Protein AF-W7Q2G4-F1 (afdb_monomer_lite)

Secondary structure (DSSP, 8-state):
--GGGTSHHHHHHHHHHHHHHHHHHHHHHHHHHHT--SHHHHHHHHHHHHHHHHHTT--HHHHHHHHHHHHHHHHHHHHHHS-HHHHHHHHHHHHHHHHHHHHHHHHHHHHHHHHHHHTT--SSPPSS--HHHHHHHHHHHHHHHHHHHHHHHHHHHHSPP-HHHHHHHHHHHHHHHHHHHHHHHHHHHHHT-SGGGHHHHHHHHHHHHHHHHHHHHHHHHHHHHTSHHHHHHH-HHHHHHHHHHHHHHHHHHHHHHHHHTHHHHHHHHH---HHHHHT--HHHHHHHHHHHHTHHHHHHHHHHHHHHHHH-SS-HHHHHHHHHHHHHHHHHHHHHHHHHHHHHHHHHHH----HHHHHHHHHHHHHHHHHHHHHHHHHHHHHTT--SSS-STT-HHHHHHHHHHHHHHHHHHHHHHHHHHHHHHHHHHHHHTTSSS-TTHHHHHHHHHHHHHHHHHHHHHHHHHHHHHHHHTT---HHHHHHHHHHHHHHHHHHHHHHHHHHHHHHHHHTT-S-TT-EEEETTEEEEEEEE-SSEEEEE-TT--EEEEEGGG---EEESSSTT---

pLDDT: mean 76.47, std 13.19, range [36.47, 94.44]

Radius of gyration: 38.36 Å; chains: 1; bounding box: 101×71×104 Å

Structure (mmCIF, N/CA/C/O backbone):
data_AF-W7Q2G4-F1
#
_entry.id   AF-W7Q2G4-F1
#
loop_
_atom_site.group_PDB
_atom_site.id
_atom_site.type_symbol
_atom_site.label_atom_id
_atom_site.label_alt_id
_atom_site.label_comp_id
_atom_site.label_asym_id
_atom_site.label_entity_id
_atom_site.label_seq_id
_atom_site.pdbx_PDB_ins_code
_atom_site.Cartn_x
_atom_site.Cartn_y
_atom_site.Cartn_z
_atom_site.occupancy
_atom_site.B_iso_or_equiv
_atom_site.auth_seq_id
_atom_site.auth_comp_id
_atom_site.auth_asym_id
_atom_site.auth_atom_id
_atom_site.pdbx_PDB_model_num
ATOM 1 N N . MET A 1 1 ? 15.776 -38.795 43.833 1.00 49.72 1 MET A N 1
ATOM 2 C CA . MET A 1 1 ? 16.979 -38.151 43.262 1.00 49.72 1 MET A CA 1
ATOM 3 C C . MET A 1 1 ? 18.260 -38.472 44.038 1.00 49.72 1 MET A C 1
ATOM 5 O O . MET A 1 1 ? 19.303 -38.524 43.408 1.00 49.72 1 MET A O 1
ATOM 9 N N . ILE A 1 2 ? 18.209 -38.743 45.353 1.00 48.16 2 ILE A N 1
ATOM 10 C CA . ILE A 1 2 ? 19.400 -39.160 46.129 1.00 48.16 2 ILE A CA 1
ATOM 11 C C . ILE A 1 2 ? 19.721 -40.659 45.944 1.00 48.16 2 ILE A C 1
ATOM 13 O O . ILE A 1 2 ? 20.879 -40.995 45.748 1.00 48.16 2 ILE A O 1
ATOM 17 N N . GLY A 1 3 ? 18.717 -41.544 45.860 1.00 53.34 3 GLY A N 1
ATOM 18 C CA . GLY A 1 3 ? 18.953 -42.985 45.624 1.00 53.34 3 GLY A CA 1
ATOM 19 C C . GLY A 1 3 ? 19.581 -43.327 44.261 1.00 53.34 3 GLY A C 1
ATOM 20 O O . GLY A 1 3 ? 20.293 -44.310 44.135 1.00 53.34 3 GLY A O 1
ATOM 21 N N . THR A 1 4 ? 19.401 -42.470 43.253 1.00 53.41 4 THR A N 1
ATOM 22 C CA . THR A 1 4 ? 20.048 -42.584 41.930 1.00 53.41 4 THR A CA 1
ATOM 23 C C . THR A 1 4 ? 21.553 -42.277 41.944 1.00 53.41 4 THR A C 1
ATOM 25 O O . THR A 1 4 ? 22.215 -42.482 40.933 1.00 53.41 4 THR A O 1
ATOM 28 N N . LEU A 1 5 ? 22.101 -41.757 43.052 1.00 51.22 5 LEU A N 1
ATOM 29 C CA . LEU A 1 5 ? 23.529 -41.436 43.199 1.00 51.22 5 LEU A CA 1
ATOM 30 C C . LEU A 1 5 ? 24.318 -42.500 43.983 1.00 51.22 5 LEU A C 1
ATOM 32 O O . LEU A 1 5 ? 25.547 -42.436 43.985 1.00 51.22 5 LEU A O 1
ATOM 36 N N . GLU A 1 6 ? 23.639 -43.450 44.635 1.00 61.44 6 GLU A N 1
ATOM 37 C CA . GLU A 1 6 ? 24.271 -44.537 45.404 1.00 61.44 6 GLU A CA 1
ATOM 38 C C . GLU A 1 6 ? 24.645 -45.736 44.520 1.00 61.44 6 GLU A C 1
ATOM 40 O O . GLU A 1 6 ? 25.642 -46.409 44.778 1.00 61.44 6 GLU A O 1
ATOM 45 N N . ASP A 1 7 ? 23.893 -45.968 43.442 1.00 68.94 7 ASP A N 1
ATOM 46 C CA . ASP A 1 7 ? 24.177 -47.024 42.475 1.00 68.94 7 ASP A CA 1
ATOM 47 C C . ASP A 1 7 ? 25.176 -46.534 41.411 1.00 68.94 7 ASP A C 1
ATOM 49 O O . ASP A 1 7 ? 24.936 -45.566 40.680 1.00 68.94 7 ASP A O 1
ATOM 53 N N . THR A 1 8 ? 26.332 -47.200 41.334 1.00 67.81 8 THR A N 1
ATOM 54 C CA . THR A 1 8 ? 27.474 -46.746 40.522 1.00 67.81 8 THR A CA 1
ATOM 55 C C . THR A 1 8 ? 27.145 -46.787 39.028 1.00 67.81 8 THR A C 1
ATOM 57 O O . THR A 1 8 ? 27.538 -45.877 38.299 1.00 67.81 8 THR A O 1
ATOM 60 N N . GLN A 1 9 ? 26.345 -47.769 38.592 1.00 72.50 9 GLN A N 1
ATOM 61 C CA . GLN A 1 9 ? 25.897 -47.878 37.200 1.00 72.50 9 GLN A CA 1
ATOM 62 C C . GLN A 1 9 ? 24.909 -46.771 36.818 1.00 72.50 9 GLN A C 1
ATOM 64 O O . GLN A 1 9 ? 25.016 -46.181 35.744 1.00 72.50 9 GLN A O 1
ATOM 69 N N . GLN A 1 10 ? 23.958 -46.445 37.697 1.00 68.94 10 GLN A N 1
ATOM 70 C CA . GLN A 1 10 ? 22.962 -45.407 37.410 1.00 68.94 10 GLN A CA 1
ATOM 71 C C . GLN A 1 10 ? 23.581 -44.007 37.414 1.00 68.94 10 GLN A C 1
ATOM 73 O O . GLN A 1 10 ? 23.184 -43.150 36.623 1.00 68.94 10 GLN A O 1
ATOM 78 N N . ARG A 1 11 ? 24.601 -43.786 38.253 1.00 74.31 11 ARG A N 1
ATOM 79 C CA . ARG A 1 11 ? 25.386 -42.550 38.250 1.00 74.31 11 ARG A CA 1
ATOM 80 C C . ARG A 1 11 ? 26.160 -42.372 36.945 1.00 74.31 11 ARG A C 1
ATOM 82 O O . ARG A 1 11 ? 26.176 -41.265 36.414 1.00 74.31 11 ARG A O 1
ATOM 89 N N . GLU A 1 12 ? 26.784 -43.430 36.428 1.00 74.88 12 GLU A N 1
ATOM 90 C CA . GLU A 1 12 ? 27.481 -43.376 35.136 1.00 74.88 12 GLU A CA 1
ATOM 91 C C . GLU A 1 12 ? 26.513 -43.107 33.984 1.00 74.88 12 GLU A C 1
ATOM 93 O O . GLU A 1 12 ? 26.752 -42.177 33.220 1.00 74.88 12 GLU A O 1
ATOM 98 N N . ALA A 1 13 ? 25.368 -43.793 33.934 1.00 76.62 13 ALA A N 1
ATOM 99 C CA . ALA A 1 13 ? 24.348 -43.560 32.909 1.00 76.62 13 ALA A CA 1
ATOM 100 C C . ALA A 1 13 ? 23.758 -42.134 32.955 1.00 76.62 13 ALA A C 1
ATOM 102 O O . ALA A 1 13 ? 23.424 -41.546 31.924 1.00 76.62 13 ALA A O 1
ATOM 103 N N . LEU A 1 14 ? 23.625 -41.545 34.147 1.00 75.69 14 LEU A N 1
ATOM 104 C CA . LEU A 1 14 ? 23.150 -40.170 34.303 1.00 75.69 14 LEU A CA 1
ATOM 105 C C . LEU A 1 14 ? 24.228 -39.147 33.920 1.00 75.69 14 LEU A C 1
ATOM 107 O O . LEU A 1 14 ? 23.915 -38.135 33.296 1.00 75.69 14 LEU A O 1
ATOM 111 N N . LEU A 1 15 ? 25.496 -39.413 34.243 1.00 78.88 15 LEU A N 1
ATOM 112 C CA . LEU A 1 15 ? 26.627 -38.594 33.795 1.00 78.88 15 LEU A CA 1
ATOM 113 C C . LEU A 1 15 ? 26.817 -38.662 32.278 1.00 78.88 15 LEU A C 1
ATOM 115 O O . LEU A 1 15 ? 27.170 -37.655 31.668 1.00 78.88 15 LEU A O 1
ATOM 119 N N . GLU A 1 16 ? 26.566 -39.817 31.671 1.00 82.44 16 GLU A N 1
ATOM 120 C CA . GLU A 1 16 ? 26.627 -40.011 30.226 1.00 82.44 16 GLU A CA 1
ATOM 121 C C . GLU A 1 16 ? 25.500 -39.247 29.522 1.00 82.44 16 GLU A C 1
ATOM 123 O O . GLU A 1 16 ? 25.788 -38.422 28.659 1.00 82.44 16 GLU A O 1
ATOM 128 N N . ASN A 1 17 ? 24.257 -39.363 30.002 1.00 77.31 17 ASN A N 1
ATOM 129 C CA . ASN A 1 17 ? 23.129 -38.557 29.518 1.00 77.31 17 ASN A CA 1
ATOM 130 C C . ASN A 1 17 ? 23.354 -37.045 29.690 1.00 77.31 17 ASN A C 1
ATOM 132 O O . ASN A 1 17 ? 22.988 -36.255 28.822 1.00 77.31 17 ASN A O 1
ATOM 136 N N . LEU A 1 18 ? 23.956 -36.608 30.802 1.00 79.44 18 LEU A N 1
ATOM 137 C CA . LEU A 1 18 ? 24.275 -35.192 31.009 1.00 79.44 18 LEU A CA 1
ATOM 138 C C . LEU A 1 18 ? 25.396 -34.711 30.081 1.00 79.44 18 LEU A C 1
ATOM 140 O O . LEU A 1 18 ? 25.321 -33.586 29.594 1.00 79.44 18 LEU A O 1
ATOM 144 N N . ARG A 1 19 ? 26.407 -35.543 29.802 1.00 78.19 19 ARG A N 1
ATOM 145 C CA . ARG A 1 19 ? 27.457 -35.238 28.816 1.00 78.19 19 ARG A CA 1
ATOM 146 C C . ARG A 1 19 ? 26.907 -35.205 27.396 1.00 78.19 19 ARG A C 1
ATOM 148 O O . ARG A 1 19 ? 27.326 -34.357 26.615 1.00 78.19 19 ARG A O 1
ATOM 155 N N . GLU A 1 20 ? 25.965 -36.081 27.073 1.00 79.50 20 GLU A N 1
ATOM 156 C CA . GLU A 1 20 ? 25.277 -36.100 25.785 1.00 79.50 20 GLU A CA 1
ATOM 157 C C . GLU A 1 20 ? 24.389 -34.860 25.621 1.00 79.50 20 GLU A C 1
ATOM 159 O O . GLU A 1 20 ? 24.507 -34.152 24.627 1.00 79.50 20 GLU A O 1
ATOM 164 N N . LEU A 1 21 ? 23.611 -34.488 26.644 1.00 72.06 21 LEU A N 1
ATOM 165 C CA . LEU A 1 21 ? 22.853 -33.233 26.657 1.00 72.06 21 LEU A CA 1
ATOM 166 C C . LEU A 1 21 ? 23.757 -32.001 26.584 1.00 72.06 21 LEU A C 1
ATOM 168 O O . LEU A 1 21 ? 23.396 -31.026 25.929 1.00 72.06 21 LEU A O 1
ATOM 172 N N . GLN A 1 22 ? 24.926 -32.030 27.227 1.00 75.69 22 GLN A N 1
ATOM 173 C CA . GLN A 1 22 ? 25.907 -30.952 27.143 1.00 75.69 22 GLN A CA 1
ATOM 174 C C . GLN A 1 22 ? 26.532 -30.865 25.746 1.00 75.69 22 GLN A C 1
ATOM 176 O O . GLN A 1 22 ? 26.713 -29.755 25.256 1.00 75.69 22 GLN A O 1
ATOM 181 N N . ARG A 1 23 ? 26.807 -31.997 25.082 1.00 73.00 23 ARG A N 1
ATOM 182 C CA . ARG A 1 23 ? 27.247 -32.036 23.678 1.00 73.00 23 ARG A CA 1
ATOM 183 C C . ARG A 1 23 ? 26.170 -31.519 22.736 1.00 73.00 23 ARG A C 1
ATOM 185 O O . ARG A 1 23 ? 26.458 -30.618 21.968 1.00 73.00 23 ARG A O 1
ATOM 192 N N . VAL A 1 24 ? 24.924 -31.966 22.878 1.00 71.06 24 VAL A N 1
ATOM 193 C CA . VAL A 1 24 ? 23.791 -31.474 22.076 1.00 71.06 24 VAL A CA 1
ATOM 194 C C . VAL A 1 24 ? 23.542 -29.982 22.319 1.00 71.06 24 VAL A C 1
ATOM 196 O O . VAL A 1 24 ? 23.182 -29.255 21.397 1.00 71.06 24 VAL A O 1
ATOM 199 N N . HIS A 1 25 ? 23.742 -29.484 23.545 1.00 61.06 25 HIS A N 1
ATOM 200 C CA . HIS A 1 25 ? 23.667 -28.050 23.825 1.00 61.06 25 HIS A CA 1
ATOM 201 C C . HIS A 1 25 ? 24.869 -27.263 23.303 1.00 61.06 25 HIS A C 1
ATOM 203 O O . HIS A 1 25 ? 24.673 -26.115 22.918 1.00 61.06 25 HIS A O 1
ATOM 209 N N . ALA A 1 26 ? 26.071 -27.841 23.289 1.00 60.47 26 ALA A N 1
ATOM 210 C CA . ALA A 1 26 ? 27.263 -27.232 22.706 1.00 60.47 26 ALA A CA 1
ATOM 211 C C . ALA A 1 26 ? 27.162 -27.180 21.175 1.00 60.47 26 ALA A C 1
ATOM 213 O O . ALA A 1 26 ? 27.376 -26.118 20.607 1.00 60.47 26 ALA A O 1
ATOM 214 N N . GLU A 1 27 ? 26.699 -28.254 20.532 1.00 54.03 27 GLU A N 1
ATOM 215 C CA . GLU A 1 27 ? 26.389 -28.308 19.098 1.00 54.03 27 GLU A CA 1
ATOM 216 C C . GLU A 1 27 ? 25.256 -27.334 18.742 1.00 54.03 27 GLU A C 1
ATOM 218 O O . GLU A 1 27 ? 25.397 -26.551 17.812 1.00 54.03 27 GLU A O 1
ATOM 223 N N . ARG A 1 28 ? 24.179 -27.250 19.542 1.00 47.69 28 ARG A N 1
ATOM 224 C CA . ARG A 1 28 ? 23.137 -26.216 19.360 1.00 47.69 28 ARG A CA 1
ATOM 225 C C . ARG A 1 28 ? 23.613 -24.797 19.663 1.00 47.69 28 ARG A C 1
ATOM 227 O O . ARG A 1 28 ? 23.008 -23.848 19.169 1.00 47.69 28 ARG A O 1
ATOM 234 N N . ALA A 1 29 ? 24.621 -24.619 20.513 1.00 43.59 29 ALA A N 1
ATOM 235 C CA . ALA A 1 29 ? 25.208 -23.312 20.789 1.00 43.59 29 ALA A CA 1
ATOM 236 C C . ALA A 1 29 ? 26.146 -22.888 19.652 1.00 43.59 29 ALA A C 1
ATOM 238 O O . ALA A 1 29 ? 26.114 -21.722 19.276 1.00 43.59 29 ALA A O 1
ATOM 239 N N . GLU A 1 30 ? 26.898 -23.811 19.053 1.00 44.62 30 GLU A N 1
ATOM 240 C CA . GLU A 1 30 ? 27.700 -23.568 17.848 1.00 44.62 30 GLU A CA 1
ATOM 241 C C . GLU A 1 30 ? 26.810 -23.343 16.610 1.00 44.62 30 GLU A C 1
ATOM 243 O O . GLU A 1 30 ? 26.993 -22.347 15.909 1.00 44.62 30 GLU A O 1
ATOM 248 N N . GLU A 1 31 ? 25.747 -24.133 16.416 1.00 43.00 31 GLU A N 1
ATOM 249 C CA . GLU A 1 31 ? 24.715 -23.877 15.394 1.00 43.00 31 GLU A CA 1
ATOM 250 C C . GLU A 1 31 ? 23.935 -22.573 15.669 1.00 43.00 31 GLU A C 1
ATOM 252 O O . GLU A 1 31 ? 23.581 -21.833 14.749 1.00 43.00 31 GLU A O 1
ATOM 257 N N . GLY A 1 32 ? 23.707 -22.233 16.941 1.00 37.03 32 GLY A N 1
ATOM 258 C CA . GLY A 1 32 ? 23.026 -21.007 17.370 1.00 37.03 32 GLY A CA 1
ATOM 259 C C . GLY A 1 32 ? 23.874 -19.732 17.266 1.00 37.03 32 GLY A C 1
ATOM 260 O O . GLY A 1 32 ? 23.318 -18.630 17.258 1.00 37.03 32 GLY A O 1
ATOM 261 N N . ILE A 1 33 ? 25.202 -19.851 17.156 1.00 40.03 33 ILE A N 1
ATOM 262 C CA . ILE A 1 33 ? 26.111 -18.720 16.911 1.00 40.03 33 ILE A CA 1
ATOM 263 C C . ILE A 1 33 ? 26.194 -18.404 15.408 1.00 40.03 33 ILE A C 1
ATOM 265 O O . ILE A 1 33 ? 26.273 -17.225 15.057 1.00 40.03 33 ILE A O 1
ATOM 269 N N . GLY A 1 34 ? 26.047 -19.405 14.529 1.00 39.69 34 GLY A N 1
ATOM 270 C CA . GLY A 1 34 ? 25.910 -19.211 13.076 1.00 39.69 34 GLY A CA 1
ATOM 271 C C . GLY A 1 34 ? 24.553 -18.641 12.640 1.00 39.69 34 GLY A C 1
ATOM 272 O O . GLY A 1 34 ? 24.429 -18.050 11.573 1.00 39.69 34 GLY A O 1
ATOM 273 N N . GLN A 1 35 ? 23.525 -18.730 13.488 1.00 39.72 35 GLN A N 1
ATOM 274 C CA . GLN A 1 35 ? 22.165 -18.276 13.179 1.00 39.72 35 GLN A CA 1
ATOM 275 C C . GLN A 1 35 ? 21.800 -16.914 13.793 1.00 39.72 35 GLN A C 1
ATOM 277 O O . GLN A 1 35 ? 20.646 -16.660 14.148 1.00 39.72 35 GLN A O 1
ATOM 282 N N . ARG A 1 36 ? 22.742 -15.964 13.868 1.00 36.47 36 ARG A N 1
ATOM 283 C CA . ARG A 1 36 ? 22.383 -14.541 14.032 1.00 36.47 36 ARG A CA 1
ATOM 284 C C . ARG A 1 36 ? 21.842 -13.985 12.709 1.00 36.47 36 ARG A C 1
ATOM 286 O O . ARG A 1 36 ? 22.450 -13.120 12.086 1.00 36.47 36 ARG A O 1
ATOM 293 N N . GLN A 1 37 ? 20.651 -14.449 12.320 1.00 43.41 37 GLN A N 1
ATOM 294 C CA . GLN A 1 37 ? 19.824 -13.906 11.235 1.00 43.41 37 GLN A CA 1
ATOM 295 C C . GLN A 1 37 ? 19.295 -12.507 11.598 1.00 43.41 37 GLN A C 1
ATOM 297 O O . GLN A 1 37 ? 18.111 -12.285 11.847 1.00 43.41 37 GLN A O 1
ATOM 302 N N . GLY A 1 38 ? 20.199 -11.537 11.655 1.00 47.81 38 GLY A N 1
ATOM 303 C CA . GLY A 1 38 ? 19.893 -10.115 11.650 1.00 47.81 38 GLY A CA 1
ATOM 304 C C . GLY A 1 38 ? 20.628 -9.443 10.496 1.00 47.81 38 GLY A C 1
ATOM 305 O O . GLY A 1 38 ? 21.658 -9.937 10.048 1.00 47.81 38 GLY A O 1
ATOM 306 N N . LEU A 1 39 ? 20.130 -8.285 10.047 1.00 40.69 39 LEU A N 1
ATOM 307 C CA . LEU A 1 39 ? 20.726 -7.492 8.956 1.00 40.69 39 LEU A CA 1
ATOM 308 C C . LEU A 1 39 ? 22.245 -7.282 9.108 1.00 40.69 39 LEU A C 1
ATOM 310 O O . LEU A 1 39 ? 22.944 -7.202 8.111 1.00 40.69 39 LEU A O 1
ATOM 314 N N . LEU A 1 40 ? 22.757 -7.208 10.340 1.00 39.25 40 LEU A N 1
ATOM 315 C CA . LEU A 1 40 ? 24.186 -7.035 10.618 1.00 39.25 40 LEU A CA 1
ATOM 316 C C . LEU A 1 40 ? 25.012 -8.319 10.444 1.00 39.25 40 LEU A C 1
ATOM 318 O O . LEU A 1 40 ? 26.172 -8.219 10.068 1.00 39.25 40 LEU A O 1
ATOM 322 N N . GLY A 1 41 ? 24.428 -9.498 10.688 1.00 48.66 41 GLY A N 1
ATOM 323 C CA . GLY A 1 41 ? 25.080 -10.787 10.429 1.00 48.66 41 GLY A CA 1
ATOM 324 C C . GLY A 1 41 ? 25.205 -11.040 8.930 1.00 48.66 41 GLY A C 1
ATOM 325 O O . GLY A 1 41 ? 26.301 -11.276 8.447 1.00 48.66 41 GLY A O 1
ATOM 326 N N . ALA A 1 42 ? 24.115 -10.821 8.186 1.00 51.56 42 ALA A N 1
ATOM 327 C CA . ALA A 1 42 ? 24.119 -10.909 6.725 1.00 51.56 42 ALA A CA 1
ATOM 328 C C . ALA A 1 42 ? 25.065 -9.884 6.065 1.00 51.56 42 ALA A C 1
ATOM 330 O O . ALA A 1 42 ? 25.678 -10.177 5.046 1.00 51.56 42 ALA A O 1
ATOM 331 N N . LEU A 1 43 ? 25.209 -8.681 6.640 1.00 43.38 43 LEU A N 1
ATOM 332 C CA . LEU A 1 43 ? 26.200 -7.704 6.174 1.00 43.38 43 LEU A CA 1
ATOM 333 C C . LEU A 1 43 ? 27.635 -8.148 6.484 1.00 43.38 43 LEU A C 1
ATOM 335 O O . LEU A 1 43 ? 28.498 -7.975 5.636 1.00 43.38 43 LEU A O 1
ATOM 339 N N . ALA A 1 44 ? 27.904 -8.704 7.668 1.00 54.59 44 ALA A N 1
ATOM 340 C CA . ALA A 1 44 ? 29.238 -9.190 8.022 1.00 54.59 44 ALA A CA 1
ATOM 341 C C . ALA A 1 44 ? 29.667 -10.382 7.152 1.00 54.59 44 ALA A C 1
ATOM 343 O O . ALA A 1 44 ? 30.810 -10.425 6.713 1.00 54.59 44 ALA A O 1
ATOM 344 N N . GLU A 1 45 ? 28.741 -11.294 6.860 1.00 57.19 45 GLU A N 1
ATOM 345 C CA . GLU A 1 45 ? 28.952 -12.436 5.966 1.00 57.19 45 GLU A CA 1
ATOM 346 C C . GLU A 1 45 ? 29.206 -11.969 4.526 1.00 57.19 45 GLU A C 1
ATOM 348 O O . GLU A 1 45 ? 30.210 -12.348 3.939 1.00 57.19 45 GLU A O 1
ATOM 353 N N . MET A 1 46 ? 28.417 -11.008 4.026 1.00 55.94 46 MET A N 1
ATOM 354 C CA . MET A 1 46 ? 28.658 -10.352 2.732 1.00 55.94 46 MET A CA 1
ATOM 355 C C . MET A 1 46 ? 30.033 -9.667 2.658 1.00 55.94 46 MET A C 1
ATOM 357 O O . MET A 1 46 ? 30.706 -9.746 1.637 1.00 55.94 46 MET A O 1
ATOM 361 N N . PHE A 1 47 ? 30.469 -8.974 3.718 1.00 61.97 47 PHE A N 1
ATOM 362 C CA . PHE A 1 47 ? 31.796 -8.346 3.743 1.00 61.97 47 PHE A CA 1
ATOM 363 C C . PHE A 1 47 ? 32.933 -9.371 3.826 1.00 61.97 47 PHE A C 1
ATOM 365 O O . PHE A 1 47 ? 33.999 -9.116 3.272 1.00 61.97 47 PHE A O 1
ATOM 372 N N . SER A 1 48 ? 32.714 -10.505 4.497 1.00 69.75 48 SER A N 1
ATOM 373 C CA . SER A 1 48 ? 33.675 -11.610 4.557 1.00 69.75 48 SER A CA 1
ATOM 374 C C . SER A 1 48 ? 33.817 -12.290 3.197 1.00 69.75 48 SER A C 1
ATOM 376 O O . SER A 1 48 ? 34.934 -12.476 2.737 1.00 69.75 48 SER A O 1
ATOM 378 N N . GLU A 1 49 ? 32.700 -12.576 2.526 1.00 64.69 49 GLU A N 1
ATOM 379 C CA . GLU A 1 49 ? 32.662 -13.205 1.200 1.00 64.69 49 GLU A CA 1
ATOM 380 C C . GLU A 1 49 ? 33.315 -12.307 0.132 1.00 64.69 49 GLU A C 1
ATOM 382 O O . GLU A 1 49 ? 34.130 -12.770 -0.660 1.00 64.69 49 GLU A O 1
ATOM 387 N N . LEU A 1 50 ? 33.061 -10.991 0.181 1.00 59.97 50 LEU A N 1
ATOM 388 C CA . LEU A 1 50 ? 33.756 -10.007 -0.662 1.00 59.97 50 LEU A CA 1
ATOM 389 C C . LEU A 1 50 ? 35.259 -9.908 -0.354 1.00 59.97 50 LEU A C 1
ATOM 391 O O . LEU A 1 50 ? 36.047 -9.626 -1.254 1.00 59.97 50 LEU A O 1
ATOM 395 N N . GLY A 1 51 ? 35.662 -10.098 0.907 1.00 63.59 51 GLY A N 1
ATOM 396 C CA . GLY A 1 51 ? 37.069 -10.109 1.313 1.00 63.59 51 GLY A CA 1
ATOM 397 C C . GLY A 1 51 ? 37.810 -11.351 0.816 1.00 63.59 51 GLY A C 1
ATOM 398 O O . GLY A 1 51 ? 38.922 -11.237 0.310 1.00 63.59 51 GLY A O 1
ATOM 399 N N . GLU A 1 52 ? 37.166 -12.513 0.894 1.00 67.94 52 GLU A N 1
ATOM 400 C CA . GLU A 1 52 ? 37.708 -13.800 0.447 1.00 67.94 52 GLU A CA 1
ATOM 401 C C . GLU A 1 52 ? 37.821 -13.863 -1.090 1.00 67.94 52 GLU A C 1
ATOM 403 O O . GLU A 1 52 ? 38.848 -14.286 -1.619 1.00 67.94 52 GLU A O 1
ATOM 408 N N . GLN A 1 53 ? 36.833 -13.323 -1.818 1.00 60.12 53 GLN A N 1
ATOM 409 C CA . GLN A 1 53 ? 36.897 -13.135 -3.279 1.00 60.12 53 GLN A CA 1
ATOM 410 C C . GLN A 1 53 ? 38.007 -12.158 -3.699 1.00 60.12 53 GLN A C 1
ATOM 412 O O . GLN A 1 53 ? 38.686 -12.374 -4.704 1.00 60.12 53 GLN A O 1
ATOM 417 N N . ALA A 1 54 ? 38.233 -11.098 -2.914 1.00 57.75 54 ALA A N 1
ATOM 418 C CA . ALA A 1 54 ? 39.296 -10.135 -3.183 1.00 57.75 54 ALA A CA 1
ATOM 419 C C . ALA A 1 54 ? 40.705 -10.713 -2.965 1.00 57.75 54 ALA A C 1
ATOM 421 O O . ALA A 1 54 ? 41.617 -10.381 -3.720 1.00 57.75 54 ALA A O 1
ATOM 422 N N . GLU A 1 55 ? 40.894 -11.599 -1.981 1.00 64.75 55 GLU A N 1
ATOM 423 C CA . GLU A 1 55 ? 42.165 -12.316 -1.788 1.00 64.75 55 GLU A CA 1
ATOM 424 C C . GLU A 1 55 ? 42.421 -13.380 -2.869 1.00 64.75 55 GLU A C 1
ATOM 426 O O . GLU A 1 55 ? 43.579 -13.659 -3.187 1.00 64.75 55 GLU A O 1
ATOM 431 N N . ALA A 1 56 ? 41.368 -13.929 -3.485 1.00 65.75 56 ALA A N 1
ATOM 432 C CA . ALA A 1 56 ? 41.464 -14.905 -4.574 1.00 65.75 56 ALA A CA 1
ATOM 433 C C . ALA A 1 56 ? 41.795 -14.295 -5.956 1.00 65.75 56 ALA A C 1
ATOM 435 O O . ALA A 1 56 ? 42.009 -15.040 -6.912 1.00 65.75 56 ALA A O 1
ATOM 436 N N . GLY A 1 57 ? 41.857 -12.962 -6.081 1.00 57.25 57 GLY A N 1
ATOM 437 C CA . GLY A 1 57 ? 42.058 -12.277 -7.369 1.00 57.25 57 GLY A CA 1
ATOM 438 C C . GLY A 1 57 ? 40.822 -12.273 -8.280 1.00 57.25 57 GLY A C 1
ATOM 439 O O . GLY A 1 57 ? 40.925 -11.925 -9.453 1.00 57.25 57 GLY A O 1
ATOM 440 N N . GLU A 1 58 ? 39.660 -12.644 -7.740 1.00 62.56 58 GLU A N 1
ATOM 441 C CA . GLU A 1 58 ? 38.337 -12.540 -8.369 1.00 62.56 58 GLU A CA 1
ATOM 442 C C . GLU A 1 58 ? 37.553 -11.395 -7.713 1.00 62.56 58 GLU A C 1
ATOM 444 O O . GLU A 1 58 ? 36.367 -11.508 -7.395 1.00 62.56 58 GLU A O 1
ATOM 449 N N . SER A 1 59 ? 38.234 -10.278 -7.431 1.00 68.12 59 SER A N 1
ATOM 450 C CA . SER A 1 59 ? 37.546 -9.114 -6.892 1.00 68.12 59 SER A CA 1
ATOM 451 C C . SER A 1 59 ? 36.675 -8.495 -7.992 1.00 68.12 59 SER A C 1
ATOM 453 O O . SER A 1 59 ? 37.115 -8.401 -9.143 1.00 68.12 59 SER A O 1
ATOM 455 N N . PRO A 1 60 ? 35.479 -7.969 -7.667 1.00 66.75 60 PRO A N 1
ATOM 456 C CA . PRO A 1 60 ? 34.669 -7.253 -8.647 1.00 66.75 60 PRO A CA 1
ATOM 457 C C . PRO A 1 60 ? 35.460 -6.135 -9.341 1.00 66.75 60 PRO A C 1
ATOM 459 O O . PRO A 1 60 ? 35.273 -5.877 -10.522 1.00 66.75 60 PRO A O 1
ATOM 462 N N . ILE A 1 61 ? 36.387 -5.479 -8.634 1.00 71.75 61 ILE A N 1
ATOM 463 C CA . ILE A 1 61 ? 37.205 -4.389 -9.185 1.00 71.75 61 ILE A CA 1
ATOM 464 C C . ILE A 1 61 ? 38.125 -4.892 -10.306 1.00 71.75 61 ILE A C 1
ATOM 466 O O . ILE A 1 61 ? 38.272 -4.198 -11.313 1.00 71.75 61 ILE A O 1
ATOM 470 N N . ASP A 1 62 ? 38.690 -6.089 -10.161 1.00 72.44 62 ASP A N 1
ATOM 471 C CA . ASP A 1 62 ? 39.560 -6.693 -11.173 1.00 72.44 62 ASP A CA 1
ATOM 472 C C . ASP A 1 62 ? 38.758 -7.119 -12.409 1.00 72.44 62 ASP A C 1
ATOM 474 O O . ASP A 1 62 ? 39.211 -6.925 -13.538 1.00 72.44 62 ASP A O 1
ATOM 478 N N . ASP A 1 63 ? 37.530 -7.615 -12.226 1.00 71.25 63 ASP A N 1
ATOM 479 C CA . ASP A 1 63 ? 36.598 -7.878 -13.331 1.00 71.25 63 ASP A CA 1
ATOM 480 C C . ASP A 1 63 ? 36.281 -6.598 -14.097 1.00 71.25 63 ASP A C 1
ATOM 482 O O . ASP A 1 63 ? 36.421 -6.542 -15.316 1.00 71.25 63 ASP A O 1
ATOM 486 N N . TRP A 1 64 ? 35.933 -5.531 -13.382 1.00 72.88 64 TRP A N 1
ATOM 487 C CA . TRP A 1 64 ? 35.668 -4.225 -13.977 1.00 72.88 64 TRP A CA 1
ATOM 488 C C . TRP A 1 64 ? 36.872 -3.664 -14.737 1.00 72.88 64 TRP A C 1
ATOM 490 O O . TRP A 1 64 ? 36.695 -3.062 -15.798 1.00 72.88 64 TRP A O 1
ATOM 500 N N . GLN A 1 65 ? 38.087 -3.852 -14.215 1.00 80.00 65 GLN A N 1
ATOM 501 C CA . GLN A 1 65 ? 39.307 -3.424 -14.891 1.00 80.00 65 GLN A CA 1
ATOM 502 C C . GLN A 1 65 ? 39.552 -4.239 -16.167 1.00 80.00 65 GLN A C 1
ATOM 504 O O . GLN A 1 65 ? 39.807 -3.643 -17.213 1.00 80.00 65 GLN A O 1
ATOM 509 N N . ARG A 1 66 ? 39.391 -5.568 -16.116 1.00 79.00 66 ARG A N 1
ATOM 510 C CA . ARG A 1 66 ? 39.500 -6.444 -17.294 1.00 79.00 66 ARG A CA 1
ATOM 511 C C . ARG A 1 66 ? 38.487 -6.082 -18.370 1.00 79.00 66 ARG A C 1
ATOM 513 O O . ARG A 1 66 ? 38.874 -5.913 -19.522 1.00 79.00 66 ARG A O 1
ATOM 520 N N . GLN A 1 67 ? 37.225 -5.892 -17.989 1.00 76.56 67 GLN A N 1
ATOM 521 C CA . GLN A 1 67 ? 36.186 -5.458 -18.917 1.00 76.56 67 GLN A CA 1
ATOM 522 C C . GLN A 1 67 ? 36.554 -4.121 -19.563 1.00 76.56 67 GLN A C 1
ATOM 524 O O . GLN A 1 67 ? 36.368 -3.957 -20.764 1.00 76.56 67 GLN A O 1
ATOM 529 N N . LEU A 1 68 ? 37.087 -3.161 -18.792 1.00 80.88 68 LEU A N 1
ATOM 530 C CA . LEU A 1 68 ? 37.482 -1.835 -19.287 1.00 80.88 68 LEU A CA 1
ATOM 531 C C . LEU A 1 68 ? 38.646 -1.899 -20.271 1.00 80.88 68 LEU A C 1
ATOM 533 O O . LEU A 1 68 ? 38.593 -1.232 -21.303 1.00 80.88 68 LEU A O 1
ATOM 537 N N . GLU A 1 69 ? 39.663 -2.702 -19.975 1.00 83.12 69 GLU A N 1
ATOM 538 C CA . GLU A 1 69 ? 40.807 -2.913 -20.863 1.00 83.12 69 GLU A CA 1
ATOM 539 C C . GLU A 1 69 ? 40.376 -3.618 -22.159 1.00 83.12 69 GLU A C 1
ATOM 541 O O . GLU A 1 69 ? 40.624 -3.098 -23.247 1.00 83.12 69 GLU A O 1
ATOM 546 N N . GLN A 1 70 ? 39.630 -4.722 -22.057 1.00 81.38 70 GLN A N 1
ATOM 547 C CA . GLN A 1 70 ? 39.139 -5.485 -23.212 1.00 81.38 70 GLN A CA 1
ATOM 548 C C . GLN A 1 70 ? 38.123 -4.696 -24.043 1.00 81.38 70 GLN A C 1
ATOM 550 O O . GLN A 1 70 ? 38.218 -4.640 -25.264 1.00 81.38 70 GLN A O 1
ATOM 555 N N . GLY A 1 71 ? 37.195 -3.992 -23.394 1.00 77.38 71 GLY A N 1
ATOM 556 C CA . GLY A 1 71 ? 36.245 -3.114 -24.068 1.00 77.38 71 GLY A CA 1
ATOM 557 C C . GLY A 1 71 ? 36.930 -1.940 -24.774 1.00 77.38 71 GLY A C 1
ATOM 558 O O . GLY A 1 71 ? 36.455 -1.479 -25.808 1.00 77.38 71 GLY A O 1
ATOM 559 N N . TRP A 1 72 ? 38.059 -1.442 -24.264 1.00 78.62 72 TRP A N 1
ATOM 560 C CA . TRP A 1 72 ? 38.832 -0.416 -24.967 1.00 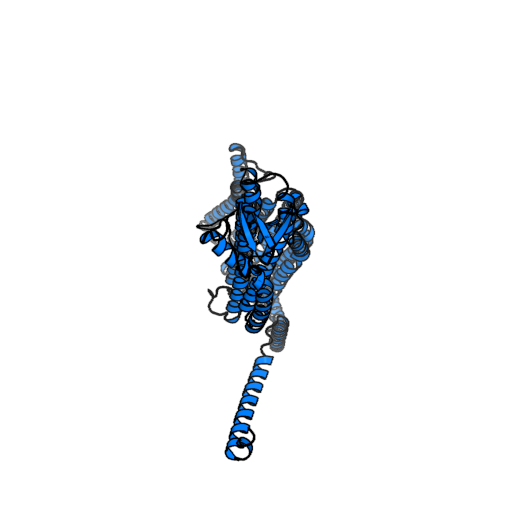78.62 72 TRP A CA 1
ATOM 561 C C . TRP A 1 72 ? 39.506 -0.971 -26.230 1.00 78.62 72 TRP A C 1
ATOM 563 O O . TRP A 1 72 ? 39.513 -0.301 -27.267 1.00 78.62 72 TRP A O 1
ATOM 573 N N . GLU A 1 73 ? 40.025 -2.196 -26.163 1.00 80.12 73 GLU A N 1
ATOM 574 C CA . GLU A 1 73 ? 40.591 -2.905 -27.314 1.00 80.12 73 GLU A CA 1
ATOM 575 C C . GLU A 1 73 ? 39.525 -3.229 -28.372 1.00 80.12 73 GLU A C 1
ATOM 577 O O . GLU A 1 73 ? 39.739 -2.925 -29.548 1.00 80.12 73 GLU A O 1
ATOM 582 N N . ASP A 1 74 ? 38.349 -3.719 -27.967 1.00 76.56 74 ASP A N 1
ATOM 583 C CA . ASP A 1 74 ? 37.204 -3.979 -28.851 1.00 76.56 74 ASP A CA 1
ATOM 584 C C . ASP A 1 74 ? 36.743 -2.701 -29.577 1.00 76.56 74 ASP A C 1
ATOM 586 O O . ASP A 1 74 ? 36.488 -2.708 -30.786 1.00 76.56 74 ASP A O 1
ATOM 590 N N . LEU A 1 75 ? 36.688 -1.564 -28.866 1.00 76.25 75 LEU A N 1
ATOM 591 C CA . LEU A 1 75 ? 36.342 -0.267 -29.461 1.00 76.25 75 LEU A CA 1
ATOM 592 C C . LEU A 1 75 ? 37.392 0.175 -30.485 1.00 76.25 75 LEU A C 1
ATOM 594 O O . LEU A 1 75 ? 37.047 0.676 -31.559 1.00 76.25 75 LEU A O 1
ATOM 598 N N . GLY A 1 76 ? 38.671 -0.014 -30.150 1.00 72.56 76 GLY A N 1
ATOM 599 C CA . GLY A 1 76 ? 39.796 0.266 -31.034 1.00 72.56 76 GLY A CA 1
ATOM 600 C C . GLY A 1 76 ? 39.753 -0.581 -32.306 1.00 72.56 76 GLY A C 1
ATOM 601 O O . GLY A 1 76 ? 39.892 -0.031 -33.399 1.00 72.56 76 GLY A O 1
ATOM 602 N N . GLY A 1 77 ? 39.484 -1.883 -32.181 1.00 71.00 77 GLY A N 1
ATOM 603 C CA . GLY A 1 77 ? 39.353 -2.818 -33.302 1.00 71.00 77 GLY A CA 1
ATOM 604 C C . GLY A 1 77 ? 38.207 -2.448 -34.240 1.00 71.00 77 GLY A C 1
ATOM 605 O O . GLY A 1 77 ? 38.417 -2.282 -35.442 1.00 71.00 77 GLY A O 1
ATOM 606 N N . LEU A 1 78 ? 37.017 -2.180 -33.691 1.00 70.88 78 LEU A N 1
ATOM 607 C CA . LEU A 1 78 ? 35.859 -1.738 -34.478 1.00 70.88 78 LEU A CA 1
ATOM 608 C C . LEU A 1 78 ? 36.129 -0.433 -35.240 1.00 70.88 78 LEU A C 1
ATOM 610 O O . LEU A 1 78 ? 35.654 -0.260 -36.362 1.00 70.88 78 LEU A O 1
ATOM 614 N N . MET A 1 79 ? 36.890 0.497 -34.661 1.00 68.19 79 MET A N 1
ATOM 615 C CA . MET A 1 79 ? 37.184 1.784 -35.295 1.00 68.19 79 MET A CA 1
ATOM 616 C C . MET A 1 79 ? 38.277 1.697 -36.373 1.00 68.19 79 MET A C 1
ATOM 618 O O . MET A 1 79 ? 38.292 2.530 -37.279 1.00 68.19 79 MET A O 1
ATOM 622 N N . VAL A 1 80 ? 39.168 0.704 -36.290 1.00 70.56 80 VAL A N 1
ATOM 623 C CA . VAL A 1 80 ? 40.262 0.474 -37.249 1.00 70.56 80 VAL A CA 1
ATOM 624 C C . VAL A 1 80 ? 39.817 -0.398 -38.429 1.00 70.56 80 VAL A C 1
ATOM 626 O O . VAL A 1 80 ? 40.187 -0.097 -39.564 1.00 70.56 80 VAL A O 1
ATOM 629 N N . ASP A 1 81 ? 38.985 -1.414 -38.190 1.00 64.38 81 ASP A N 1
ATOM 630 C CA . ASP A 1 81 ? 38.518 -2.343 -39.231 1.00 64.38 81 ASP A CA 1
ATOM 631 C C . ASP A 1 81 ? 37.371 -1.779 -40.085 1.00 64.38 81 ASP A C 1
ATOM 633 O O . ASP A 1 81 ? 37.176 -2.196 -41.230 1.00 64.38 81 ASP A O 1
ATOM 637 N N . THR A 1 82 ? 36.621 -0.795 -39.575 1.00 70.50 82 THR A N 1
ATOM 638 C CA . THR A 1 82 ? 35.491 -0.212 -40.312 1.00 70.50 82 THR A CA 1
ATOM 639 C C . THR A 1 82 ? 35.968 0.875 -41.280 1.00 70.50 82 THR A C 1
ATOM 641 O O . THR A 1 82 ? 36.367 1.971 -40.881 1.00 70.50 82 THR A O 1
ATOM 644 N N . GLY A 1 83 ? 35.871 0.619 -42.587 1.00 76.38 83 GLY A N 1
ATOM 645 C CA . GLY A 1 83 ? 36.229 1.601 -43.616 1.00 76.38 83 GLY A CA 1
ATOM 646 C C . GLY A 1 83 ? 35.377 2.881 -43.550 1.00 76.38 83 GLY A C 1
ATOM 647 O O . GLY A 1 83 ? 34.188 2.850 -43.227 1.00 76.38 83 GLY A O 1
ATOM 648 N N . SER A 1 84 ? 35.941 4.031 -43.940 1.00 74.94 84 SER A N 1
ATOM 649 C CA . SER A 1 84 ? 35.240 5.334 -43.923 1.00 74.94 84 SER A CA 1
ATOM 650 C C . SER A 1 84 ? 33.919 5.339 -44.715 1.00 74.94 84 SER A C 1
ATOM 652 O O . SER A 1 84 ? 32.972 6.039 -44.349 1.00 74.94 84 SER A O 1
ATOM 654 N N . ALA A 1 85 ? 33.822 4.512 -45.760 1.00 77.31 85 ALA A N 1
ATOM 655 C CA . ALA A 1 85 ? 32.606 4.304 -46.543 1.00 77.31 85 ALA A CA 1
ATOM 656 C C . ALA A 1 85 ? 31.502 3.548 -45.774 1.00 77.31 85 ALA A C 1
ATOM 658 O O . ALA A 1 85 ? 30.320 3.862 -45.931 1.00 77.31 85 ALA A O 1
ATOM 659 N N . GLU A 1 86 ? 31.858 2.590 -44.916 1.00 77.94 86 GLU A N 1
ATOM 660 C CA . GLU A 1 86 ? 30.899 1.856 -44.080 1.00 77.94 86 GLU A CA 1
ATOM 661 C C . GLU A 1 86 ? 30.367 2.732 -42.945 1.00 77.94 86 GLU A C 1
ATOM 663 O O . GLU A 1 86 ? 29.163 2.726 -42.686 1.00 77.94 86 GLU A O 1
ATOM 668 N N . ILE A 1 87 ? 31.216 3.583 -42.359 1.00 79.31 87 ILE A N 1
ATOM 669 C CA . ILE A 1 87 ? 30.805 4.599 -41.376 1.00 79.31 87 ILE A CA 1
ATOM 670 C C . ILE A 1 87 ? 29.847 5.617 -42.020 1.00 79.31 87 ILE A C 1
ATOM 672 O O . ILE A 1 87 ? 28.817 5.977 -41.439 1.00 79.31 87 ILE A O 1
ATOM 676 N N . ALA A 1 88 ? 30.134 6.062 -43.248 1.00 81.38 88 ALA A N 1
ATOM 677 C CA . ALA A 1 88 ? 29.246 6.957 -43.990 1.00 81.38 88 ALA A CA 1
ATOM 678 C C . ALA A 1 88 ? 27.889 6.293 -44.287 1.00 81.38 88 ALA A C 1
ATOM 680 O O . ALA A 1 88 ? 26.836 6.896 -44.085 1.00 81.38 88 ALA A O 1
ATOM 681 N N . ARG A 1 89 ? 27.885 5.019 -44.695 1.00 83.25 89 ARG A N 1
ATOM 682 C CA . ARG A 1 89 ? 26.648 4.267 -44.937 1.00 83.25 89 ARG A CA 1
ATOM 683 C C . ARG A 1 89 ? 25.843 4.062 -43.651 1.00 83.25 89 ARG A C 1
ATOM 685 O O . ARG A 1 89 ? 24.641 4.312 -43.640 1.00 83.25 89 ARG A O 1
ATOM 692 N N . PHE A 1 90 ? 26.504 3.680 -42.562 1.00 83.56 90 PHE A N 1
ATOM 693 C CA . PHE A 1 90 ? 25.912 3.530 -41.234 1.00 83.56 90 PHE A CA 1
ATOM 694 C C . PHE A 1 90 ? 25.229 4.815 -40.748 1.00 83.56 90 PHE A C 1
ATOM 696 O O . PHE A 1 90 ? 24.077 4.787 -40.304 1.00 83.56 90 PHE A O 1
ATOM 703 N N . THR A 1 91 ? 25.924 5.950 -40.862 1.00 84.94 91 THR A N 1
ATOM 704 C CA . THR A 1 91 ? 25.415 7.254 -40.414 1.00 84.94 91 THR A CA 1
ATOM 705 C C . THR A 1 91 ? 24.248 7.733 -41.271 1.00 84.94 91 THR A C 1
ATOM 707 O O . THR A 1 91 ? 23.253 8.205 -40.717 1.00 84.94 91 THR A O 1
ATOM 710 N N . ILE A 1 92 ? 24.309 7.559 -42.595 1.00 86.62 92 ILE A N 1
ATOM 711 C CA . ILE A 1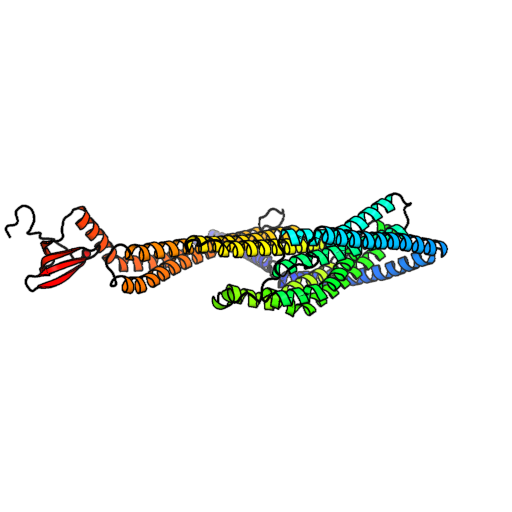 92 ? 23.211 7.900 -43.509 1.00 86.62 92 ILE A CA 1
ATOM 712 C C . ILE A 1 92 ? 21.983 7.029 -43.223 1.00 86.62 92 ILE A C 1
ATOM 714 O O . ILE A 1 92 ? 20.899 7.567 -43.002 1.00 86.62 92 ILE A O 1
ATOM 718 N N . GLU A 1 93 ? 22.132 5.702 -43.173 1.00 86.25 93 GLU A N 1
ATOM 719 C CA . GLU A 1 93 ? 21.009 4.782 -42.950 1.00 86.25 93 GLU A CA 1
ATOM 720 C C . GLU A 1 93 ? 20.327 5.023 -41.596 1.00 86.25 93 GLU A C 1
ATOM 722 O O . GLU A 1 93 ? 19.096 5.092 -41.526 1.00 86.25 93 GLU A O 1
ATOM 727 N N . SER A 1 94 ? 21.112 5.222 -40.530 1.00 85.62 94 SER A N 1
ATOM 728 C CA . SER A 1 94 ? 20.576 5.547 -39.205 1.00 85.62 94 SER A CA 1
ATOM 729 C C . SER A 1 94 ? 19.857 6.899 -39.202 1.00 85.62 94 SER A C 1
ATOM 731 O O . SER A 1 94 ? 18.722 7.001 -38.735 1.00 85.62 94 SER A O 1
ATOM 733 N N . THR A 1 95 ? 20.460 7.934 -39.797 1.00 90.06 95 THR A N 1
ATOM 734 C CA . THR A 1 95 ? 19.874 9.283 -39.841 1.00 90.06 95 THR A CA 1
ATOM 735 C C . THR A 1 95 ? 18.567 9.303 -40.628 1.00 90.06 95 THR A C 1
ATOM 737 O O . THR A 1 95 ? 17.592 9.907 -40.180 1.00 90.06 95 THR A O 1
ATOM 740 N N . VAL A 1 96 ? 18.507 8.613 -41.770 1.00 90.69 96 VAL A N 1
ATOM 741 C CA . VAL A 1 96 ? 17.291 8.516 -42.590 1.00 90.69 96 VAL A CA 1
ATOM 742 C C . VAL A 1 96 ? 16.181 7.800 -41.822 1.00 90.69 96 VAL A C 1
ATOM 744 O O . VAL A 1 96 ? 15.065 8.315 -41.746 1.00 90.69 96 VAL A O 1
ATOM 747 N N . LEU A 1 97 ? 16.469 6.655 -41.196 1.00 88.75 97 LEU A N 1
ATOM 748 C CA . LEU A 1 97 ? 15.469 5.919 -40.417 1.00 88.75 97 LEU A CA 1
ATOM 749 C C . LEU A 1 97 ? 14.986 6.705 -39.193 1.00 88.75 97 LEU A C 1
ATOM 751 O O . LEU A 1 97 ? 13.787 6.718 -38.908 1.00 88.75 97 LEU A O 1
ATOM 755 N N . LEU A 1 98 ? 15.882 7.415 -38.505 1.00 90.19 98 LEU A N 1
ATOM 756 C CA . LEU A 1 98 ? 15.524 8.299 -37.395 1.00 90.19 98 LEU A CA 1
ATOM 757 C C . LEU A 1 98 ? 14.681 9.491 -37.852 1.00 90.19 98 LEU A C 1
ATOM 759 O O . LEU A 1 98 ? 13.725 9.853 -37.166 1.00 90.19 98 LEU A O 1
ATOM 763 N N . ALA A 1 99 ? 14.986 10.078 -39.011 1.00 92.00 99 ALA A N 1
ATOM 764 C CA . ALA A 1 99 ? 14.196 11.158 -39.593 1.00 92.00 99 ALA A CA 1
ATOM 765 C C . ALA A 1 99 ? 12.789 10.679 -39.980 1.00 92.00 99 ALA A C 1
ATOM 767 O O . ALA A 1 99 ? 11.808 11.363 -39.680 1.00 92.00 99 ALA A O 1
ATOM 768 N N . ILE A 1 100 ? 12.672 9.482 -40.570 1.00 91.38 100 ILE A N 1
ATOM 769 C CA . ILE A 1 100 ? 11.382 8.843 -40.871 1.00 91.38 100 ILE A CA 1
ATOM 770 C C . ILE A 1 100 ? 10.596 8.604 -39.578 1.00 91.38 100 ILE A C 1
ATOM 772 O O . ILE A 1 100 ? 9.428 8.985 -39.490 1.00 91.38 100 ILE A O 1
ATOM 776 N N . TRP A 1 101 ? 11.232 8.027 -38.555 1.00 93.00 101 TRP A N 1
ATOM 777 C CA . TRP A 1 101 ? 10.607 7.786 -37.255 1.00 93.00 101 TRP A CA 1
ATOM 778 C C . TRP A 1 101 ? 10.122 9.083 -36.595 1.00 93.00 101 TRP A C 1
ATOM 780 O O . TRP A 1 101 ? 8.967 9.170 -36.171 1.00 93.00 101 TRP A O 1
ATOM 790 N N . ALA A 1 102 ? 10.969 10.113 -36.549 1.00 91.62 102 ALA A N 1
ATOM 791 C CA . ALA A 1 102 ? 10.641 11.405 -35.958 1.00 91.62 102 ALA A CA 1
ATOM 792 C C . ALA A 1 102 ? 9.527 12.124 -36.736 1.00 91.62 102 ALA A C 1
ATOM 794 O O . ALA A 1 102 ? 8.591 12.648 -36.128 1.00 91.62 102 ALA A O 1
ATOM 795 N N . GLY A 1 103 ? 9.582 12.107 -38.071 1.00 92.19 103 GLY A N 1
ATOM 796 C CA . GLY A 1 103 ? 8.545 12.670 -38.934 1.00 92.19 103 GLY A CA 1
ATOM 797 C C . GLY A 1 103 ? 7.195 11.985 -38.725 1.00 92.19 103 GLY A C 1
ATOM 798 O O . GLY A 1 103 ? 6.187 12.653 -38.482 1.00 92.19 103 GLY A O 1
ATOM 799 N N . LEU A 1 104 ? 7.181 10.650 -38.720 1.00 91.75 104 LEU A N 1
ATOM 800 C CA . LEU A 1 104 ? 5.990 9.848 -38.449 1.00 91.75 104 LEU A CA 1
ATOM 801 C C . LEU A 1 104 ? 5.411 10.146 -37.061 1.00 91.75 104 LEU A C 1
ATOM 803 O O . LEU A 1 104 ? 4.203 10.331 -36.912 1.00 91.75 104 LEU A O 1
ATOM 807 N N . LEU A 1 105 ? 6.269 10.251 -36.048 1.00 91.69 105 LEU A N 1
ATOM 808 C CA . LEU A 1 105 ? 5.877 10.591 -34.686 1.00 91.69 105 LEU A CA 1
ATOM 809 C C . LEU A 1 105 ? 5.234 11.983 -34.605 1.00 91.69 105 LEU A C 1
ATOM 811 O O . LEU A 1 105 ? 4.183 12.132 -33.977 1.00 91.69 105 LEU A O 1
ATOM 815 N N . VAL A 1 106 ? 5.802 12.995 -35.269 1.00 93.25 106 VAL A N 1
ATOM 816 C CA . VAL A 1 106 ? 5.230 14.353 -35.323 1.00 93.25 106 VAL A CA 1
ATOM 817 C C . VAL A 1 106 ? 3.858 14.345 -36.003 1.00 93.25 106 VAL A C 1
ATOM 819 O O . VAL A 1 106 ? 2.911 14.928 -35.467 1.00 93.25 106 VAL A O 1
ATOM 822 N N . ILE A 1 107 ? 3.720 13.636 -37.128 1.00 92.25 107 ILE A N 1
ATOM 823 C CA . ILE A 1 107 ? 2.449 13.496 -37.854 1.00 92.25 107 ILE A CA 1
ATOM 824 C C . ILE A 1 107 ? 1.395 12.807 -36.977 1.00 92.25 107 ILE A C 1
ATOM 826 O O . ILE A 1 107 ? 0.279 13.311 -36.839 1.00 92.25 107 ILE A O 1
ATOM 830 N N . LEU A 1 108 ? 1.741 11.696 -36.321 1.00 90.88 108 LEU A N 1
ATOM 831 C CA . LEU A 1 108 ? 0.825 10.962 -35.444 1.00 90.88 108 LEU A CA 1
ATOM 832 C C . LEU A 1 108 ? 0.405 11.786 -34.217 1.00 90.88 108 LEU A C 1
ATOM 834 O O . LEU A 1 108 ? -0.758 11.733 -33.806 1.00 90.88 108 LEU A O 1
ATOM 838 N N . ILE A 1 109 ? 1.308 12.591 -33.646 1.00 90.06 109 ILE A N 1
ATOM 839 C CA . ILE A 1 109 ? 0.973 13.526 -32.561 1.00 90.06 109 ILE A CA 1
ATOM 840 C C . ILE A 1 109 ? 0.013 14.615 -33.061 1.00 90.06 109 ILE A C 1
ATOM 842 O O . ILE A 1 109 ? -0.962 14.932 -32.370 1.00 90.06 109 ILE A O 1
ATOM 846 N N . ALA A 1 110 ? 0.255 15.177 -34.249 1.00 89.88 110 ALA A N 1
ATOM 847 C CA . ALA A 1 110 ? -0.608 16.192 -34.849 1.00 89.88 110 ALA A CA 1
ATOM 848 C C . ALA A 1 110 ? -2.016 15.643 -35.137 1.00 89.88 110 ALA A C 1
ATOM 850 O O . ALA A 1 110 ? -3.005 16.255 -34.725 1.00 89.88 110 ALA A O 1
ATOM 851 N N . LEU A 1 111 ? -2.111 14.449 -35.733 1.00 88.75 111 LEU A N 1
ATOM 852 C CA . LEU A 1 111 ? -3.371 13.737 -35.969 1.00 88.75 111 LEU A CA 1
ATOM 853 C C . LEU A 1 111 ? -4.106 13.435 -34.658 1.00 88.75 111 LEU A C 1
ATOM 855 O O . LEU A 1 111 ? -5.303 13.705 -34.538 1.00 88.75 111 LEU A O 1
ATOM 859 N N . GLY A 1 112 ? -3.391 12.950 -33.638 1.00 84.62 112 GLY A N 1
ATOM 860 C CA . GLY A 1 112 ? -3.959 12.696 -32.313 1.00 84.62 112 GLY A CA 1
ATOM 861 C C . GLY A 1 112 ? -4.520 13.963 -31.657 1.00 84.62 112 GLY A C 1
ATOM 862 O O . GLY A 1 112 ? -5.599 13.934 -31.057 1.00 84.62 112 GLY A O 1
ATOM 863 N N . ARG A 1 113 ? -3.831 15.103 -31.808 1.00 85.81 113 ARG A N 1
ATOM 864 C CA . ARG A 1 113 ? -4.305 16.413 -31.331 1.00 85.81 113 ARG A CA 1
ATOM 865 C C . ARG A 1 113 ? -5.539 16.878 -32.105 1.00 85.81 113 ARG A C 1
ATOM 867 O O . ARG A 1 113 ? -6.503 17.327 -31.485 1.00 85.81 113 ARG A O 1
ATOM 874 N N . GLN A 1 114 ? -5.529 16.745 -33.428 1.00 86.56 114 GLN A N 1
ATOM 875 C CA . GLN A 1 114 ? -6.638 17.139 -34.294 1.00 86.56 114 GLN A CA 1
ATOM 876 C C . GLN A 1 114 ? -7.902 16.313 -34.018 1.00 86.56 114 GLN A C 1
ATOM 878 O O . GLN A 1 114 ? -8.992 16.876 -33.930 1.00 86.56 114 GLN A O 1
ATOM 883 N N . LEU A 1 115 ? -7.769 15.000 -33.805 1.00 85.00 115 LEU A N 1
ATOM 884 C CA . LEU A 1 115 ? -8.885 14.111 -33.472 1.00 85.00 115 LEU A CA 1
ATOM 885 C C . LEU A 1 115 ? -9.560 14.505 -32.149 1.00 85.00 115 LEU A C 1
ATOM 887 O O . LEU A 1 115 ? -10.787 14.534 -32.060 1.00 85.00 115 LEU A O 1
ATOM 891 N N . PHE A 1 116 ? -8.768 14.844 -31.130 1.00 81.06 116 PHE A N 1
ATOM 892 C CA . PHE A 1 116 ? -9.287 15.299 -29.837 1.00 81.06 116 PHE A CA 1
ATOM 893 C C . PHE A 1 116 ? -10.015 16.637 -29.937 1.00 81.06 116 PHE A C 1
ATOM 895 O O . PHE A 1 116 ? -11.088 16.781 -29.352 1.00 81.06 116 PHE A O 1
ATOM 902 N N . MET A 1 117 ? -9.465 17.577 -30.713 1.00 83.00 117 MET A N 1
ATOM 903 C CA . MET A 1 117 ? -10.121 18.857 -30.990 1.00 83.00 117 MET A CA 1
ATOM 904 C C . MET A 1 117 ? -11.457 18.650 -31.710 1.00 83.00 117 MET A C 1
ATOM 906 O O . MET A 1 117 ? -12.467 19.204 -31.289 1.00 83.00 117 MET A O 1
ATOM 910 N N . ARG A 1 118 ? -11.496 17.785 -32.736 1.00 85.44 118 ARG A N 1
ATOM 911 C CA . ARG A 1 118 ? -12.730 17.463 -33.475 1.00 85.44 118 ARG A CA 1
ATOM 912 C C . ARG A 1 118 ? -13.798 16.802 -32.604 1.00 85.44 118 ARG A C 1
ATOM 914 O O . ARG A 1 118 ? -14.980 17.037 -32.818 1.00 85.44 118 ARG A O 1
ATOM 921 N N . ARG A 1 119 ? -13.402 15.989 -31.620 1.00 82.44 119 ARG A N 1
ATOM 922 C CA . ARG A 1 119 ? -14.330 15.338 -30.678 1.00 82.44 119 ARG A CA 1
ATOM 923 C C . ARG A 1 119 ? -14.662 16.180 -29.439 1.00 82.44 119 ARG A C 1
ATOM 925 O O . ARG A 1 119 ? -15.330 15.673 -28.542 1.00 82.44 119 ARG A O 1
ATOM 932 N N . GLY A 1 120 ? -14.198 17.432 -29.363 1.00 77.69 120 GLY A N 1
ATOM 933 C CA . GLY A 1 120 ? -14.473 18.332 -28.235 1.00 77.69 120 GLY A CA 1
ATOM 934 C C . GLY A 1 120 ? -13.901 17.852 -26.894 1.00 77.69 120 GLY A C 1
ATOM 935 O O . GLY A 1 120 ? -14.417 18.203 -25.834 1.00 77.69 120 GLY A O 1
ATOM 936 N N . LEU A 1 121 ? -12.861 17.013 -26.918 1.00 77.69 121 LEU A N 1
ATOM 937 C CA . LEU A 1 121 ? -12.238 16.466 -25.713 1.00 77.69 121 LEU A CA 1
ATOM 938 C C . LEU A 1 121 ? -11.176 17.438 -25.168 1.00 77.69 121 LEU A C 1
ATOM 940 O O . LEU A 1 121 ? -10.390 17.981 -25.947 1.00 77.69 121 LEU A O 1
ATOM 944 N N . PRO A 1 122 ? -11.089 17.640 -23.839 1.00 75.38 122 PRO A N 1
ATOM 945 C CA . PRO A 1 122 ? -10.124 18.565 -23.255 1.00 75.38 122 PRO A CA 1
ATOM 946 C C . PRO A 1 122 ? -8.683 18.078 -23.477 1.00 75.38 122 PRO A C 1
ATOM 948 O O . PRO A 1 122 ? -8.365 16.912 -23.241 1.00 75.38 122 PRO A O 1
ATOM 951 N N . LEU A 1 123 ? -7.807 18.982 -23.931 1.00 70.44 123 LEU A N 1
ATOM 952 C CA . LEU A 1 123 ? -6.391 18.682 -24.182 1.00 70.44 123 LEU A CA 1
ATOM 953 C C . LEU A 1 123 ? -5.570 18.575 -22.897 1.00 70.44 123 LEU A C 1
ATOM 955 O O . LEU A 1 123 ? -4.630 17.779 -22.852 1.00 70.44 123 LEU A O 1
ATOM 959 N N . ASP A 1 124 ? -5.934 19.376 -21.900 1.00 72.31 124 ASP A N 1
ATOM 960 C CA . ASP A 1 124 ? -5.347 19.375 -20.571 1.00 72.31 124 ASP A CA 1
ATOM 961 C C . ASP A 1 124 ? -6.290 18.682 -19.595 1.00 72.31 124 ASP A C 1
ATOM 963 O O . ASP A 1 124 ? -7.516 18.823 -19.656 1.00 72.31 124 ASP A O 1
ATOM 967 N N . LEU A 1 125 ? -5.706 17.913 -18.678 1.00 69.75 125 LEU A N 1
ATOM 968 C CA . LEU A 1 125 ? -6.466 17.220 -17.650 1.00 69.75 125 LEU A CA 1
ATOM 969 C C . LEU A 1 125 ? -7.168 18.263 -16.760 1.00 69.75 125 LEU A C 1
ATOM 971 O O . LEU A 1 125 ? -6.494 19.098 -16.151 1.00 69.75 125 LEU A O 1
ATOM 975 N N . PRO A 1 126 ? -8.509 18.229 -16.639 1.00 71.56 126 PRO A N 1
ATOM 976 C CA . PRO A 1 126 ? -9.217 19.147 -15.754 1.00 71.56 126 PRO A CA 1
ATOM 977 C C . PRO A 1 126 ? -8.822 18.884 -14.295 1.00 71.56 126 PRO A C 1
ATOM 979 O O . PRO A 1 126 ? -8.348 17.800 -13.966 1.00 71.56 126 PRO A O 1
ATOM 982 N N . ARG A 1 127 ? -9.102 19.832 -13.386 1.00 65.06 127 ARG A N 1
ATOM 983 C CA . ARG A 1 127 ? -8.782 19.744 -11.939 1.00 65.06 127 ARG A CA 1
ATOM 984 C C . ARG A 1 127 ? -9.338 18.496 -11.214 1.00 65.06 127 ARG A C 1
ATOM 986 O O . ARG A 1 127 ? -8.959 18.249 -10.075 1.00 65.06 127 ARG A O 1
ATOM 993 N N . GLU A 1 128 ? -10.182 17.688 -11.867 1.00 68.12 128 GLU A N 1
ATOM 994 C CA . GLU A 1 128 ? -10.619 16.356 -11.419 1.00 68.12 128 GLU A CA 1
ATOM 995 C C . GLU A 1 128 ? -10.881 15.391 -12.609 1.00 68.12 128 GLU A C 1
ATOM 997 O O . GLU A 1 128 ? -12.038 15.058 -12.911 1.00 68.12 128 GLU A O 1
ATOM 1002 N N . PRO A 1 129 ? -9.849 14.876 -13.299 1.00 69.50 129 PRO A N 1
ATOM 1003 C CA . PRO A 1 129 ? -10.024 14.137 -14.556 1.00 69.50 129 PRO A CA 1
ATOM 1004 C C . PRO A 1 129 ? -10.709 12.802 -14.295 1.00 69.50 129 PRO A C 1
ATOM 1006 O O . PRO A 1 129 ? -10.267 12.102 -13.404 1.00 69.50 129 PRO A O 1
ATOM 1009 N N . ARG A 1 130 ? -11.813 12.429 -14.960 1.00 72.75 130 ARG A N 1
ATOM 1010 C CA . ARG A 1 130 ? -12.494 11.119 -14.750 1.00 72.75 130 ARG A CA 1
ATOM 1011 C C . ARG A 1 130 ? -11.532 9.944 -15.020 1.00 72.75 130 ARG A C 1
ATOM 1013 O O . ARG A 1 130 ? -10.605 10.101 -15.797 1.00 72.75 130 ARG A O 1
ATOM 1020 N N . GLY A 1 131 ? -11.754 8.773 -14.410 1.00 71.75 131 GLY A N 1
ATOM 1021 C CA . GLY A 1 131 ? -10.883 7.597 -14.618 1.00 71.75 131 GLY A CA 1
ATOM 1022 C C . GLY A 1 131 ? -10.722 7.230 -16.098 1.00 71.75 131 GLY A C 1
ATOM 1023 O O . GLY A 1 131 ? -9.607 7.067 -16.573 1.00 71.75 131 GLY A O 1
ATOM 1024 N N . TRP A 1 132 ? -11.820 7.250 -16.860 1.00 74.00 132 TRP A N 1
ATOM 1025 C CA . TRP A 1 132 ? -11.775 7.040 -18.310 1.00 74.00 132 TRP A CA 1
ATOM 1026 C C . TRP A 1 132 ? -11.018 8.151 -19.065 1.00 74.00 132 TRP A C 1
ATOM 1028 O O . TRP A 1 132 ? -10.361 7.869 -20.057 1.00 74.00 132 TRP A O 1
ATOM 1038 N N . LEU A 1 133 ? -11.055 9.403 -18.583 1.00 81.06 133 LEU A N 1
ATOM 1039 C CA . LEU A 1 133 ? -10.285 10.508 -19.171 1.00 81.06 133 LEU A CA 1
ATOM 1040 C C . LEU A 1 133 ? -8.782 10.335 -18.932 1.00 81.06 133 LEU A C 1
ATOM 1042 O O . LEU A 1 133 ? -7.997 10.724 -19.786 1.00 81.06 133 LEU A O 1
ATOM 1046 N N . LEU A 1 134 ? -8.378 9.738 -17.804 1.00 79.94 134 LEU A N 1
ATOM 1047 C CA . LEU A 1 134 ? -6.977 9.379 -17.558 1.00 79.94 134 LEU A CA 1
ATOM 1048 C C . LEU A 1 134 ? -6.514 8.281 -18.520 1.00 79.94 134 LEU A C 1
ATOM 1050 O O . LEU A 1 134 ? -5.453 8.422 -19.116 1.00 79.94 134 LEU A O 1
ATOM 1054 N N . ALA A 1 135 ? -7.330 7.242 -18.726 1.00 78.62 135 ALA A N 1
ATOM 1055 C CA . ALA A 1 135 ? -7.036 6.186 -19.697 1.00 78.62 135 ALA A CA 1
ATOM 1056 C C . ALA A 1 135 ? -6.950 6.737 -21.130 1.00 78.62 135 ALA A C 1
ATOM 1058 O O . ALA A 1 135 ? -6.029 6.416 -21.875 1.00 78.62 135 ALA A O 1
ATOM 1059 N N . LEU A 1 136 ? -7.863 7.638 -21.497 1.00 83.81 136 LEU A N 1
ATOM 1060 C CA . LEU A 1 136 ? -7.850 8.281 -22.806 1.00 83.81 136 LEU A CA 1
ATOM 1061 C C . LEU A 1 136 ? -6.648 9.228 -22.980 1.00 83.81 136 LEU A C 1
ATOM 1063 O O . LEU A 1 136 ? -6.065 9.292 -24.060 1.00 83.81 136 LEU A O 1
ATOM 1067 N N . HIS A 1 137 ? -6.245 9.945 -21.925 1.00 85.44 137 HIS A N 1
ATOM 1068 C CA . HIS A 1 137 ? -5.040 10.785 -21.926 1.00 85.44 137 HIS A CA 1
ATOM 1069 C C . HIS A 1 137 ? -3.764 9.954 -22.059 1.00 85.44 137 HIS A C 1
ATOM 1071 O O . HIS A 1 137 ? -2.897 10.311 -22.858 1.00 85.44 137 HIS A O 1
ATOM 1077 N N . PHE A 1 138 ? -3.676 8.839 -21.324 1.00 84.44 138 PHE A N 1
ATOM 1078 C CA . PHE A 1 138 ? -2.599 7.857 -21.450 1.00 84.44 138 PHE A CA 1
ATOM 1079 C C . PHE A 1 138 ? -2.496 7.371 -22.895 1.00 84.44 138 PHE A C 1
ATOM 1081 O O . PHE A 1 138 ? -1.444 7.517 -23.519 1.00 84.44 138 PHE A O 1
ATOM 1088 N N . LEU A 1 139 ? -3.614 6.898 -23.457 1.00 85.31 139 LEU A N 1
ATOM 1089 C CA . LEU A 1 139 ? -3.664 6.392 -24.822 1.00 85.31 139 LEU A CA 1
ATOM 1090 C C . LEU A 1 139 ? -3.258 7.476 -25.824 1.00 85.31 139 LEU A C 1
ATOM 1092 O O . LEU A 1 139 ? -2.392 7.240 -26.651 1.00 85.31 139 LEU A O 1
ATOM 1096 N N . ARG A 1 140 ? -3.768 8.707 -25.705 1.00 88.00 140 ARG A N 1
ATOM 1097 C CA . ARG A 1 140 ? -3.376 9.813 -26.595 1.00 88.00 140 ARG A CA 1
ATOM 1098 C C . ARG A 1 140 ? -1.877 10.113 -26.548 1.00 88.00 140 ARG A C 1
ATOM 1100 O O . ARG A 1 140 ? -1.288 10.454 -27.568 1.00 88.00 140 ARG A O 1
ATOM 1107 N N . ARG A 1 141 ? -1.266 10.067 -25.361 1.00 87.00 141 ARG A N 1
ATOM 1108 C CA . ARG A 1 141 ? 0.152 10.407 -25.175 1.00 87.00 141 ARG A CA 1
ATOM 1109 C C . ARG A 1 141 ? 1.106 9.273 -25.550 1.00 87.00 141 ARG A C 1
ATOM 1111 O O . ARG A 1 141 ? 2.247 9.588 -25.885 1.00 87.00 141 ARG A O 1
ATOM 1118 N N . MET A 1 142 ? 0.659 8.020 -25.473 1.00 88.69 142 MET A N 1
ATOM 1119 C CA . MET A 1 142 ? 1.470 6.822 -25.717 1.00 88.69 142 MET A CA 1
ATOM 1120 C C . MET A 1 142 ? 1.268 6.246 -27.129 1.00 88.69 142 MET A C 1
ATOM 1122 O O . MET A 1 142 ? 2.243 5.857 -27.763 1.00 88.69 142 MET A O 1
ATOM 1126 N N . LEU A 1 143 ? 0.046 6.289 -27.673 1.00 89.50 143 LEU A N 1
ATOM 1127 C CA . LEU A 1 143 ? -0.304 5.713 -28.978 1.00 89.50 143 LEU A CA 1
ATOM 1128 C C . LEU A 1 143 ? 0.571 6.228 -30.140 1.00 89.50 143 LEU A C 1
ATOM 1130 O O . LEU A 1 143 ? 1.039 5.388 -30.901 1.00 89.50 143 LEU A O 1
ATOM 1134 N N . PRO A 1 144 ? 0.872 7.539 -30.284 1.00 92.94 144 PRO A N 1
ATOM 1135 C CA . PRO A 1 144 ? 1.752 8.010 -31.358 1.00 92.94 144 PRO A CA 1
ATOM 1136 C C . PRO A 1 144 ? 3.164 7.424 -31.283 1.00 92.94 144 PRO A C 1
ATOM 1138 O O . PRO A 1 144 ? 3.758 7.123 -32.310 1.00 92.94 144 PRO A O 1
ATOM 1141 N N . TRP A 1 145 ? 3.685 7.238 -30.068 1.00 92.00 145 TRP A N 1
ATOM 1142 C CA . TRP A 1 145 ? 5.018 6.688 -29.834 1.00 92.00 145 TRP A CA 1
ATOM 1143 C C . TRP A 1 145 ? 5.066 5.194 -30.149 1.00 92.00 145 TRP A C 1
ATOM 1145 O O . TRP A 1 145 ? 5.967 4.748 -30.852 1.00 92.00 145 TRP A O 1
ATOM 1155 N N . ALA A 1 146 ? 4.070 4.438 -29.679 1.00 89.12 146 ALA A N 1
ATOM 1156 C CA . ALA A 1 146 ? 3.968 3.010 -29.955 1.00 89.12 146 ALA A CA 1
ATOM 1157 C C . ALA A 1 146 ? 3.750 2.737 -31.448 1.00 89.12 146 ALA A C 1
ATOM 1159 O O . ALA A 1 146 ? 4.464 1.929 -32.029 1.00 89.12 146 ALA A O 1
ATOM 1160 N N . LEU A 1 147 ? 2.815 3.446 -32.091 1.00 91.75 147 LEU A N 1
ATOM 1161 C CA . LEU A 1 147 ? 2.560 3.292 -33.525 1.00 91.75 147 LEU A CA 1
ATOM 1162 C C . LEU A 1 147 ? 3.783 3.677 -34.361 1.00 91.75 147 LEU A C 1
ATOM 1164 O O . LEU A 1 147 ? 4.129 2.931 -35.269 1.00 91.75 147 LEU A O 1
ATOM 1168 N N . ALA A 1 148 ? 4.463 4.787 -34.047 1.00 91.19 148 ALA A N 1
ATOM 1169 C CA . ALA A 1 148 ? 5.684 5.168 -34.756 1.00 91.19 148 ALA A CA 1
ATOM 1170 C C . ALA A 1 148 ? 6.777 4.097 -34.624 1.00 91.19 148 ALA A C 1
ATOM 1172 O O . ALA A 1 148 ? 7.417 3.753 -35.614 1.00 91.19 148 ALA A O 1
ATOM 1173 N N . PHE A 1 149 ? 6.957 3.536 -33.424 1.00 91.31 149 PHE A N 1
ATOM 1174 C CA . PHE A 1 149 ? 7.901 2.447 -33.191 1.00 91.31 149 PHE A CA 1
ATOM 1175 C C . PHE A 1 149 ? 7.535 1.185 -33.984 1.00 91.31 149 PHE A C 1
ATOM 1177 O O . PHE A 1 149 ? 8.373 0.681 -34.723 1.00 91.31 149 PHE A O 1
ATOM 1184 N N . PHE A 1 150 ? 6.291 0.702 -33.899 1.00 90.69 150 PHE A N 1
ATOM 1185 C CA . PHE A 1 150 ? 5.864 -0.511 -34.608 1.00 90.69 150 PHE A CA 1
ATOM 1186 C C . PHE A 1 150 ? 5.905 -0.357 -36.131 1.00 90.69 150 PHE A C 1
ATOM 1188 O O . PHE A 1 150 ? 6.295 -1.291 -36.825 1.00 90.69 150 PHE A O 1
ATOM 1195 N N . LEU A 1 151 ? 5.548 0.816 -36.657 1.00 90.31 151 LEU A N 1
ATOM 1196 C CA . LEU A 1 151 ? 5.625 1.098 -38.091 1.00 90.31 151 LEU A CA 1
ATOM 1197 C C . LEU A 1 151 ? 7.074 1.118 -38.584 1.00 90.31 151 LEU A C 1
ATOM 1199 O O . LEU A 1 151 ? 7.369 0.534 -39.622 1.00 90.31 151 LEU A O 1
ATOM 1203 N N . VAL A 1 152 ? 7.989 1.732 -37.828 1.00 88.88 152 VAL A N 1
ATOM 1204 C CA . VAL A 1 152 ? 9.418 1.739 -38.174 1.00 88.88 152 VAL A CA 1
ATOM 1205 C C . VAL A 1 152 ? 10.036 0.359 -37.992 1.00 88.88 152 VAL A C 1
ATOM 1207 O O . VAL A 1 152 ? 10.809 -0.058 -38.840 1.00 88.88 152 VAL A O 1
ATOM 1210 N N . MET A 1 153 ? 9.650 -0.395 -36.963 1.00 88.56 153 MET A N 1
ATOM 1211 C CA . MET A 1 153 ? 10.055 -1.790 -36.781 1.00 88.56 153 MET A CA 1
ATOM 1212 C C . MET A 1 153 ? 9.578 -2.675 -37.943 1.00 88.56 153 MET A C 1
ATOM 1214 O O . MET A 1 153 ? 10.352 -3.496 -38.433 1.00 88.56 153 MET A O 1
ATOM 1218 N N . GLY A 1 154 ? 8.343 -2.485 -38.417 1.00 87.06 154 GLY A N 1
ATOM 1219 C CA . GLY A 1 154 ? 7.798 -3.179 -39.587 1.00 87.06 154 GLY A CA 1
ATOM 1220 C C . GLY A 1 154 ? 8.515 -2.803 -40.884 1.00 87.06 154 GLY A C 1
ATOM 1221 O O . GLY A 1 154 ? 8.941 -3.686 -41.620 1.00 87.06 154 GLY A O 1
ATOM 1222 N N . LEU A 1 155 ? 8.735 -1.505 -41.129 1.00 87.12 155 LEU A N 1
ATOM 1223 C CA . LEU A 1 155 ? 9.520 -1.022 -42.273 1.00 87.12 155 LEU A CA 1
ATOM 1224 C C . LEU A 1 155 ? 10.942 -1.583 -42.244 1.00 87.12 155 LEU A C 1
ATOM 1226 O O . LEU A 1 155 ? 11.481 -2.002 -43.265 1.00 87.12 155 LEU A O 1
ATOM 1230 N N . ALA A 1 156 ? 11.530 -1.625 -41.052 1.00 84.00 156 ALA A N 1
ATOM 1231 C CA . ALA A 1 156 ? 12.848 -2.167 -40.848 1.00 84.00 156 ALA A CA 1
ATOM 1232 C C . ALA A 1 156 ? 12.882 -3.634 -41.300 1.00 84.00 156 ALA A C 1
ATOM 1234 O O . ALA A 1 156 ? 13.796 -3.980 -42.028 1.00 84.00 156 ALA A O 1
ATOM 1235 N N . GLN A 1 157 ? 11.895 -4.484 -40.979 1.00 84.56 157 GLN A N 1
ATOM 1236 C CA . GLN A 1 157 ? 11.881 -5.900 -41.406 1.00 84.56 157 GLN A CA 1
ATOM 1237 C C . GLN A 1 157 ? 11.974 -6.117 -42.924 1.00 84.56 157 GLN A C 1
ATOM 1239 O O . GLN A 1 157 ? 12.502 -7.144 -43.337 1.00 84.56 157 GLN A O 1
ATOM 1244 N N . VAL A 1 158 ? 11.517 -5.158 -43.730 1.00 85.81 158 VAL A N 1
ATOM 1245 C CA . VAL A 1 158 ? 11.562 -5.218 -45.202 1.00 85.81 158 VAL A CA 1
ATOM 1246 C C . VAL A 1 158 ? 12.925 -4.778 -45.756 1.00 85.81 158 VAL A C 1
ATOM 1248 O O . VAL A 1 158 ? 13.318 -5.186 -46.846 1.00 85.81 158 VAL A O 1
ATOM 1251 N N . LEU A 1 159 ? 13.662 -3.955 -45.009 1.00 82.25 159 LEU A N 1
ATOM 1252 C CA . LEU A 1 159 ? 14.997 -3.494 -45.381 1.00 82.25 159 LEU A CA 1
ATOM 1253 C C . LEU A 1 159 ? 16.062 -4.554 -45.033 1.00 82.25 159 LEU A C 1
ATOM 1255 O O . LEU A 1 159 ? 15.895 -5.286 -44.049 1.00 82.25 159 LEU A O 1
ATOM 1259 N N . PRO A 1 160 ? 17.187 -4.615 -45.773 1.00 81.19 160 PRO A N 1
ATOM 1260 C CA . PRO A 1 160 ? 18.321 -5.468 -45.421 1.00 81.19 160 PRO A CA 1
ATOM 1261 C C . PRO A 1 160 ? 18.780 -5.236 -43.974 1.00 81.19 160 PRO A C 1
ATOM 1263 O O . PRO A 1 160 ? 18.627 -4.143 -43.419 1.00 81.19 160 PRO A O 1
ATOM 1266 N N . ALA A 1 161 ? 19.325 -6.270 -43.334 1.00 78.31 161 ALA A N 1
ATOM 1267 C CA . ALA A 1 161 ? 19.922 -6.113 -42.015 1.00 78.31 161 ALA A CA 1
ATOM 1268 C C . ALA A 1 161 ? 21.166 -5.221 -42.138 1.00 78.31 161 ALA A C 1
ATOM 1270 O O . ALA A 1 161 ? 22.097 -5.556 -42.865 1.00 78.31 161 ALA A O 1
ATOM 1271 N N . SER A 1 162 ? 21.163 -4.083 -41.446 1.00 82.69 162 SER A N 1
ATOM 1272 C CA . SER A 1 162 ? 22.304 -3.175 -41.387 1.00 82.69 162 SER A CA 1
ATOM 1273 C C . SER A 1 162 ? 22.529 -2.666 -39.959 1.00 82.69 162 SER A C 1
ATOM 1275 O O . SER A 1 162 ? 21.564 -2.567 -39.189 1.00 82.69 162 SER A O 1
ATOM 1277 N N . PRO A 1 163 ? 23.771 -2.315 -39.578 1.00 80.62 163 PRO A N 1
ATOM 1278 C CA . PRO A 1 163 ? 24.050 -1.804 -38.237 1.00 80.62 163 PRO A CA 1
ATOM 1279 C C . PRO A 1 163 ? 23.345 -0.460 -37.977 1.00 80.62 163 PRO A C 1
ATOM 1281 O O . PRO A 1 163 ? 22.844 -0.218 -36.877 1.00 80.62 163 PRO A O 1
ATOM 1284 N N . GLY A 1 164 ? 23.203 0.386 -39.009 1.00 81.44 164 GLY A N 1
ATOM 1285 C CA . GLY A 1 164 ? 22.534 1.691 -38.907 1.00 81.44 164 GLY A CA 1
ATOM 1286 C C . GLY A 1 164 ? 21.046 1.563 -38.576 1.00 81.44 164 GLY A C 1
ATOM 1287 O O . GLY A 1 164 ? 20.508 2.320 -37.766 1.00 81.44 164 GLY A O 1
ATOM 1288 N N . ARG A 1 165 ? 20.388 0.535 -39.121 1.00 86.06 165 ARG A N 1
ATOM 1289 C CA . ARG A 1 165 ? 19.011 0.174 -38.773 1.00 86.06 165 ARG A CA 1
ATOM 1290 C C . ARG A 1 165 ? 18.882 -0.279 -37.320 1.00 86.06 165 ARG A C 1
ATOM 1292 O O . ARG A 1 165 ? 17.928 0.121 -36.651 1.00 86.06 165 ARG A O 1
ATOM 1299 N N . THR A 1 166 ? 19.796 -1.120 -36.834 1.00 84.75 166 THR A N 1
ATOM 1300 C CA . THR A 1 166 ? 19.778 -1.594 -35.441 1.00 84.75 166 THR A CA 1
ATOM 1301 C C . THR A 1 166 ? 19.900 -0.419 -34.472 1.00 84.75 166 THR A C 1
ATOM 1303 O O . THR A 1 166 ? 19.091 -0.308 -33.551 1.00 84.75 166 THR A O 1
ATOM 1306 N N . LEU A 1 167 ? 20.814 0.521 -34.738 1.00 86.25 167 LEU A N 1
ATOM 1307 C CA . LEU A 1 167 ? 20.976 1.726 -33.923 1.00 86.25 167 LEU A CA 1
ATOM 1308 C C . LEU A 1 167 ? 19.720 2.615 -33.939 1.00 86.25 167 LEU A C 1
ATOM 1310 O O . LEU A 1 167 ? 19.271 3.068 -32.884 1.00 86.25 167 LEU A O 1
ATOM 1314 N N . ALA A 1 168 ? 19.099 2.817 -35.105 1.00 87.50 168 ALA A N 1
ATOM 1315 C CA . ALA A 1 168 ? 17.859 3.589 -35.210 1.00 87.50 168 ALA A CA 1
ATOM 1316 C C . ALA A 1 168 ? 16.698 2.952 -34.418 1.00 87.50 168 ALA A C 1
ATOM 1318 O O . ALA A 1 168 ? 15.946 3.659 -33.741 1.00 87.50 168 ALA A O 1
ATOM 1319 N N . LEU A 1 169 ? 16.567 1.620 -34.452 1.00 87.75 169 LEU A N 1
ATOM 1320 C CA . LEU A 1 169 ? 15.561 0.891 -33.671 1.00 87.75 169 LEU A CA 1
ATOM 1321 C C . LEU A 1 169 ? 15.823 0.970 -32.166 1.00 87.75 169 LEU A C 1
ATOM 1323 O O . LEU A 1 169 ? 14.871 1.122 -31.401 1.00 87.75 169 LEU A O 1
ATOM 1327 N N . ILE A 1 170 ? 17.088 0.923 -31.742 1.00 87.38 170 ILE A N 1
ATOM 1328 C CA . ILE A 1 170 ? 17.470 1.090 -30.336 1.00 87.38 170 ILE A CA 1
ATOM 1329 C C . ILE A 1 170 ? 17.102 2.490 -29.850 1.00 87.38 170 ILE A C 1
ATOM 1331 O O . ILE A 1 170 ? 16.433 2.618 -28.831 1.00 87.38 170 ILE A O 1
ATOM 1335 N N . ILE A 1 171 ? 17.421 3.546 -30.602 1.00 90.00 171 ILE A N 1
ATOM 1336 C CA . ILE A 1 171 ? 17.018 4.923 -30.259 1.00 90.00 171 ILE A CA 1
ATOM 1337 C C . ILE A 1 171 ? 15.494 5.065 -30.182 1.00 90.00 171 ILE A C 1
ATOM 1339 O O . ILE A 1 171 ? 14.975 5.692 -29.253 1.00 90.00 171 ILE A O 1
ATOM 1343 N N . ALA A 1 172 ? 14.758 4.450 -31.107 1.00 89.81 172 ALA A N 1
ATOM 1344 C CA . ALA A 1 172 ? 13.301 4.449 -31.061 1.00 89.81 172 ALA A CA 1
ATOM 1345 C C . ALA A 1 172 ? 12.755 3.690 -29.829 1.00 89.81 172 ALA A C 1
ATOM 1347 O O . ALA A 1 172 ? 11.807 4.162 -29.195 1.00 89.81 172 ALA A O 1
ATOM 1348 N N . TYR A 1 173 ? 13.371 2.562 -29.452 1.00 87.44 173 TYR A N 1
ATOM 1349 C CA . TYR A 1 173 ? 13.047 1.780 -28.251 1.00 87.44 173 TYR A CA 1
ATOM 1350 C C . TYR A 1 173 ? 13.323 2.567 -26.962 1.00 87.44 173 TYR A C 1
ATOM 1352 O O . TYR A 1 173 ? 12.433 2.724 -26.126 1.00 87.44 173 TYR A O 1
ATOM 1360 N N . LEU A 1 174 ? 14.514 3.159 -26.849 1.00 89.69 174 LEU A N 1
ATOM 1361 C CA . LEU A 1 174 ? 14.939 4.032 -25.751 1.00 89.69 174 LEU A CA 1
ATOM 1362 C C . LEU A 1 174 ? 13.925 5.148 -25.500 1.00 89.69 174 LEU A C 1
ATOM 1364 O O . LEU A 1 174 ? 13.483 5.388 -24.373 1.00 89.69 174 LEU A O 1
ATOM 1368 N N . ALA A 1 175 ? 13.527 5.825 -26.576 1.00 90.19 175 ALA A N 1
ATOM 1369 C CA . ALA A 1 175 ? 12.606 6.941 -26.498 1.00 90.19 175 ALA A CA 1
ATOM 1370 C C . ALA A 1 175 ? 11.172 6.483 -26.168 1.00 90.19 175 ALA A C 1
ATOM 1372 O O . ALA A 1 175 ? 10.467 7.168 -25.421 1.00 90.19 175 ALA A O 1
ATOM 1373 N N . LEU A 1 176 ? 10.749 5.307 -26.647 1.00 88.56 176 LEU A N 1
ATOM 1374 C CA . LEU A 1 176 ? 9.482 4.685 -26.259 1.00 88.56 176 LEU A CA 1
ATOM 1375 C C . LEU A 1 176 ? 9.462 4.360 -24.757 1.00 88.56 176 LEU A C 1
ATOM 1377 O O . LEU A 1 176 ? 8.531 4.782 -24.073 1.00 88.56 176 LEU A O 1
ATOM 1381 N N . CYS A 1 177 ? 10.494 3.704 -24.224 1.00 83.12 177 CYS A N 1
ATOM 1382 C CA . CYS A 1 177 ? 10.606 3.348 -22.804 1.00 83.12 177 CYS A CA 1
ATOM 1383 C C . CYS A 1 177 ? 10.706 4.574 -21.884 1.00 83.12 177 CYS A C 1
ATOM 1385 O O . CYS A 1 177 ? 10.001 4.677 -20.875 1.00 83.12 177 CYS A O 1
ATOM 1387 N N . GLY A 1 178 ? 11.500 5.581 -22.260 1.00 85.31 178 GLY A N 1
ATOM 1388 C CA . GLY A 1 178 ? 11.511 6.864 -21.553 1.00 85.31 178 GLY A CA 1
ATOM 1389 C C . GLY A 1 178 ? 10.123 7.516 -21.544 1.00 85.31 178 GLY A C 1
ATOM 1390 O O . GLY A 1 178 ? 9.665 8.063 -20.530 1.00 85.31 178 GLY A O 1
ATOM 1391 N N . ARG A 1 179 ? 9.396 7.431 -22.666 1.00 90.19 179 ARG A N 1
ATOM 1392 C CA . ARG A 1 179 ? 8.045 7.984 -22.769 1.00 90.19 179 ARG A CA 1
ATOM 1393 C C . ARG A 1 179 ? 7.042 7.219 -21.916 1.00 90.19 179 ARG A C 1
ATOM 1395 O O . ARG A 1 179 ? 6.238 7.880 -21.253 1.00 90.19 179 ARG A O 1
ATOM 1402 N N . THR A 1 180 ? 7.068 5.887 -21.911 1.00 83.88 180 THR A N 1
ATOM 1403 C CA . THR A 1 180 ? 6.147 5.075 -21.105 1.00 83.88 180 THR A CA 1
ATOM 1404 C C . THR A 1 180 ? 6.306 5.400 -19.625 1.00 83.88 180 THR A C 1
ATOM 1406 O O . THR A 1 180 ? 5.313 5.766 -18.995 1.00 83.88 180 THR A O 1
ATOM 1409 N N . LEU A 1 181 ? 7.535 5.415 -19.096 1.00 83.06 181 LEU A N 1
ATOM 1410 C CA . LEU A 1 181 ? 7.800 5.755 -17.694 1.00 83.06 181 LEU A CA 1
ATOM 1411 C C . LEU A 1 181 ? 7.260 7.150 -17.335 1.00 83.06 181 LEU A C 1
ATOM 1413 O O . LEU A 1 181 ? 6.558 7.328 -16.336 1.00 83.06 181 LEU A O 1
ATOM 1417 N N . SER A 1 182 ? 7.521 8.141 -18.189 1.00 87.62 182 SER A N 1
ATOM 1418 C CA . SER A 1 182 ? 7.052 9.517 -17.997 1.00 87.62 182 SER A CA 1
ATOM 1419 C C . SER A 1 182 ? 5.515 9.619 -17.985 1.00 87.62 182 SER A C 1
ATOM 1421 O O . SER A 1 182 ? 4.938 10.229 -17.082 1.00 87.62 182 SER A O 1
ATOM 1423 N N . VAL A 1 183 ? 4.826 8.990 -18.946 1.00 87.06 183 VAL A N 1
ATOM 1424 C CA . VAL A 1 183 ? 3.352 9.030 -19.056 1.00 87.06 183 VAL A CA 1
ATOM 1425 C C . VAL A 1 183 ? 2.678 8.256 -17.922 1.00 87.06 183 VAL A C 1
ATOM 1427 O O . VAL A 1 183 ? 1.650 8.702 -17.406 1.00 87.06 183 VAL A O 1
ATOM 1430 N N . ILE A 1 184 ? 3.252 7.125 -17.507 1.00 82.12 184 ILE A N 1
ATOM 1431 C CA . ILE A 1 184 ? 2.762 6.329 -16.380 1.00 82.12 184 ILE A CA 1
ATOM 1432 C C . ILE A 1 184 ? 2.774 7.175 -15.102 1.00 82.12 184 ILE A C 1
ATOM 1434 O O . ILE A 1 184 ? 1.733 7.341 -14.458 1.00 82.12 184 ILE A O 1
ATOM 1438 N N . VAL A 1 185 ? 3.915 7.788 -14.769 1.00 81.38 185 VAL A N 1
ATOM 1439 C CA . VAL A 1 185 ? 4.031 8.634 -13.572 1.00 81.38 185 VAL A CA 1
ATOM 1440 C C . VAL A 1 185 ? 3.123 9.863 -13.667 1.00 81.38 185 VAL A C 1
ATOM 1442 O O . VAL A 1 185 ? 2.475 10.227 -12.684 1.00 81.38 185 VAL A O 1
ATOM 1445 N N . GLU A 1 186 ? 2.996 10.482 -14.843 1.00 85.75 186 GLU A N 1
ATOM 1446 C CA . GLU A 1 186 ? 2.045 11.575 -15.068 1.00 85.75 186 GLU A CA 1
ATOM 1447 C C . GLU A 1 186 ? 0.600 11.164 -14.751 1.00 85.75 186 GLU A C 1
ATOM 1449 O O . GLU A 1 186 ? -0.123 11.913 -14.083 1.00 85.75 186 GLU A O 1
ATOM 1454 N N . CYS A 1 187 ? 0.174 9.979 -15.194 1.00 81.69 187 CYS A N 1
ATOM 1455 C CA . CYS A 1 187 ? -1.167 9.461 -14.936 1.00 81.69 187 CYS A CA 1
ATOM 1456 C C . CYS A 1 187 ? -1.390 9.208 -13.442 1.00 81.69 187 CYS A C 1
ATOM 1458 O O . CYS A 1 187 ? -2.401 9.662 -12.904 1.00 81.69 187 CYS A O 1
ATOM 1460 N N . VAL A 1 188 ? -0.428 8.577 -12.758 1.00 78.19 188 VAL A N 1
ATOM 1461 C CA . VAL A 1 188 ? -0.474 8.343 -11.303 1.00 78.19 188 VAL A CA 1
ATOM 1462 C C . VAL A 1 188 ? -0.613 9.657 -10.545 1.00 78.19 188 VAL A C 1
ATOM 1464 O O . VAL A 1 188 ? -1.536 9.833 -9.751 1.00 78.19 188 VAL A O 1
ATOM 1467 N N . VAL A 1 189 ? 0.272 10.618 -10.817 1.00 79.94 189 VAL A N 1
ATOM 1468 C CA . VAL A 1 189 ? 0.277 11.916 -10.133 1.00 79.94 189 VAL A CA 1
ATOM 1469 C C . VAL A 1 189 ? -1.028 12.679 -10.407 1.00 79.94 189 VAL A C 1
ATOM 1471 O O . VAL A 1 189 ? -1.558 13.346 -9.514 1.00 79.94 189 VAL A O 1
ATOM 1474 N N . SER A 1 190 ? -1.616 12.518 -11.597 1.00 81.50 190 SER A N 1
ATOM 1475 C CA . SER A 1 190 ? -2.884 13.158 -11.973 1.00 81.50 190 SER A CA 1
ATOM 1476 C C . SER A 1 190 ? -4.096 12.658 -11.181 1.00 81.50 190 SER A C 1
ATOM 1478 O O . SER A 1 190 ? -5.071 13.401 -11.024 1.00 81.50 190 SER A O 1
ATOM 1480 N N . VAL A 1 191 ? -4.047 11.444 -10.621 1.00 75.38 191 VAL A N 1
ATOM 1481 C CA . VAL A 1 191 ? -5.101 10.930 -9.725 1.00 75.38 191 VAL A CA 1
ATOM 1482 C C . VAL A 1 191 ? -5.182 11.761 -8.436 1.00 75.38 191 VAL A C 1
ATOM 1484 O O . VAL A 1 191 ? -6.257 11.920 -7.855 1.00 75.38 191 VAL A O 1
ATOM 1487 N N . PHE A 1 192 ? -4.071 12.378 -8.025 1.00 73.31 192 PHE A N 1
ATOM 1488 C CA . PHE A 1 192 ? -3.958 13.148 -6.787 1.00 73.31 192 PHE A CA 1
ATOM 1489 C C . PHE A 1 192 ? -4.257 14.651 -6.936 1.00 73.31 192 PHE A C 1
ATOM 1491 O O . PHE A 1 192 ? -3.997 15.417 -6.011 1.00 73.31 192 PHE A O 1
ATOM 1498 N N . THR A 1 193 ? -4.853 15.093 -8.048 1.00 71.69 193 THR A N 1
ATOM 1499 C CA . THR A 1 193 ? -5.137 16.512 -8.382 1.00 71.69 193 THR A CA 1
ATOM 1500 C C . THR A 1 193 ? -6.135 17.239 -7.463 1.00 71.69 193 THR A C 1
ATOM 1502 O O . THR A 1 193 ? -6.452 18.405 -7.687 1.00 71.69 193 THR A O 1
ATOM 1505 N N . ARG A 1 194 ? -6.615 16.608 -6.386 1.00 68.94 194 ARG A N 1
ATOM 1506 C CA . ARG A 1 194 ? -7.683 17.148 -5.532 1.00 68.94 194 ARG A CA 1
ATOM 1507 C C . ARG A 1 194 ? -7.200 18.146 -4.475 1.00 68.94 194 ARG A C 1
ATOM 1509 O O . ARG A 1 194 ? -6.307 17.861 -3.675 1.00 68.94 194 ARG A O 1
ATOM 1516 N N . GLY A 1 195 ? -7.887 19.287 -4.393 1.00 72.44 195 GLY A N 1
ATOM 1517 C CA . GLY A 1 195 ? -7.723 20.281 -3.326 1.00 72.44 195 GLY A CA 1
ATOM 1518 C C . GLY A 1 195 ? -6.295 20.830 -3.225 1.00 72.44 195 GLY A C 1
ATOM 1519 O O . GLY A 1 195 ? -5.648 21.110 -4.230 1.00 72.44 195 GLY A O 1
ATOM 1520 N N . HIS A 1 196 ? -5.767 20.946 -2.003 1.00 74.06 196 HIS A N 1
ATOM 1521 C CA . HIS A 1 196 ? -4.426 21.499 -1.743 1.00 74.06 196 HIS A CA 1
ATOM 1522 C C . HIS A 1 196 ? -3.256 20.662 -2.302 1.00 74.06 196 HIS A C 1
ATOM 1524 O O . HIS A 1 196 ? -2.102 21.066 -2.163 1.00 74.06 196 HIS A O 1
ATOM 1530 N N . ARG A 1 197 ? -3.517 19.498 -2.915 1.00 78.56 197 ARG A N 1
ATOM 1531 C CA . ARG A 1 197 ? -2.499 18.672 -3.585 1.00 78.56 197 ARG A CA 1
ATOM 1532 C C . ARG A 1 197 ? -2.199 19.138 -5.009 1.00 78.56 197 ARG A C 1
ATOM 1534 O O . ARG A 1 197 ? -1.120 18.852 -5.518 1.00 78.56 197 ARG A O 1
ATOM 1541 N N . PHE A 1 198 ? -3.105 19.904 -5.617 1.00 80.88 198 PHE A N 1
ATOM 1542 C CA . PHE A 1 198 ? -3.014 20.336 -7.012 1.00 80.88 198 PHE A CA 1
ATOM 1543 C C . PHE A 1 198 ? -1.705 21.070 -7.344 1.00 80.88 198 PHE A C 1
ATOM 1545 O O . PHE A 1 198 ? -1.083 20.790 -8.362 1.00 80.88 198 PHE A O 1
ATOM 1552 N N . ILE A 1 199 ? -1.235 21.950 -6.454 1.00 80.94 199 ILE A N 1
ATOM 1553 C CA . ILE A 1 199 ? 0.011 22.709 -6.662 1.00 80.94 199 ILE A CA 1
ATOM 1554 C C . ILE A 1 199 ? 1.226 21.769 -6.723 1.00 80.94 199 ILE A C 1
ATOM 1556 O O . ILE A 1 199 ? 2.092 21.928 -7.578 1.00 80.94 199 ILE A O 1
ATOM 1560 N N . ALA A 1 200 ? 1.274 20.753 -5.856 1.00 83.25 200 ALA A N 1
ATOM 1561 C CA . ALA A 1 200 ? 2.354 19.768 -5.879 1.00 83.25 200 ALA A CA 1
ATOM 1562 C C . ALA A 1 200 ? 2.324 18.923 -7.160 1.00 83.25 200 ALA A C 1
ATOM 1564 O O . ALA A 1 200 ? 3.374 18.663 -7.743 1.00 83.25 200 ALA A O 1
ATOM 1565 N N . VAL A 1 201 ? 1.125 18.548 -7.620 1.00 83.81 201 VAL A N 1
ATOM 1566 C CA . VAL A 1 201 ? 0.929 17.828 -8.885 1.00 83.81 201 VAL A CA 1
ATOM 1567 C C . VAL A 1 201 ? 1.419 18.653 -10.075 1.00 83.81 201 VAL A C 1
ATOM 1569 O O . VAL A 1 201 ? 2.168 18.126 -10.891 1.00 83.81 201 VAL A O 1
ATOM 1572 N N . LEU A 1 202 ? 1.083 19.943 -10.145 1.00 83.50 202 LEU A N 1
ATOM 1573 C CA . LEU A 1 202 ? 1.548 20.824 -11.222 1.00 83.50 202 LEU A CA 1
ATOM 1574 C C . LEU A 1 202 ? 3.078 20.930 -11.273 1.00 83.50 202 LEU A C 1
ATOM 1576 O O . LEU A 1 202 ? 3.669 20.808 -12.345 1.00 83.50 202 LEU A O 1
ATOM 1580 N N . ILE A 1 203 ? 3.730 21.110 -10.119 1.00 85.44 203 ILE A N 1
ATOM 1581 C CA . ILE A 1 203 ? 5.198 21.193 -10.039 1.00 85.44 203 ILE A CA 1
ATOM 1582 C C . ILE A 1 203 ? 5.842 19.887 -10.527 1.00 85.44 203 ILE A C 1
ATOM 1584 O O . ILE A 1 203 ? 6.831 19.922 -11.265 1.00 85.44 203 ILE A O 1
ATOM 1588 N N . LEU A 1 204 ? 5.278 18.739 -10.136 1.00 85.19 204 LEU A N 1
ATOM 1589 C CA . LEU A 1 204 ? 5.741 17.428 -10.589 1.00 85.19 204 LEU A CA 1
ATOM 1590 C C . LEU A 1 204 ? 5.535 17.260 -12.100 1.00 85.19 204 LEU A C 1
ATOM 1592 O O . LEU A 1 204 ? 6.481 16.927 -12.804 1.00 85.19 204 LEU A O 1
ATOM 1596 N N . GLN A 1 205 ? 4.355 17.568 -12.634 1.00 84.06 205 GLN A N 1
ATOM 1597 C CA . GLN A 1 205 ? 4.080 17.434 -14.069 1.00 84.06 205 GLN A CA 1
ATOM 1598 C C . GLN A 1 205 ? 4.996 18.308 -14.939 1.00 84.06 205 GLN A C 1
ATOM 1600 O O . GLN A 1 205 ? 5.431 17.875 -16.001 1.00 84.06 205 GLN A O 1
ATOM 1605 N N . GLN A 1 206 ? 5.341 19.517 -14.494 1.00 84.75 206 GLN A N 1
ATOM 1606 C CA . GLN A 1 206 ? 6.185 20.417 -15.286 1.00 84.75 206 GLN A CA 1
ATOM 1607 C C . GLN A 1 206 ? 7.671 20.040 -15.255 1.00 84.75 206 GLN A C 1
ATOM 1609 O O . GLN A 1 206 ? 8.354 20.149 -16.273 1.00 84.75 206 GLN A O 1
ATOM 1614 N N . ARG A 1 207 ? 8.198 19.628 -14.093 1.00 87.44 207 ARG A N 1
ATOM 1615 C CA . ARG A 1 207 ? 9.650 19.455 -13.896 1.00 87.44 207 ARG A CA 1
ATOM 1616 C C . ARG A 1 207 ? 10.105 17.999 -13.790 1.00 87.44 207 ARG A C 1
ATOM 1618 O O . ARG A 1 207 ? 11.255 17.719 -14.117 1.00 87.44 207 ARG A O 1
ATOM 1625 N N . ALA A 1 208 ? 9.255 17.086 -13.321 1.00 86.38 208 ALA A N 1
ATOM 1626 C CA . ALA A 1 208 ? 9.632 15.695 -13.052 1.00 86.38 208 ALA A CA 1
ATOM 1627 C C . ALA A 1 208 ? 9.662 14.844 -14.329 1.00 86.38 208 ALA A C 1
ATOM 1629 O O . ALA A 1 208 ? 10.557 14.021 -14.498 1.00 86.38 208 ALA A O 1
ATOM 1630 N N . LEU A 1 209 ? 8.733 15.094 -15.258 1.00 86.31 209 LEU A N 1
ATOM 1631 C CA . LEU A 1 209 ? 8.517 14.253 -16.442 1.00 86.31 209 LEU A CA 1
ATOM 1632 C C . LEU A 1 209 ? 9.722 14.163 -17.385 1.00 86.31 209 LEU A C 1
ATOM 1634 O O . LEU A 1 209 ? 9.933 13.110 -17.981 1.00 86.31 209 LEU A O 1
ATOM 1638 N N . ARG A 1 210 ? 10.514 15.238 -17.506 1.00 89.25 210 ARG A N 1
ATOM 1639 C CA . ARG A 1 210 ? 11.724 15.254 -18.347 1.00 89.25 210 ARG A CA 1
ATOM 1640 C C . ARG A 1 210 ? 12.840 14.392 -17.761 1.00 89.25 210 ARG A C 1
ATOM 1642 O O . ARG A 1 210 ? 13.467 13.646 -18.494 1.00 89.25 210 ARG A O 1
ATOM 1649 N N . MET A 1 211 ? 13.063 14.459 -16.446 1.00 87.19 211 MET A N 1
ATOM 1650 C CA . MET A 1 211 ? 14.068 13.603 -15.803 1.00 87.19 211 MET A CA 1
ATOM 1651 C C . MET A 1 211 ? 13.631 12.139 -15.796 1.00 87.19 211 MET A C 1
ATOM 1653 O O . MET A 1 211 ? 14.455 11.278 -16.052 1.00 87.19 211 MET A O 1
ATOM 1657 N N . LEU A 1 212 ? 12.339 11.859 -15.589 1.00 85.44 212 LEU A N 1
ATOM 1658 C CA . LEU A 1 212 ? 11.809 10.495 -15.693 1.00 85.44 212 LEU A CA 1
ATOM 1659 C C . LEU A 1 212 ? 11.963 9.918 -17.101 1.00 85.44 212 LEU A C 1
ATOM 1661 O O . LEU A 1 212 ? 12.259 8.740 -17.231 1.00 85.44 212 LEU A O 1
ATOM 1665 N N . PHE A 1 213 ? 11.813 10.738 -18.143 1.00 90.56 213 PHE A N 1
ATOM 1666 C CA . PHE A 1 213 ? 12.085 10.299 -19.510 1.00 90.56 213 PHE A CA 1
ATOM 1667 C C . PHE A 1 213 ? 13.543 9.858 -19.685 1.00 90.56 213 PHE A C 1
ATOM 1669 O O . PHE A 1 213 ? 13.785 8.776 -20.201 1.00 90.56 213 PHE A O 1
ATOM 1676 N N . VAL A 1 214 ? 14.499 10.664 -19.209 1.00 90.00 214 VAL A N 1
ATOM 1677 C CA . VAL A 1 214 ? 15.933 10.340 -19.303 1.00 90.00 214 VAL A CA 1
ATOM 1678 C C . VAL A 1 214 ? 16.279 9.098 -18.482 1.00 90.00 214 VAL A C 1
ATOM 1680 O O . VAL A 1 214 ? 16.994 8.237 -18.974 1.00 90.00 214 VAL A O 1
ATOM 1683 N N . ILE A 1 215 ? 15.736 8.969 -17.268 1.00 83.75 215 ILE A N 1
ATOM 1684 C CA . ILE A 1 215 ? 15.933 7.778 -16.428 1.00 83.75 215 ILE A CA 1
ATOM 1685 C C . ILE A 1 215 ? 15.411 6.528 -17.148 1.00 83.75 215 ILE A C 1
ATOM 1687 O O . ILE A 1 215 ? 16.133 5.546 -17.253 1.00 83.75 215 ILE A O 1
ATOM 1691 N N . GLY A 1 216 ? 14.190 6.572 -17.692 1.00 80.69 216 GLY A N 1
ATOM 1692 C CA . GLY A 1 216 ? 13.613 5.435 -18.415 1.00 80.69 216 GLY A CA 1
ATOM 1693 C C . GLY A 1 216 ? 14.362 5.093 -19.704 1.00 80.69 216 GLY A C 1
ATOM 1694 O O . GLY A 1 216 ? 14.499 3.919 -20.027 1.00 80.69 216 GLY A O 1
ATOM 1695 N N . ALA A 1 217 ? 14.886 6.099 -20.410 1.00 87.00 217 ALA A N 1
ATOM 1696 C CA . ALA A 1 217 ? 15.731 5.885 -21.579 1.00 87.00 217 ALA A CA 1
ATOM 1697 C C . ALA A 1 217 ? 17.075 5.240 -21.200 1.00 87.00 217 ALA A C 1
ATOM 1699 O O . ALA A 1 217 ? 17.493 4.310 -21.865 1.00 87.00 217 ALA A O 1
ATOM 1700 N N . LEU A 1 218 ? 17.730 5.666 -20.117 1.00 85.19 218 LEU A N 1
ATOM 1701 C CA . LEU A 1 218 ? 18.996 5.064 -19.678 1.00 85.19 218 LEU A CA 1
ATOM 1702 C C . LEU A 1 218 ? 18.831 3.621 -19.186 1.00 85.19 218 LEU A C 1
ATOM 1704 O O . LEU A 1 218 ? 19.670 2.786 -19.495 1.00 85.19 218 LEU A O 1
ATOM 1708 N N . ILE A 1 219 ? 17.733 3.309 -18.492 1.00 80.94 219 ILE A N 1
ATOM 1709 C CA . ILE A 1 219 ? 17.416 1.921 -18.111 1.00 80.94 219 ILE A CA 1
ATOM 1710 C C . ILE A 1 219 ? 17.230 1.059 -19.367 1.00 80.94 219 ILE A C 1
ATOM 1712 O O . ILE A 1 219 ? 17.780 -0.032 -19.463 1.00 80.94 219 ILE A O 1
ATOM 1716 N N . ALA A 1 220 ? 16.497 1.568 -20.362 1.00 83.75 220 ALA A N 1
ATOM 1717 C CA . ALA A 1 220 ? 16.321 0.874 -21.635 1.00 83.75 220 ALA A CA 1
ATOM 1718 C C . ALA A 1 220 ? 17.623 0.771 -22.450 1.00 83.75 220 ALA A C 1
ATOM 1720 O O . ALA A 1 220 ? 17.743 -0.133 -23.268 1.00 83.75 220 ALA A O 1
ATOM 1721 N N . LEU A 1 221 ? 18.589 1.673 -22.238 1.00 85.88 221 LEU A N 1
ATOM 1722 C CA . LEU A 1 221 ? 19.922 1.590 -22.842 1.00 85.88 221 LEU A CA 1
ATOM 1723 C C . LEU A 1 221 ? 20.719 0.451 -22.233 1.00 85.88 221 LEU A C 1
ATOM 1725 O O . LEU A 1 221 ? 21.295 -0.328 -22.983 1.00 85.88 221 LEU A O 1
ATOM 1729 N N . GLY A 1 222 ? 20.686 0.329 -20.905 1.00 79.56 222 GLY A N 1
ATOM 1730 C CA . GLY A 1 222 ? 21.265 -0.813 -20.207 1.00 79.56 222 GLY A CA 1
ATOM 1731 C C . GLY A 1 222 ? 20.719 -2.140 -20.730 1.00 79.56 222 GLY A C 1
ATOM 1732 O O . GLY A 1 222 ? 21.468 -3.028 -21.126 1.00 79.56 222 GLY A O 1
ATOM 1733 N N . ASP A 1 223 ? 19.395 -2.234 -20.821 1.00 80.19 223 ASP A N 1
ATOM 1734 C CA . ASP A 1 223 ? 18.699 -3.412 -21.346 1.00 80.19 223 ASP A CA 1
ATOM 1735 C C . ASP A 1 223 ? 19.036 -3.704 -22.821 1.00 80.19 223 ASP A C 1
ATOM 1737 O O . ASP A 1 223 ? 19.354 -4.835 -23.182 1.00 80.19 223 ASP A O 1
ATOM 1741 N N . ALA A 1 224 ? 19.033 -2.682 -23.683 1.00 83.38 224 ALA A N 1
ATOM 1742 C CA . ALA A 1 224 ? 19.346 -2.849 -25.101 1.00 83.38 224 ALA A CA 1
ATOM 1743 C C . ALA A 1 224 ? 20.798 -3.291 -25.341 1.00 83.38 224 ALA A C 1
ATOM 1745 O O . ALA A 1 224 ? 21.049 -4.070 -26.265 1.00 83.38 224 ALA A O 1
ATOM 1746 N N . LEU A 1 225 ? 21.738 -2.806 -24.523 1.00 83.25 225 LEU A N 1
ATOM 1747 C CA . LEU A 1 225 ? 23.147 -3.186 -24.601 1.00 83.25 225 LEU A CA 1
ATOM 1748 C C . LEU A 1 225 ? 23.362 -4.648 -24.214 1.00 83.25 225 LEU A C 1
ATOM 1750 O O . LEU A 1 225 ? 24.107 -5.333 -24.893 1.00 83.25 225 LEU A O 1
ATOM 1754 N N . ASN A 1 226 ? 22.596 -5.173 -23.259 1.00 75.06 226 ASN A N 1
ATOM 1755 C CA . ASN A 1 226 ? 22.645 -6.589 -22.889 1.00 75.06 226 ASN A CA 1
ATOM 1756 C C . ASN A 1 226 ? 21.915 -7.532 -23.877 1.00 75.06 226 ASN A C 1
ATOM 1758 O O . ASN A 1 226 ? 21.694 -8.708 -23.593 1.00 75.06 226 ASN A O 1
ATOM 1762 N N . SER A 1 227 ? 21.454 -7.030 -25.027 1.00 82.06 227 SER A N 1
ATOM 1763 C CA . SER A 1 227 ? 20.770 -7.870 -26.011 1.00 82.06 227 SER A CA 1
ATOM 1764 C C . SER A 1 227 ? 21.775 -8.633 -26.876 1.00 82.06 227 SER A C 1
ATOM 1766 O O . SER A 1 227 ? 22.690 -8.039 -27.442 1.00 82.06 227 SER A O 1
ATOM 1768 N N . ALA A 1 228 ? 21.546 -9.936 -27.081 1.00 74.88 228 ALA A N 1
ATOM 1769 C CA . ALA A 1 228 ? 22.436 -10.802 -27.870 1.00 74.88 228 ALA A CA 1
ATOM 1770 C C . ALA A 1 228 ? 22.758 -10.242 -29.269 1.00 74.88 228 ALA A C 1
ATOM 1772 O O . ALA A 1 228 ? 23.847 -10.430 -29.795 1.00 74.88 228 ALA A O 1
ATOM 1773 N N . ARG A 1 229 ? 21.818 -9.511 -29.883 1.00 75.56 229 ARG A N 1
ATOM 1774 C CA . ARG A 1 229 ? 22.025 -8.900 -31.202 1.00 75.56 229 ARG A CA 1
ATOM 1775 C C . ARG A 1 229 ? 23.030 -7.746 -31.172 1.00 75.56 229 ARG A C 1
ATOM 1777 O O . ARG A 1 229 ? 23.725 -7.560 -32.163 1.00 75.56 229 ARG A O 1
ATOM 1784 N N . LEU A 1 230 ? 23.056 -6.953 -30.102 1.00 77.62 230 LEU A N 1
ATOM 1785 C CA . LEU A 1 230 ? 23.979 -5.825 -29.982 1.00 77.62 230 LEU A CA 1
ATOM 1786 C C . LEU A 1 230 ? 25.342 -6.274 -29.457 1.00 77.62 230 LEU A C 1
ATOM 1788 O O . LEU A 1 230 ? 26.353 -5.807 -29.968 1.00 77.62 230 LEU A O 1
ATOM 1792 N N . SER A 1 231 ? 25.343 -7.241 -28.539 1.00 80.50 231 SER A N 1
ATOM 1793 C CA . SER A 1 231 ? 26.535 -7.949 -28.058 1.00 80.50 231 SER A CA 1
ATOM 1794 C C . SER A 1 231 ? 27.369 -8.494 -29.223 1.00 80.50 231 SER A C 1
ATOM 1796 O O . SER A 1 231 ? 28.532 -8.144 -29.383 1.00 80.50 231 SER A O 1
ATOM 1798 N N . LEU A 1 232 ? 26.721 -9.196 -30.164 1.00 78.75 232 LEU A N 1
ATOM 1799 C CA . LEU A 1 232 ? 27.369 -9.713 -31.379 1.00 78.75 232 LEU A CA 1
ATOM 1800 C C . LEU A 1 232 ? 27.909 -8.632 -32.333 1.00 78.75 232 LEU A C 1
ATOM 1802 O O . LEU A 1 232 ? 28.734 -8.939 -33.185 1.00 78.75 232 LEU A O 1
ATOM 1806 N N . MET A 1 233 ? 27.403 -7.396 -32.263 1.00 75.12 233 MET A N 1
ATOM 1807 C CA . MET A 1 233 ? 27.824 -6.299 -33.148 1.00 75.12 233 MET A CA 1
ATOM 1808 C C . MET A 1 233 ? 28.945 -5.444 -32.552 1.00 75.12 233 MET A C 1
ATOM 1810 O O . MET A 1 233 ? 29.666 -4.800 -33.306 1.00 75.12 233 MET A O 1
ATOM 1814 N N . VAL A 1 234 ? 29.023 -5.369 -31.225 1.00 75.44 234 VAL A N 1
ATOM 1815 C CA . VAL A 1 234 ? 29.849 -4.398 -30.494 1.00 75.44 234 VAL A CA 1
ATOM 1816 C C . VAL A 1 234 ? 30.926 -5.081 -29.636 1.00 75.44 234 VAL A C 1
ATOM 1818 O O . VAL A 1 234 ? 31.880 -4.421 -29.245 1.00 75.44 234 VAL A O 1
ATOM 1821 N N . GLY A 1 235 ? 30.802 -6.387 -29.390 1.00 79.50 235 GLY A N 1
ATOM 1822 C CA . GLY A 1 235 ? 31.621 -7.138 -28.437 1.00 79.50 235 GLY A CA 1
ATOM 1823 C C . GLY A 1 235 ? 30.870 -7.333 -27.120 1.00 79.50 235 GLY A C 1
ATOM 1824 O O . GLY A 1 235 ? 30.185 -6.419 -26.648 1.00 79.50 235 GLY A O 1
ATOM 1825 N N . ASP A 1 236 ? 30.972 -8.532 -26.541 1.00 79.12 236 ASP A N 1
ATOM 1826 C CA . ASP A 1 236 ? 30.253 -8.898 -25.314 1.00 79.12 236 ASP A CA 1
ATOM 1827 C C . ASP A 1 236 ? 30.702 -8.038 -24.120 1.00 79.12 236 ASP A C 1
ATOM 1829 O O . ASP A 1 236 ? 29.864 -7.531 -23.370 1.00 79.12 236 ASP A O 1
ATOM 1833 N N . GLU A 1 237 ? 32.005 -7.771 -24.003 1.00 79.38 237 GLU A N 1
ATOM 1834 C CA . GLU A 1 237 ? 32.572 -6.982 -22.903 1.00 79.38 237 GLU A CA 1
ATOM 1835 C C . GLU A 1 237 ? 32.219 -5.494 -23.016 1.00 79.38 237 GLU A C 1
ATOM 1837 O O . GLU A 1 237 ? 31.809 -4.850 -22.044 1.00 79.38 237 GLU A O 1
ATOM 1842 N N . LEU A 1 238 ? 32.273 -4.933 -24.228 1.00 81.69 238 LEU A N 1
ATOM 1843 C CA . LEU A 1 238 ? 31.910 -3.535 -24.459 1.00 81.69 238 LEU A CA 1
ATOM 1844 C C . LEU A 1 238 ? 30.413 -3.284 -24.233 1.00 81.69 238 LEU A C 1
ATOM 1846 O O . LEU A 1 238 ? 30.013 -2.260 -23.661 1.00 81.69 238 LEU A O 1
ATOM 1850 N N . ALA A 1 239 ? 29.576 -4.229 -24.659 1.00 82.06 239 ALA A N 1
ATOM 1851 C CA . ALA A 1 239 ? 28.142 -4.208 -24.419 1.00 82.06 239 ALA A CA 1
ATOM 1852 C C . ALA A 1 239 ? 27.813 -4.312 -22.919 1.00 82.06 239 ALA A C 1
ATOM 1854 O O . ALA A 1 239 ? 26.985 -3.537 -22.417 1.00 82.06 239 ALA A O 1
ATOM 1855 N N . ALA A 1 240 ? 28.498 -5.197 -22.188 1.00 78.44 240 ALA A N 1
ATOM 1856 C CA . ALA A 1 240 ? 28.364 -5.332 -20.741 1.00 78.44 240 ALA A CA 1
ATOM 1857 C C . ALA A 1 240 ? 28.727 -4.024 -20.022 1.00 78.44 240 ALA A C 1
ATOM 1859 O O . ALA A 1 240 ? 27.889 -3.465 -19.307 1.00 78.44 240 ALA A O 1
ATOM 1860 N N . LEU A 1 241 ? 29.903 -3.451 -20.292 1.00 81.94 241 LEU A N 1
ATOM 1861 C CA . LEU A 1 241 ? 30.326 -2.173 -19.708 1.00 81.94 241 LEU A CA 1
ATOM 1862 C C . LEU A 1 241 ? 29.355 -1.033 -19.984 1.00 81.94 241 LEU A C 1
ATOM 1864 O O . LEU A 1 241 ? 28.964 -0.291 -19.076 1.00 81.94 241 LEU A O 1
ATOM 1868 N N . GLY A 1 242 ? 28.958 -0.879 -21.248 1.00 83.19 242 GLY A N 1
ATOM 1869 C CA . GLY A 1 242 ? 28.015 0.154 -21.647 1.00 83.19 242 GLY A CA 1
ATOM 1870 C C . GLY A 1 242 ? 26.689 0.010 -20.899 1.00 83.19 242 GLY A C 1
ATOM 1871 O O . GLY A 1 242 ? 26.099 1.014 -20.480 1.00 83.19 242 GLY A O 1
ATOM 1872 N N . SER A 1 243 ? 26.238 -1.231 -20.687 1.00 83.31 243 SER A N 1
ATOM 1873 C CA . SER A 1 243 ? 25.029 -1.511 -19.924 1.00 83.31 243 SER A CA 1
ATOM 1874 C C . SER A 1 243 ? 25.156 -1.060 -18.475 1.00 83.31 243 SER A C 1
ATOM 1876 O O . SER A 1 243 ? 24.281 -0.349 -17.959 1.00 83.31 243 SER A O 1
ATOM 1878 N N . VAL A 1 244 ? 26.262 -1.407 -17.812 1.00 80.38 244 VAL A N 1
ATOM 1879 C CA . VAL A 1 244 ? 26.425 -1.046 -16.406 1.00 80.38 244 VAL A CA 1
ATOM 1880 C C . VAL A 1 244 ? 26.569 0.466 -16.224 1.00 80.38 244 VAL A C 1
ATOM 1882 O O . VAL A 1 244 ? 25.909 1.041 -15.353 1.00 80.38 244 VAL A O 1
ATOM 1885 N N . LEU A 1 245 ? 27.321 1.147 -17.093 1.00 85.12 245 LEU A N 1
ATOM 1886 C CA . LEU A 1 245 ? 27.437 2.609 -17.075 1.00 85.12 245 LEU A CA 1
ATOM 1887 C C . LEU A 1 245 ? 26.078 3.301 -17.267 1.00 85.12 245 LEU A C 1
ATOM 1889 O O . LEU A 1 245 ? 25.754 4.253 -16.546 1.00 85.12 245 LEU A O 1
ATOM 1893 N N . ALA A 1 246 ? 25.251 2.813 -18.197 1.00 85.50 246 ALA A N 1
ATOM 1894 C CA . ALA A 1 246 ? 23.909 3.346 -18.424 1.00 85.50 246 ALA A CA 1
ATOM 1895 C C . ALA A 1 246 ? 23.014 3.199 -17.180 1.00 85.50 246 ALA A C 1
ATOM 1897 O O . ALA A 1 246 ? 22.340 4.155 -16.773 1.00 85.50 246 ALA A O 1
ATOM 1898 N N . ASN A 1 247 ? 23.055 2.036 -16.527 1.00 81.44 247 ASN A N 1
ATOM 1899 C CA . ASN A 1 247 ? 22.287 1.762 -15.314 1.00 81.44 247 ASN A CA 1
ATOM 1900 C C . ASN A 1 247 ? 22.791 2.558 -14.098 1.00 81.44 247 ASN A C 1
ATOM 1902 O O . ASN A 1 247 ? 21.984 3.098 -13.334 1.00 81.44 247 ASN A O 1
ATOM 1906 N N . MET A 1 248 ? 24.108 2.727 -13.952 1.00 83.31 248 MET A N 1
ATOM 1907 C CA . MET A 1 248 ? 24.712 3.561 -12.910 1.00 83.31 248 MET A CA 1
ATOM 1908 C C . MET A 1 248 ? 24.289 5.029 -13.064 1.00 83.31 248 MET A C 1
ATOM 1910 O O . MET A 1 248 ? 23.853 5.667 -12.099 1.00 83.31 248 MET A O 1
ATOM 1914 N N . LEU A 1 249 ? 24.315 5.561 -14.291 1.00 87.12 249 LEU A N 1
ATOM 1915 C CA . LEU A 1 249 ? 23.811 6.903 -14.596 1.00 87.12 249 LEU A CA 1
ATOM 1916 C C . LEU A 1 249 ? 22.311 7.035 -14.294 1.00 87.12 249 LEU A C 1
ATOM 1918 O O . LEU A 1 249 ? 21.886 8.039 -13.709 1.00 87.12 249 LEU A O 1
ATOM 1922 N N . ALA A 1 250 ? 21.504 6.026 -14.639 1.00 82.75 250 ALA A N 1
ATOM 1923 C CA . ALA A 1 250 ? 20.076 6.003 -14.326 1.00 82.75 250 ALA A CA 1
ATOM 1924 C C . ALA A 1 250 ? 19.815 6.038 -12.810 1.00 82.75 250 ALA A C 1
ATOM 1926 O O . ALA A 1 250 ? 18.933 6.771 -12.344 1.00 82.75 250 ALA A O 1
ATOM 1927 N N . ALA A 1 251 ? 20.603 5.301 -12.026 1.00 81.00 251 ALA A N 1
ATOM 1928 C CA . ALA A 1 251 ? 20.508 5.275 -10.572 1.00 81.00 251 ALA A CA 1
ATOM 1929 C C . ALA A 1 251 ? 20.925 6.614 -9.938 1.00 81.00 251 ALA A C 1
ATOM 1931 O O . ALA A 1 251 ? 20.186 7.158 -9.112 1.00 81.00 251 ALA A O 1
ATOM 1932 N N . ILE A 1 252 ? 22.031 7.222 -10.382 1.00 87.25 252 ILE A N 1
ATOM 1933 C CA . ILE A 1 252 ? 22.467 8.556 -9.925 1.00 87.25 252 ILE A CA 1
ATOM 1934 C C . ILE A 1 252 ? 21.394 9.611 -10.230 1.00 87.25 252 ILE A C 1
ATOM 1936 O O . ILE A 1 252 ? 21.039 10.434 -9.375 1.00 87.25 252 ILE A O 1
ATOM 1940 N N . LEU A 1 253 ? 20.818 9.579 -11.434 1.00 86.06 253 LEU A N 1
ATOM 1941 C CA . LEU A 1 253 ? 19.724 10.475 -11.808 1.00 86.06 253 LEU A CA 1
ATOM 1942 C C . LEU A 1 253 ? 18.456 10.218 -10.987 1.00 86.06 253 LEU A C 1
ATOM 1944 O O . LEU A 1 253 ? 17.760 11.177 -10.641 1.00 86.06 253 LEU A O 1
ATOM 1948 N N . SER A 1 254 ? 18.184 8.968 -10.612 1.00 81.81 254 SER A N 1
ATOM 1949 C CA . SER A 1 254 ? 17.080 8.596 -9.721 1.00 81.81 254 SER A CA 1
ATOM 1950 C C . SER A 1 254 ? 17.289 9.119 -8.295 1.00 81.81 254 SER A C 1
ATOM 1952 O O . SER A 1 254 ? 16.373 9.712 -7.720 1.00 81.81 254 SER A O 1
ATOM 1954 N N . ILE A 1 255 ? 18.505 9.031 -7.745 1.00 84.56 255 ILE A N 1
ATOM 1955 C CA . ILE A 1 255 ? 18.872 9.647 -6.456 1.00 84.56 255 ILE A CA 1
ATOM 1956 C C . ILE A 1 255 ? 18.656 11.164 -6.520 1.00 84.56 255 ILE A C 1
ATOM 1958 O O . ILE A 1 255 ? 17.971 11.755 -5.674 1.00 84.56 255 ILE A O 1
ATOM 1962 N N . ARG A 1 256 ? 19.170 11.809 -7.574 1.00 90.88 256 ARG A N 1
ATOM 1963 C CA . ARG A 1 256 ? 19.003 13.251 -7.797 1.00 90.88 256 ARG A CA 1
ATOM 1964 C C . ARG A 1 256 ? 17.527 13.635 -7.939 1.00 90.88 256 ARG A C 1
ATOM 1966 O O . ARG A 1 256 ? 17.115 14.676 -7.420 1.00 90.88 256 ARG A O 1
ATOM 1973 N N . PHE A 1 257 ? 16.716 12.805 -8.595 1.00 87.50 257 PHE A N 1
ATOM 1974 C CA . PHE A 1 257 ? 15.267 12.971 -8.702 1.00 87.50 257 PHE A CA 1
ATOM 1975 C C . PHE A 1 257 ? 14.593 12.935 -7.323 1.00 87.50 257 PHE A C 1
ATOM 1977 O O . PHE A 1 257 ? 13.844 13.858 -6.987 1.00 87.50 257 PHE A O 1
ATOM 1984 N N . ILE A 1 258 ? 14.897 11.924 -6.503 1.00 84.69 258 ILE A N 1
ATOM 1985 C CA . ILE A 1 258 ? 14.325 11.748 -5.160 1.00 84.69 258 ILE A CA 1
ATOM 1986 C C . ILE A 1 258 ? 14.635 12.962 -4.275 1.00 84.69 258 ILE A C 1
ATOM 1988 O O . ILE A 1 258 ? 13.730 13.534 -3.660 1.00 84.69 258 ILE A O 1
ATOM 1992 N N . ILE A 1 259 ? 15.892 13.417 -4.262 1.00 88.44 259 ILE A N 1
ATOM 1993 C CA . ILE A 1 259 ? 16.321 14.569 -3.457 1.00 88.44 259 ILE A CA 1
ATOM 1994 C C . ILE A 1 259 ? 15.652 15.859 -3.953 1.00 88.44 259 ILE A C 1
ATOM 1996 O O . ILE A 1 259 ? 15.079 16.613 -3.158 1.00 88.44 259 ILE A O 1
ATOM 2000 N N . LYS A 1 260 ? 15.649 16.101 -5.270 1.00 89.44 260 LYS A N 1
ATOM 2001 C CA . LYS A 1 260 ? 15.074 17.315 -5.872 1.00 89.44 260 LYS A CA 1
ATOM 2002 C C . LYS A 1 260 ? 13.558 17.409 -5.680 1.00 89.44 260 LYS A C 1
ATOM 2004 O O . LYS A 1 260 ? 13.041 18.504 -5.445 1.00 89.44 260 LYS A O 1
ATOM 2009 N N . PHE A 1 261 ? 12.838 16.286 -5.727 1.00 86.44 261 PHE A N 1
ATOM 2010 C CA . PHE A 1 261 ? 11.381 16.241 -5.546 1.00 86.44 261 PHE A CA 1
ATOM 2011 C C . PHE A 1 261 ? 10.923 15.822 -4.140 1.00 86.44 261 PHE A C 1
ATOM 2013 O O . PHE A 1 261 ? 9.719 15.650 -3.916 1.00 86.44 261 PHE A O 1
ATOM 2020 N N . LYS A 1 262 ? 11.838 15.796 -3.155 1.00 86.50 262 LYS A N 1
ATOM 2021 C CA . LYS A 1 262 ? 11.551 15.559 -1.727 1.00 86.50 262 LYS A CA 1
ATOM 2022 C C . LYS A 1 262 ? 10.345 16.351 -1.223 1.00 86.50 262 LYS A C 1
ATOM 2024 O O . LYS A 1 262 ? 9.451 15.798 -0.579 1.00 86.50 262 LYS A O 1
ATOM 2029 N N . ARG A 1 263 ? 10.314 17.658 -1.518 1.00 85.12 263 ARG A N 1
ATOM 2030 C CA . ARG A 1 263 ? 9.288 18.590 -1.013 1.00 85.12 263 ARG A CA 1
ATOM 2031 C C . ARG A 1 263 ? 7.935 18.449 -1.733 1.00 85.12 263 ARG A C 1
ATOM 2033 O O . ARG A 1 263 ? 6.940 18.301 -1.021 1.00 85.12 263 ARG A O 1
ATOM 2040 N N . PRO A 1 264 ? 7.849 18.450 -3.082 1.00 85.06 264 PRO A N 1
ATOM 2041 C CA . PRO A 1 264 ? 6.580 18.229 -3.781 1.00 85.06 264 PRO A CA 1
ATOM 2042 C C . PRO A 1 264 ? 5.896 16.908 -3.411 1.00 85.06 264 PRO A C 1
ATOM 2044 O O . PRO A 1 264 ? 4.701 16.907 -3.118 1.00 85.06 264 PRO A O 1
ATOM 2047 N N . ILE A 1 265 ? 6.645 15.804 -3.329 1.00 82.25 265 ILE A N 1
ATOM 2048 C CA . ILE A 1 265 ? 6.089 14.488 -2.970 1.00 82.25 265 ILE A CA 1
ATOM 2049 C C . ILE A 1 265 ? 5.668 14.459 -1.493 1.00 82.25 265 ILE A C 1
ATOM 2051 O O . ILE A 1 265 ? 4.562 14.025 -1.173 1.00 82.25 265 ILE A O 1
ATOM 2055 N N . LYS A 1 266 ? 6.463 15.043 -0.582 1.00 83.44 266 LYS A N 1
ATOM 2056 C CA . LYS A 1 266 ? 6.057 15.233 0.825 1.00 83.44 266 LYS A CA 1
ATOM 2057 C C . LYS A 1 266 ? 4.736 15.996 0.940 1.00 83.44 266 LYS A C 1
ATOM 2059 O O . LYS A 1 266 ? 3.880 15.643 1.750 1.00 83.44 266 LYS A O 1
ATOM 2064 N N . HIS A 1 267 ? 4.553 17.038 0.133 1.00 82.56 267 HIS A N 1
ATOM 2065 C CA . HIS A 1 267 ? 3.324 17.826 0.113 1.00 82.56 267 HIS A CA 1
ATOM 2066 C C . HIS A 1 267 ? 2.137 17.028 -0.446 1.00 82.56 267 HIS A C 1
ATOM 2068 O O . HIS A 1 267 ? 1.031 17.135 0.085 1.00 82.56 267 HIS A O 1
ATOM 2074 N N . LEU A 1 268 ? 2.373 16.187 -1.457 1.00 79.25 268 LEU A N 1
ATOM 2075 C CA . LEU A 1 268 ? 1.380 15.267 -2.013 1.00 79.25 268 LEU A CA 1
ATOM 2076 C C . LEU A 1 268 ? 0.842 14.298 -0.945 1.00 79.25 268 LEU A C 1
ATOM 2078 O O . LEU A 1 268 ? -0.371 14.116 -0.823 1.00 79.25 268 LEU A O 1
ATOM 2082 N N . ILE A 1 269 ? 1.740 13.741 -0.129 1.00 76.12 269 ILE A N 1
ATOM 2083 C CA . ILE A 1 269 ? 1.409 12.774 0.926 1.00 76.12 269 ILE A CA 1
ATOM 2084 C C . ILE A 1 269 ? 0.724 13.472 2.114 1.00 76.12 269 ILE A C 1
ATOM 2086 O O . ILE A 1 269 ? -0.371 13.078 2.531 1.00 76.12 269 ILE A O 1
ATOM 2090 N N . ARG A 1 270 ? 1.324 14.556 2.628 1.00 76.25 270 ARG A N 1
ATOM 2091 C CA . ARG A 1 270 ? 0.897 15.231 3.867 1.00 76.25 270 ARG A CA 1
ATOM 2092 C C . ARG A 1 270 ? -0.411 16.005 3.720 1.00 76.25 270 ARG A C 1
ATOM 2094 O O . ARG A 1 270 ? -1.213 16.043 4.655 1.00 76.25 270 ARG A O 1
ATOM 2101 N N . ASN A 1 271 ? -0.650 16.666 2.586 1.00 73.00 271 ASN A N 1
ATOM 2102 C CA . ASN A 1 271 ? -1.790 17.572 2.492 1.00 73.00 271 ASN A CA 1
ATOM 2103 C C . ASN A 1 271 ? -3.094 16.830 2.224 1.00 73.00 271 ASN A C 1
ATOM 2105 O O . ASN A 1 271 ? -3.408 16.474 1.093 1.00 73.00 271 ASN A O 1
ATOM 2109 N N . ARG A 1 272 ? -3.892 16.654 3.278 1.00 72.94 272 ARG A N 1
ATOM 2110 C CA . ARG A 1 272 ? -5.293 16.211 3.198 1.00 72.94 272 ARG A CA 1
ATOM 2111 C C . ARG A 1 272 ? -6.255 17.397 3.343 1.00 72.94 272 ARG A C 1
ATOM 2113 O O . ARG A 1 272 ? -5.850 18.457 3.819 1.00 72.94 272 ARG A O 1
ATOM 2120 N N . GLY A 1 273 ? -7.504 17.235 2.903 1.00 68.88 273 GLY A N 1
ATOM 2121 C CA . GLY A 1 273 ? -8.533 18.282 2.973 1.00 68.88 273 GLY A CA 1
ATOM 2122 C C . GLY A 1 273 ? -8.893 18.692 4.409 1.00 68.88 273 GLY A C 1
ATOM 2123 O O . GLY A 1 273 ? -8.672 17.935 5.353 1.00 68.88 273 GLY A O 1
ATOM 2124 N N . TRP A 1 274 ? -9.478 19.884 4.568 1.00 64.12 274 TRP A N 1
ATOM 2125 C CA . TRP A 1 274 ? -9.767 20.501 5.873 1.00 64.12 274 TRP A CA 1
ATOM 2126 C C . TRP A 1 274 ? -10.620 19.629 6.810 1.00 64.12 274 TRP A C 1
ATOM 2128 O O . TRP A 1 274 ? -10.303 19.521 7.989 1.00 64.12 274 TRP A O 1
ATOM 2138 N N . ARG A 1 275 ? -11.638 18.929 6.283 1.00 63.47 275 ARG A N 1
ATOM 2139 C CA . ARG A 1 275 ? -12.492 18.025 7.081 1.00 63.47 275 ARG A CA 1
ATOM 2140 C C . ARG A 1 275 ? -11.690 16.923 7.776 1.00 63.47 275 ARG A C 1
ATOM 2142 O O . ARG A 1 275 ? -11.888 16.681 8.955 1.00 63.47 275 ARG A O 1
ATOM 2149 N N . VAL A 1 276 ? -10.739 16.324 7.056 1.00 64.69 276 VAL A N 1
ATOM 2150 C CA . VAL A 1 276 ? -9.874 15.264 7.593 1.00 64.69 276 VAL A CA 1
ATOM 2151 C C . VAL A 1 276 ? -8.916 15.842 8.632 1.00 64.69 276 VAL A C 1
ATOM 2153 O O . VAL A 1 276 ? -8.755 15.252 9.690 1.00 64.69 276 VAL A O 1
ATOM 2156 N N . ARG A 1 277 ? -8.333 17.027 8.377 1.00 68.94 277 ARG A N 1
ATOM 2157 C CA . ARG A 1 277 ? -7.428 17.706 9.327 1.00 68.94 277 ARG A CA 1
ATOM 2158 C C . ARG A 1 277 ? -8.100 18.027 10.663 1.00 68.94 277 ARG A C 1
ATOM 2160 O O . ARG A 1 277 ? -7.449 17.918 11.691 1.00 68.94 277 ARG A O 1
ATOM 2167 N N . ARG A 1 278 ? -9.375 18.423 10.634 1.00 65.00 278 ARG A N 1
ATOM 2168 C CA . ARG A 1 278 ? -10.148 18.789 11.827 1.00 65.00 278 ARG A CA 1
ATOM 2169 C C . ARG A 1 278 ? -10.516 17.583 12.697 1.00 65.00 278 ARG A C 1
ATOM 2171 O O . ARG A 1 278 ? -10.617 17.738 13.903 1.00 65.00 278 ARG A O 1
ATOM 2178 N N . GLU A 1 279 ? -10.691 16.404 12.102 1.00 60.66 279 GLU A N 1
ATOM 2179 C CA . GLU A 1 279 ? -11.008 15.166 12.833 1.00 60.66 279 GLU A CA 1
ATOM 2180 C C . GLU A 1 279 ? -9.772 14.496 13.472 1.00 60.66 279 GLU A C 1
ATOM 2182 O O . GLU A 1 279 ? -9.934 13.499 14.165 1.00 60.66 279 GLU A O 1
ATOM 2187 N N . GLY A 1 280 ? -8.560 15.048 13.281 1.00 55.25 280 GLY A N 1
ATOM 2188 C CA . GLY A 1 280 ? -7.388 14.820 14.145 1.00 55.25 280 GLY A CA 1
ATOM 2189 C C . GLY A 1 280 ? -7.102 13.365 14.534 1.00 55.25 280 GLY A C 1
ATOM 2190 O O . GLY A 1 280 ? -6.985 13.070 15.715 1.00 55.25 280 GLY A O 1
ATOM 2191 N N . GLY A 1 281 ? -7.025 12.449 13.563 1.00 67.75 281 GLY A N 1
ATOM 2192 C CA . GLY A 1 281 ? -6.773 11.026 13.824 1.00 67.75 281 GLY A CA 1
ATOM 2193 C C . GLY A 1 281 ? -5.320 10.585 13.605 1.00 67.75 281 GLY A C 1
ATOM 2194 O O . GLY A 1 281 ? -4.576 11.211 12.846 1.00 67.75 281 GLY A O 1
ATOM 2195 N N . THR A 1 282 ? -4.967 9.426 14.172 1.00 62.78 282 THR A N 1
ATOM 2196 C CA . THR A 1 282 ? -3.677 8.712 14.017 1.00 62.78 282 THR A CA 1
ATOM 2197 C C . THR A 1 282 ? -3.224 8.568 12.558 1.00 62.78 282 THR A C 1
ATOM 2199 O O . THR A 1 282 ? -2.040 8.645 12.245 1.00 62.78 282 THR A O 1
ATOM 2202 N N . THR A 1 283 ? -4.164 8.453 11.616 1.00 61.31 283 THR A N 1
ATOM 2203 C CA . THR A 1 283 ? -3.877 8.382 10.171 1.00 61.31 283 THR A CA 1
ATOM 2204 C C . THR A 1 283 ? -3.193 9.635 9.606 1.00 61.31 283 THR A C 1
ATOM 2206 O O . THR A 1 283 ? -2.444 9.537 8.632 1.00 61.31 283 THR A O 1
ATOM 2209 N N . ILE A 1 284 ? -3.418 10.818 10.191 1.00 69.56 284 ILE A N 1
ATOM 2210 C CA . ILE A 1 284 ? -2.745 12.062 9.786 1.00 69.56 284 ILE A CA 1
ATOM 2211 C C . ILE A 1 284 ? -1.312 12.088 10.301 1.00 69.56 284 ILE A C 1
ATOM 2213 O O . ILE A 1 284 ? -0.422 12.548 9.584 1.00 69.56 284 ILE A O 1
ATOM 2217 N N . GLU A 1 285 ? -1.089 11.608 11.522 1.00 70.50 285 GLU A N 1
ATOM 2218 C CA . GLU A 1 285 ? 0.245 11.511 12.111 1.00 70.50 285 GLU A CA 1
ATOM 2219 C C . GLU A 1 285 ? 1.093 10.490 11.362 1.00 70.50 285 GLU A C 1
ATOM 2221 O O . GLU A 1 285 ? 2.178 10.838 10.900 1.00 70.50 285 GLU A O 1
ATOM 2226 N N . LEU A 1 286 ? 0.545 9.303 11.085 1.00 63.97 286 LEU A N 1
ATOM 2227 C CA . LEU A 1 286 ? 1.191 8.307 10.229 1.00 63.97 286 LEU A CA 1
ATOM 2228 C C . LEU A 1 286 ? 1.507 8.881 8.841 1.00 63.97 286 LEU A C 1
ATOM 2230 O O . LEU A 1 286 ? 2.640 8.791 8.379 1.00 63.97 286 LEU A O 1
ATOM 2234 N N . ALA A 1 287 ? 0.561 9.570 8.192 1.00 68.00 287 ALA A N 1
ATOM 2235 C CA . ALA A 1 287 ? 0.821 10.213 6.900 1.00 68.00 287 ALA A CA 1
ATOM 2236 C C . ALA A 1 287 ? 1.880 11.332 6.979 1.00 68.00 287 ALA A C 1
ATOM 2238 O O . ALA A 1 287 ? 2.563 11.607 5.990 1.00 68.00 287 ALA A O 1
ATOM 2239 N N . ARG A 1 288 ? 2.030 11.994 8.132 1.00 74.06 288 ARG A N 1
ATOM 2240 C CA . ARG A 1 288 ? 3.052 13.023 8.363 1.00 74.06 288 ARG A CA 1
ATOM 2241 C C . ARG A 1 288 ? 4.436 12.398 8.533 1.00 74.06 288 ARG A C 1
ATOM 2243 O O . ARG A 1 288 ? 5.379 12.926 7.945 1.00 74.06 288 ARG A O 1
ATOM 2250 N N . ILE A 1 289 ? 4.533 11.298 9.280 1.00 72.75 289 ILE A N 1
ATOM 2251 C CA . ILE A 1 289 ? 5.765 10.524 9.480 1.00 72.75 289 ILE A CA 1
ATOM 2252 C C . ILE A 1 289 ? 6.204 9.915 8.145 1.00 72.75 289 ILE A C 1
ATOM 2254 O O . ILE A 1 289 ? 7.295 10.217 7.664 1.00 72.75 289 ILE A O 1
ATOM 2258 N N . ILE A 1 290 ? 5.307 9.186 7.470 1.00 70.44 290 ILE A N 1
ATOM 2259 C CA . ILE A 1 290 ? 5.556 8.583 6.151 1.00 70.44 290 ILE A CA 1
ATOM 2260 C C . ILE A 1 290 ? 5.933 9.662 5.130 1.00 70.44 290 ILE A C 1
ATOM 2262 O O . ILE A 1 290 ? 6.941 9.551 4.442 1.00 70.44 290 ILE A O 1
ATOM 2266 N N . GLY A 1 291 ? 5.185 10.769 5.063 1.00 71.88 291 GLY A N 1
ATOM 2267 C CA . GLY A 1 291 ? 5.506 11.883 4.168 1.00 71.88 291 GLY A CA 1
ATOM 2268 C C . GLY A 1 291 ? 6.814 12.607 4.514 1.00 71.88 291 GLY A C 1
ATOM 2269 O O . GLY A 1 291 ? 7.371 13.303 3.667 1.00 71.88 291 GLY A O 1
ATOM 2270 N N . GLY A 1 292 ? 7.318 12.481 5.743 1.00 77.56 292 GLY A N 1
ATOM 2271 C CA . GLY A 1 292 ? 8.636 12.972 6.144 1.00 77.56 292 GLY A CA 1
ATOM 2272 C C . GLY A 1 292 ? 9.764 12.035 5.716 1.00 77.56 292 GLY A C 1
ATOM 2273 O O . GLY A 1 292 ? 10.787 12.512 5.224 1.00 77.56 292 GLY A O 1
ATOM 2274 N N . LEU A 1 293 ? 9.541 10.727 5.853 1.00 82.69 293 LEU A N 1
ATOM 2275 C CA . LEU A 1 293 ? 10.550 9.679 5.700 1.00 82.69 293 LEU A CA 1
ATOM 2276 C C . LEU A 1 293 ? 10.533 8.962 4.345 1.00 82.69 293 LEU A C 1
ATOM 2278 O O . LEU A 1 293 ? 11.443 8.192 4.090 1.00 82.69 293 LEU A O 1
ATOM 2282 N N . TRP A 1 294 ? 9.588 9.250 3.443 1.00 80.31 294 TRP A N 1
ATOM 2283 C CA . TRP A 1 294 ? 9.426 8.527 2.165 1.00 80.31 294 TRP A CA 1
ATOM 2284 C C . TRP A 1 294 ? 10.709 8.401 1.323 1.00 80.31 294 TRP A C 1
ATOM 2286 O O . TRP A 1 294 ? 10.895 7.422 0.608 1.00 80.31 294 TRP A O 1
ATOM 2296 N N . HIS A 1 295 ? 11.586 9.403 1.399 1.00 80.25 295 HIS A N 1
ATOM 2297 C CA . HIS A 1 295 ? 12.838 9.449 0.652 1.00 80.25 295 HIS A CA 1
ATOM 2298 C C . HIS A 1 295 ? 13.874 8.435 1.152 1.00 80.25 295 HIS A C 1
ATOM 2300 O O . HIS A 1 295 ? 14.718 8.037 0.363 1.00 80.25 295 HIS A O 1
ATOM 2306 N N . VAL A 1 296 ? 13.813 8.008 2.420 1.00 78.56 296 VAL A N 1
ATOM 2307 C CA . VAL A 1 296 ? 14.789 7.073 3.001 1.00 78.56 296 VAL A CA 1
ATOM 2308 C C . VAL A 1 296 ? 14.620 5.668 2.409 1.00 78.56 296 VAL A C 1
ATOM 2310 O O . VAL A 1 296 ? 15.585 5.188 1.824 1.00 78.56 296 VAL A O 1
ATOM 2313 N N . PRO A 1 297 ? 13.421 5.043 2.416 1.00 69.88 297 PRO A N 1
ATOM 2314 C CA . PRO A 1 297 ? 13.224 3.764 1.731 1.00 69.88 297 PRO A CA 1
ATOM 2315 C C . PRO A 1 297 ? 13.516 3.839 0.230 1.00 69.88 297 PRO A C 1
ATOM 2317 O O . PRO A 1 297 ? 14.131 2.937 -0.321 1.00 69.88 297 PRO A O 1
ATOM 2320 N N . ALA A 1 298 ? 13.118 4.930 -0.437 1.00 70.19 298 ALA A N 1
ATOM 2321 C CA . ALA A 1 298 ? 13.369 5.096 -1.868 1.00 70.19 298 ALA A CA 1
ATOM 2322 C C . ALA A 1 298 ? 14.872 5.176 -2.192 1.00 70.19 298 ALA A C 1
ATOM 2324 O O . ALA A 1 298 ? 15.313 4.592 -3.175 1.00 70.19 298 ALA A O 1
ATOM 2325 N N . LEU A 1 299 ? 15.661 5.875 -1.366 1.00 75.75 299 LEU A N 1
ATOM 2326 C CA . LEU A 1 299 ? 17.118 5.919 -1.512 1.00 75.75 299 LEU A CA 1
ATOM 2327 C C . LEU A 1 299 ? 17.752 4.563 -1.213 1.00 75.75 299 LEU A C 1
ATOM 2329 O O . LEU A 1 299 ? 18.602 4.137 -1.981 1.00 75.75 299 LEU A O 1
ATOM 2333 N N . LEU A 1 300 ? 17.312 3.873 -0.157 1.00 71.25 300 LEU A N 1
ATOM 2334 C CA . LEU A 1 300 ? 17.820 2.542 0.187 1.00 71.25 300 LEU A CA 1
ATOM 2335 C C . LEU A 1 300 ? 17.605 1.534 -0.946 1.00 71.25 300 LEU A C 1
ATOM 2337 O O . LEU A 1 300 ? 18.521 0.787 -1.251 1.00 71.25 300 LEU A O 1
ATOM 2341 N N . ILE A 1 301 ? 16.447 1.554 -1.615 1.00 65.81 301 ILE A N 1
ATOM 2342 C CA . ILE A 1 301 ? 16.182 0.673 -2.765 1.00 65.81 301 ILE A CA 1
ATOM 2343 C C . ILE A 1 301 ? 17.127 0.984 -3.930 1.00 65.81 301 ILE A C 1
ATOM 2345 O O . ILE A 1 301 ? 17.677 0.066 -4.531 1.00 65.81 301 ILE A O 1
ATOM 2349 N N . VAL A 1 302 ? 17.340 2.264 -4.255 1.00 69.75 302 VAL A N 1
ATOM 2350 C CA . VAL A 1 302 ? 18.222 2.648 -5.372 1.00 69.75 302 VAL A CA 1
ATOM 2351 C C . VAL A 1 302 ? 19.688 2.344 -5.054 1.00 69.75 302 VAL A C 1
ATOM 2353 O O . VAL A 1 302 ? 20.402 1.850 -5.918 1.00 69.75 302 VAL A O 1
ATOM 2356 N N . VAL A 1 303 ? 20.130 2.585 -3.817 1.00 72.56 303 VAL A N 1
ATOM 2357 C CA . VAL A 1 303 ? 21.485 2.239 -3.359 1.00 72.56 303 VAL A CA 1
ATOM 2358 C C . VAL A 1 303 ? 21.674 0.723 -3.306 1.00 72.56 303 VAL A C 1
ATOM 2360 O O . VAL A 1 303 ? 22.697 0.231 -3.761 1.00 72.56 303 VAL A O 1
ATOM 2363 N N . GLY A 1 304 ? 20.677 -0.028 -2.836 1.00 65.69 304 GLY A N 1
ATOM 2364 C CA . GLY A 1 304 ? 20.692 -1.491 -2.869 1.00 65.69 304 GLY A CA 1
ATOM 2365 C C . GLY A 1 304 ? 20.731 -2.040 -4.295 1.00 65.69 304 GLY A C 1
ATOM 2366 O O . GLY A 1 304 ? 21.449 -2.993 -4.556 1.00 65.69 304 GLY A O 1
ATOM 2367 N N . SER A 1 305 ? 20.036 -1.394 -5.237 1.00 67.94 305 SER A N 1
ATOM 2368 C CA . SER A 1 305 ? 20.103 -1.757 -6.660 1.00 67.94 305 SER A CA 1
ATOM 2369 C C . SER A 1 305 ? 21.484 -1.463 -7.256 1.00 67.94 305 SER A C 1
ATOM 2371 O O . SER A 1 305 ? 21.974 -2.256 -8.045 1.00 67.94 305 SER A O 1
ATOM 2373 N N . LEU A 1 306 ? 22.134 -0.361 -6.860 1.00 72.25 306 LEU A N 1
ATOM 2374 C CA . LEU A 1 306 ? 23.520 -0.058 -7.244 1.00 72.25 306 LEU A CA 1
ATOM 2375 C C . LEU A 1 306 ? 24.513 -1.083 -6.687 1.00 72.25 306 LEU A C 1
ATOM 2377 O O . LEU A 1 306 ? 25.398 -1.511 -7.414 1.00 72.25 306 LEU A O 1
ATOM 2381 N N . LEU A 1 307 ? 24.350 -1.483 -5.423 1.00 68.00 307 LEU A N 1
ATOM 2382 C CA . LEU A 1 307 ? 25.167 -2.528 -4.803 1.00 68.00 307 LEU A CA 1
ATOM 2383 C C . LEU A 1 307 ? 24.953 -3.880 -5.488 1.00 68.00 307 LEU A C 1
ATOM 2385 O O . LEU A 1 307 ? 25.922 -4.563 -5.778 1.00 68.00 307 LEU A O 1
ATOM 2389 N N . ALA A 1 308 ? 23.706 -4.232 -5.812 1.00 65.44 308 ALA A N 1
ATOM 2390 C CA . ALA A 1 308 ? 23.407 -5.449 -6.560 1.00 65.44 308 ALA A CA 1
ATOM 2391 C C . ALA A 1 308 ? 24.090 -5.440 -7.933 1.00 65.44 308 ALA A C 1
ATOM 2393 O O . ALA A 1 308 ? 24.766 -6.397 -8.271 1.00 65.44 308 ALA A O 1
ATOM 2394 N N . ILE A 1 309 ? 23.993 -4.332 -8.676 1.00 67.88 309 ILE A N 1
ATOM 2395 C CA . ILE A 1 309 ? 24.675 -4.159 -9.968 1.00 67.88 309 ILE A CA 1
ATOM 2396 C C . ILE A 1 309 ? 26.203 -4.268 -9.829 1.00 67.88 309 ILE A C 1
ATOM 2398 O O . ILE A 1 309 ? 26.856 -4.763 -10.739 1.00 67.88 309 ILE A O 1
ATOM 2402 N N . PHE A 1 310 ? 26.770 -3.806 -8.712 1.00 67.19 310 PHE A N 1
ATOM 2403 C CA . PHE A 1 310 ? 28.206 -3.896 -8.445 1.00 67.19 310 PHE A CA 1
ATOM 2404 C C . PHE A 1 310 ? 28.666 -5.328 -8.130 1.00 67.19 310 PHE A C 1
ATOM 2406 O O . PHE A 1 310 ? 29.774 -5.693 -8.502 1.00 67.19 310 PHE A O 1
ATOM 2413 N N . ILE A 1 311 ? 27.825 -6.121 -7.459 1.00 64.81 311 ILE A N 1
ATOM 2414 C CA . ILE A 1 311 ? 28.149 -7.486 -7.018 1.00 64.81 311 ILE A CA 1
ATOM 2415 C C . ILE A 1 311 ? 27.860 -8.518 -8.119 1.00 64.81 311 ILE A C 1
ATOM 2417 O O . ILE A 1 311 ? 28.630 -9.449 -8.311 1.00 64.81 311 ILE A O 1
ATOM 2421 N N . THR A 1 312 ? 26.758 -8.376 -8.861 1.00 61.50 312 THR A N 1
ATOM 2422 C CA . THR A 1 312 ? 26.372 -9.333 -9.909 1.00 61.50 312 THR A CA 1
ATOM 2423 C C . THR A 1 312 ? 26.919 -8.895 -11.265 1.00 61.50 312 THR A C 1
ATOM 2425 O O . THR A 1 312 ? 26.183 -8.341 -12.090 1.00 61.50 312 THR A O 1
ATOM 2428 N N . VAL A 1 313 ? 28.205 -9.137 -11.508 1.00 55.47 313 VAL A N 1
ATOM 2429 C CA . VAL A 1 313 ? 28.787 -9.039 -12.853 1.00 55.47 313 VAL A CA 1
ATOM 2430 C C . VAL A 1 313 ? 28.207 -10.199 -13.682 1.00 55.47 313 VAL A C 1
ATOM 2432 O O . VAL A 1 313 ? 28.571 -11.350 -13.481 1.00 55.47 313 VAL A O 1
ATOM 2435 N N . GLY A 1 314 ? 27.215 -9.931 -14.547 1.00 51.47 314 GLY A N 1
ATOM 2436 C CA . GLY A 1 314 ? 26.738 -10.902 -15.554 1.00 51.47 314 GLY A CA 1
ATOM 2437 C C . GLY A 1 314 ? 25.223 -11.146 -15.690 1.00 51.47 314 GLY A C 1
ATOM 2438 O O . GLY A 1 314 ? 24.790 -11.514 -16.776 1.00 51.47 314 GLY A O 1
ATOM 2439 N N . ASP A 1 315 ? 24.378 -10.885 -14.678 1.00 53.12 315 ASP A N 1
ATOM 2440 C CA . ASP A 1 315 ? 22.903 -11.084 -14.775 1.00 53.12 315 ASP A CA 1
ATOM 2441 C C . ASP A 1 315 ? 22.091 -9.823 -14.409 1.00 53.12 315 ASP A C 1
ATOM 2443 O O . ASP A 1 315 ? 21.077 -9.825 -13.702 1.00 53.12 315 ASP A O 1
ATOM 2447 N N . VAL A 1 316 ? 22.562 -8.682 -14.914 1.00 52.97 316 VAL A N 1
ATOM 2448 C CA . VAL A 1 316 ? 21.936 -7.364 -14.714 1.00 52.97 316 VAL A CA 1
ATOM 2449 C C . VAL A 1 316 ? 20.522 -7.315 -15.326 1.00 52.97 316 VAL A C 1
ATOM 2451 O O . VAL A 1 316 ? 19.640 -6.613 -14.821 1.00 52.97 316 VAL A O 1
ATOM 2454 N N . GLY A 1 317 ? 20.266 -8.108 -16.375 1.00 51.06 317 GLY A N 1
ATOM 2455 C CA . GLY A 1 317 ? 18.974 -8.178 -17.067 1.00 51.06 317 GLY A CA 1
ATOM 2456 C C . GLY A 1 317 ? 17.832 -8.688 -16.181 1.00 51.06 317 GLY A C 1
ATOM 2457 O O . GLY A 1 317 ? 16.769 -8.059 -16.117 1.00 51.06 317 GLY A O 1
ATOM 2458 N N . ALA A 1 318 ? 18.045 -9.780 -15.438 1.00 51.72 318 ALA A N 1
ATOM 2459 C CA . ALA A 1 318 ? 17.014 -10.351 -14.573 1.00 51.72 318 ALA A CA 1
ATOM 2460 C C . ALA A 1 318 ? 16.690 -9.444 -13.374 1.00 51.72 318 ALA A C 1
ATOM 2462 O O . ALA A 1 318 ? 15.516 -9.233 -13.050 1.00 51.72 318 ALA A O 1
ATOM 2463 N N . ALA A 1 319 ? 17.704 -8.851 -12.737 1.00 54.84 319 ALA A N 1
ATOM 2464 C CA . ALA A 1 319 ? 17.521 -7.947 -11.599 1.00 54.84 319 ALA A CA 1
ATOM 2465 C C . ALA A 1 319 ? 16.753 -6.667 -11.986 1.00 54.84 319 ALA A C 1
ATOM 2467 O O . ALA A 1 319 ? 15.842 -6.226 -11.272 1.00 54.84 319 ALA A O 1
ATOM 2468 N N . LEU A 1 320 ? 17.052 -6.095 -13.155 1.00 53.19 320 LEU A N 1
ATOM 2469 C CA . LEU A 1 320 ? 16.365 -4.903 -13.644 1.00 53.19 320 LEU A CA 1
ATOM 2470 C C . LEU A 1 320 ? 14.933 -5.193 -14.091 1.00 53.19 320 LEU A C 1
ATOM 2472 O O . LEU A 1 320 ? 14.038 -4.425 -13.729 1.00 53.19 320 LEU A O 1
ATOM 2476 N N . ALA A 1 321 ? 14.677 -6.307 -14.781 1.00 53.19 321 ALA A N 1
ATOM 2477 C CA . ALA A 1 321 ? 13.318 -6.721 -15.131 1.00 53.19 321 ALA A CA 1
ATOM 2478 C C . ALA A 1 321 ? 12.437 -6.863 -13.875 1.00 53.19 321 ALA A C 1
ATOM 2480 O O . ALA A 1 321 ? 11.318 -6.341 -13.829 1.00 53.19 321 ALA A O 1
ATOM 2481 N N . ARG A 1 322 ? 12.976 -7.459 -12.804 1.00 60.34 322 ARG A N 1
ATOM 2482 C CA . ARG A 1 322 ? 12.312 -7.559 -11.494 1.00 60.34 322 ARG A CA 1
ATOM 2483 C C . ARG A 1 322 ? 12.037 -6.177 -10.880 1.00 60.34 322 ARG A C 1
ATOM 2485 O O . ARG A 1 322 ? 10.925 -5.898 -10.418 1.00 60.34 322 ARG A O 1
ATOM 2492 N N . SER A 1 323 ? 12.994 -5.251 -10.960 1.00 61.09 323 SER A N 1
ATOM 2493 C CA . SER A 1 323 ? 12.806 -3.869 -10.494 1.00 61.09 323 SER A CA 1
ATOM 2494 C C . SER A 1 323 ? 11.701 -3.123 -11.269 1.00 61.09 323 SER A C 1
ATOM 2496 O O . SER A 1 323 ? 10.859 -2.458 -10.658 1.00 61.09 323 SER A O 1
ATOM 2498 N N . ILE A 1 324 ? 11.615 -3.309 -12.591 1.00 60.53 324 ILE A N 1
ATOM 2499 C CA . ILE A 1 324 ? 10.608 -2.684 -13.460 1.00 60.53 324 ILE A CA 1
ATOM 2500 C C . ILE A 1 324 ? 9.213 -3.226 -13.144 1.00 60.53 324 ILE A C 1
ATOM 2502 O O . ILE A 1 324 ? 8.264 -2.447 -13.016 1.00 60.53 324 ILE A O 1
ATOM 2506 N N . VAL A 1 325 ? 9.082 -4.543 -12.961 1.00 61.06 325 VAL A N 1
ATOM 2507 C CA . VAL A 1 325 ? 7.810 -5.174 -12.586 1.00 61.06 325 VAL A CA 1
ATOM 2508 C C . VAL A 1 325 ? 7.351 -4.678 -11.211 1.00 61.06 325 VAL A C 1
ATOM 2510 O O . VAL A 1 325 ? 6.192 -4.289 -11.064 1.00 61.06 325 VAL A O 1
ATOM 2513 N N . SER A 1 326 ? 8.247 -4.571 -10.224 1.00 64.62 326 SER A N 1
ATOM 2514 C CA . SER A 1 326 ? 7.895 -4.029 -8.900 1.00 64.62 326 SER A CA 1
ATOM 2515 C C . SER A 1 326 ? 7.472 -2.549 -8.948 1.00 64.62 326 SER A C 1
ATOM 2517 O O . SER A 1 326 ? 6.484 -2.156 -8.318 1.00 64.62 326 SER A O 1
ATOM 2519 N N . ALA A 1 327 ? 8.136 -1.726 -9.767 1.00 62.88 327 ALA A N 1
ATOM 2520 C CA . ALA A 1 327 ? 7.756 -0.333 -9.990 1.00 62.88 327 ALA A CA 1
ATOM 2521 C C . ALA A 1 327 ? 6.390 -0.215 -10.692 1.00 62.88 327 ALA A C 1
ATOM 2523 O O . ALA A 1 327 ? 5.563 0.617 -10.304 1.00 62.88 327 ALA A O 1
ATOM 2524 N N . ALA A 1 328 ? 6.114 -1.069 -11.682 1.00 62.34 328 ALA A N 1
ATOM 2525 C CA . ALA A 1 328 ? 4.824 -1.133 -12.365 1.00 62.34 328 ALA A CA 1
ATOM 2526 C C . ALA A 1 328 ? 3.694 -1.564 -11.415 1.00 62.34 328 ALA A C 1
ATOM 2528 O O . ALA A 1 328 ? 2.623 -0.949 -11.411 1.00 62.34 328 ALA A O 1
ATOM 2529 N N . LEU A 1 329 ? 3.947 -2.553 -10.552 1.00 69.31 329 LEU A N 1
ATOM 2530 C CA . LEU A 1 329 ? 3.021 -2.988 -9.504 1.00 69.31 329 LEU A CA 1
ATOM 2531 C C . LEU A 1 329 ? 2.736 -1.865 -8.497 1.00 69.31 329 LEU A C 1
ATOM 2533 O O . LEU A 1 329 ? 1.579 -1.641 -8.134 1.00 69.31 329 LEU A O 1
ATOM 2537 N N . LEU A 1 330 ? 3.749 -1.096 -8.087 1.00 71.25 330 LEU A N 1
ATOM 2538 C CA . LEU A 1 330 ? 3.573 0.030 -7.163 1.00 71.25 330 LEU A CA 1
ATOM 2539 C C . LEU A 1 330 ? 2.691 1.115 -7.784 1.00 71.25 330 LEU A C 1
ATOM 2541 O O . LEU A 1 330 ? 1.746 1.604 -7.160 1.00 71.25 330 LEU A O 1
ATOM 2545 N N . VAL A 1 331 ? 2.975 1.470 -9.037 1.00 65.81 331 VAL A N 1
ATOM 2546 C CA . VAL A 1 331 ? 2.170 2.411 -9.822 1.00 65.81 331 VAL A CA 1
ATOM 2547 C C . VAL A 1 331 ? 0.724 1.924 -9.916 1.00 65.81 331 VAL A C 1
ATOM 2549 O O . VAL A 1 331 ? -0.190 2.697 -9.618 1.00 65.81 331 VAL A O 1
ATOM 2552 N N . LEU A 1 332 ? 0.499 0.659 -10.282 1.00 69.19 332 LEU A N 1
ATOM 2553 C CA . LEU A 1 332 ? -0.835 0.065 -10.377 1.00 69.19 332 LEU A CA 1
ATOM 2554 C C . LEU A 1 332 ? -1.586 0.177 -9.045 1.00 69.19 332 LEU A C 1
ATOM 2556 O O . LEU A 1 332 ? -2.732 0.626 -9.007 1.00 69.19 332 LEU A O 1
ATOM 2560 N N . THR A 1 333 ? -0.917 -0.138 -7.940 1.00 73.81 333 THR A N 1
ATOM 2561 C CA . THR A 1 333 ? -1.492 -0.093 -6.589 1.00 73.81 333 THR A CA 1
ATOM 2562 C C . THR A 1 333 ? -1.859 1.333 -6.173 1.00 73.81 333 THR A C 1
ATOM 2564 O O . THR A 1 333 ? -2.933 1.576 -5.612 1.00 73.81 333 THR A O 1
ATOM 2567 N N . LEU A 1 334 ? -1.022 2.320 -6.505 1.00 69.12 334 LEU A N 1
ATOM 2568 C CA . LEU A 1 334 ? -1.314 3.740 -6.279 1.00 69.12 334 LEU A CA 1
ATOM 2569 C C . LEU A 1 334 ? -2.504 4.231 -7.118 1.00 69.12 334 LEU A C 1
ATOM 2571 O O . LEU A 1 334 ? -3.315 5.028 -6.637 1.00 69.12 334 LEU A O 1
ATOM 2575 N N . VAL A 1 335 ? -2.651 3.739 -8.351 1.00 67.00 335 VAL A N 1
ATOM 2576 C CA . VAL A 1 335 ? -3.820 4.034 -9.193 1.00 67.00 335 VAL A CA 1
ATOM 2577 C C . VAL A 1 335 ? -5.078 3.407 -8.599 1.00 67.00 335 VAL A C 1
ATOM 2579 O O . VAL A 1 335 ? -6.076 4.110 -8.439 1.00 67.00 335 VAL A O 1
ATOM 2582 N N . VAL A 1 336 ? -5.036 2.126 -8.223 1.00 71.12 336 VAL A N 1
ATOM 2583 C CA . VAL A 1 336 ? -6.167 1.404 -7.617 1.00 71.12 336 VAL A CA 1
ATOM 2584 C C . VAL A 1 336 ? -6.622 2.100 -6.336 1.00 71.12 336 VAL A C 1
ATOM 2586 O O . VAL A 1 336 ? -7.789 2.474 -6.221 1.00 71.12 336 VAL A O 1
ATOM 2589 N N . THR A 1 337 ? -5.706 2.381 -5.407 1.00 68.50 337 THR A N 1
ATOM 2590 C CA . THR A 1 337 ? -6.026 3.094 -4.157 1.00 68.50 337 THR A CA 1
ATOM 2591 C C . THR A 1 337 ? -6.571 4.502 -4.416 1.00 68.50 337 THR A C 1
ATOM 2593 O O . THR A 1 337 ? -7.566 4.910 -3.809 1.00 68.50 337 THR A O 1
ATOM 2596 N N . GLY A 1 338 ? -6.009 5.235 -5.381 1.00 65.62 338 GLY A N 1
ATOM 2597 C CA . GLY A 1 338 ? -6.519 6.543 -5.789 1.00 65.62 338 GLY A CA 1
ATOM 2598 C C . GLY A 1 338 ? -7.921 6.499 -6.423 1.00 65.62 338 GLY A C 1
ATOM 2599 O O . GLY A 1 338 ? -8.746 7.389 -6.178 1.00 65.62 338 GLY A O 1
ATOM 2600 N N . LEU A 1 339 ? -8.239 5.453 -7.193 1.00 69.81 339 LEU A N 1
ATOM 2601 C CA . LEU A 1 339 ? -9.573 5.213 -7.757 1.00 69.81 339 LEU A CA 1
ATOM 2602 C C . LEU A 1 339 ? -10.591 4.819 -6.678 1.00 69.81 339 LEU A C 1
ATOM 2604 O O . LEU A 1 339 ? -11.703 5.359 -6.681 1.00 69.81 339 LEU A O 1
ATOM 2608 N N . ILE A 1 340 ? -10.207 3.957 -5.729 1.00 70.69 340 ILE A N 1
ATOM 2609 C CA . ILE A 1 340 ? -11.028 3.576 -4.570 1.00 70.69 340 ILE A CA 1
ATOM 2610 C C . ILE A 1 340 ? -11.396 4.828 -3.770 1.00 70.69 340 ILE A C 1
ATOM 2612 O O . ILE A 1 340 ? -12.582 5.109 -3.578 1.00 70.69 340 ILE A O 1
ATOM 2616 N N . GLN A 1 341 ? -10.403 5.643 -3.386 1.00 67.25 341 GLN A N 1
ATOM 2617 C CA . GLN A 1 341 ? -10.629 6.874 -2.620 1.00 67.25 341 GLN A CA 1
ATOM 2618 C C . GLN A 1 341 ? -11.591 7.829 -3.343 1.00 67.25 341 GLN A C 1
ATOM 2620 O O . GLN A 1 341 ? -12.437 8.496 -2.736 1.00 67.25 341 GLN A O 1
ATOM 2625 N N . ARG A 1 342 ? -11.498 7.887 -4.672 1.00 67.44 342 ARG A N 1
ATOM 2626 C CA . ARG A 1 342 ? -12.389 8.707 -5.485 1.00 67.44 342 ARG A CA 1
ATOM 2627 C C . ARG A 1 342 ? -13.827 8.207 -5.506 1.00 67.44 342 ARG A C 1
ATOM 2629 O O . ARG A 1 342 ? -14.746 9.035 -5.529 1.00 67.44 342 ARG A O 1
ATOM 2636 N N . HIS A 1 343 ? -14.024 6.894 -5.547 1.00 68.81 343 HIS A N 1
ATOM 2637 C CA . HIS A 1 343 ? -15.350 6.287 -5.523 1.00 68.81 343 HIS A CA 1
ATOM 2638 C C . HIS A 1 343 ? -16.062 6.598 -4.196 1.00 68.81 343 HIS A C 1
ATOM 2640 O O . HIS A 1 343 ? -17.203 7.071 -4.202 1.00 68.81 343 HIS A O 1
ATOM 2646 N N . THR A 1 344 ? -15.339 6.482 -3.077 1.00 63.50 344 THR A N 1
ATOM 2647 C CA . THR A 1 344 ? -15.819 6.798 -1.722 1.00 63.50 344 THR A CA 1
ATOM 2648 C C . THR A 1 344 ? -16.412 8.199 -1.605 1.00 63.50 344 THR A C 1
ATOM 2650 O O . THR A 1 344 ? -17.541 8.390 -1.147 1.00 63.50 344 THR A O 1
ATOM 2653 N N . GLU A 1 345 ? -15.661 9.209 -2.041 1.00 64.00 345 GLU A N 1
ATOM 2654 C CA . GLU A 1 345 ? -16.056 10.608 -1.866 1.00 64.00 345 GLU A CA 1
ATOM 2655 C C . GLU A 1 345 ? -17.254 11.001 -2.744 1.00 64.00 345 GLU A C 1
ATOM 2657 O O . GLU A 1 345 ? -18.028 11.889 -2.377 1.00 64.00 345 GLU A O 1
ATOM 2662 N N . ARG A 1 346 ? -17.441 10.331 -3.891 1.00 62.47 346 ARG A N 1
ATOM 2663 C CA . ARG A 1 346 ? -18.620 10.521 -4.750 1.00 62.47 346 ARG A CA 1
ATOM 2664 C C . ARG A 1 346 ? -19.876 9.908 -4.140 1.00 62.47 346 ARG A C 1
ATOM 2666 O O . ARG A 1 346 ? -20.924 10.551 -4.190 1.00 62.47 346 ARG A O 1
ATOM 2673 N N . SER A 1 347 ? -19.767 8.720 -3.541 1.00 57.50 347 SER A N 1
ATOM 2674 C CA . SER A 1 347 ? -20.897 8.061 -2.870 1.00 57.50 347 SER A CA 1
ATOM 2675 C C . SER A 1 347 ? -21.433 8.915 -1.712 1.00 57.50 347 SER A C 1
ATOM 2677 O O . SER A 1 347 ? -22.634 9.174 -1.624 1.00 57.50 347 SER A O 1
ATOM 2679 N N . SER A 1 348 ? -20.535 9.496 -0.902 1.00 55.94 348 SER A N 1
ATOM 2680 C CA . SER A 1 348 ? -20.919 10.312 0.263 1.00 55.94 348 SER A CA 1
ATOM 2681 C C . SER A 1 348 ? -21.694 11.595 -0.075 1.00 55.94 348 SER A C 1
ATOM 2683 O O . SER A 1 348 ? -22.334 12.141 0.822 1.00 55.94 348 SER A O 1
ATOM 2685 N N . LYS A 1 349 ? -21.625 12.119 -1.308 1.00 55.56 349 LYS A N 1
ATOM 2686 C CA . LYS A 1 349 ? -22.348 13.345 -1.701 1.00 55.56 349 LYS A CA 1
ATOM 2687 C C . LYS A 1 349 ? -23.786 13.086 -2.161 1.00 55.56 349 LYS A C 1
ATOM 2689 O O . LYS A 1 349 ? -24.560 14.032 -2.223 1.00 55.56 349 LYS A O 1
ATOM 2694 N N . ARG A 1 350 ? -24.145 11.845 -2.516 1.00 50.34 350 ARG A N 1
ATOM 2695 C CA . ARG A 1 350 ? -25.381 11.561 -3.268 1.00 50.34 350 ARG A CA 1
ATOM 2696 C C . ARG A 1 350 ? -26.576 11.077 -2.447 1.00 50.34 350 ARG A C 1
ATOM 2698 O O . ARG A 1 350 ? -27.660 11.011 -3.013 1.00 50.34 350 ARG A O 1
ATOM 2705 N N . ARG A 1 351 ? -26.446 10.729 -1.160 1.00 49.16 351 ARG A N 1
ATOM 2706 C CA . ARG A 1 351 ? -27.569 10.139 -0.401 1.00 49.16 351 ARG A CA 1
ATOM 2707 C C . ARG A 1 351 ? -27.569 10.537 1.082 1.00 49.16 351 ARG A C 1
ATOM 2709 O O . ARG A 1 351 ? -26.531 10.483 1.738 1.00 49.16 351 ARG A O 1
ATOM 2716 N N . ARG A 1 352 ? -28.752 10.870 1.624 1.00 55.66 352 ARG A N 1
ATOM 2717 C CA . ARG A 1 352 ? -29.040 10.906 3.074 1.00 55.66 352 ARG A CA 1
ATOM 2718 C C . ARG A 1 352 ? -29.059 9.463 3.595 1.00 55.66 352 ARG A C 1
ATOM 2720 O O . ARG A 1 352 ? -30.112 8.856 3.731 1.00 55.66 352 ARG A O 1
ATOM 2727 N N . ILE A 1 353 ? -27.883 8.867 3.755 1.00 57.72 353 ILE A N 1
ATOM 2728 C CA . ILE A 1 353 ? -27.723 7.489 4.233 1.00 57.72 353 ILE A CA 1
ATOM 2729 C C . ILE A 1 353 ? -27.637 7.496 5.763 1.00 57.72 353 ILE A C 1
ATOM 2731 O O . ILE A 1 353 ? -26.981 8.366 6.329 1.00 57.72 353 ILE A O 1
ATOM 2735 N N . SER A 1 354 ? -28.256 6.509 6.421 1.00 65.44 354 SER A N 1
ATOM 2736 C CA . SER A 1 354 ? -28.120 6.265 7.865 1.00 65.44 354 SER A CA 1
ATOM 2737 C C . SER A 1 354 ? -26.648 6.201 8.300 1.00 65.44 354 SER A C 1
ATOM 2739 O O . SER A 1 354 ? -25.836 5.574 7.611 1.00 65.44 354 SER A O 1
ATOM 2741 N N . ASP A 1 355 ? -26.312 6.734 9.474 1.00 67.50 355 ASP A N 1
ATOM 2742 C CA . ASP A 1 355 ? -24.930 6.772 9.977 1.00 67.50 355 ASP A CA 1
ATOM 2743 C C . ASP A 1 355 ? -24.244 5.394 10.047 1.00 67.50 355 ASP A C 1
ATOM 2745 O O . ASP A 1 355 ? -23.030 5.307 9.853 1.00 67.50 355 ASP A O 1
ATOM 2749 N N . TYR A 1 356 ? -25.012 4.310 10.225 1.00 66.00 356 TYR A N 1
ATOM 2750 C CA . TYR A 1 356 ? -24.526 2.924 10.184 1.00 66.00 356 TYR A CA 1
ATOM 2751 C C . TYR A 1 356 ? -23.850 2.576 8.852 1.00 66.00 356 TYR A C 1
ATOM 2753 O O . TYR A 1 356 ? -22.662 2.254 8.810 1.00 66.00 356 TYR A O 1
ATOM 2761 N N . ARG A 1 357 ? -24.581 2.706 7.739 1.00 68.88 357 ARG A N 1
ATOM 2762 C CA . ARG A 1 357 ? -24.054 2.393 6.406 1.00 68.88 357 ARG A CA 1
ATOM 2763 C C . ARG A 1 357 ? -22.874 3.297 6.045 1.00 68.88 357 ARG A C 1
ATOM 2765 O O . ARG A 1 357 ? -21.941 2.841 5.401 1.00 68.88 357 ARG A O 1
ATOM 2772 N N . ARG A 1 358 ? -22.825 4.532 6.558 1.00 69.00 358 ARG A N 1
ATOM 2773 C CA . ARG A 1 358 ? -21.667 5.426 6.384 1.00 69.00 358 ARG A CA 1
ATOM 2774 C C . ARG A 1 358 ? -20.409 4.957 7.128 1.00 69.00 358 ARG A C 1
ATOM 2776 O O . ARG A 1 358 ? -19.296 5.263 6.701 1.00 69.00 358 ARG A O 1
ATOM 2783 N N . ARG A 1 359 ? -20.549 4.268 8.263 1.00 70.75 359 ARG A N 1
ATOM 2784 C CA . ARG A 1 359 ? -19.417 3.666 8.993 1.00 70.75 359 ARG A CA 1
ATOM 2785 C C . ARG A 1 359 ? -18.968 2.361 8.341 1.00 70.75 359 ARG A C 1
ATOM 2787 O O . ARG A 1 359 ? -17.771 2.193 8.143 1.00 70.75 359 ARG A O 1
ATOM 2794 N N . LEU A 1 360 ? -19.911 1.515 7.927 1.00 72.69 360 LEU A N 1
ATOM 2795 C CA . LEU A 1 360 ? -19.612 0.268 7.219 1.00 72.69 360 LEU A CA 1
ATOM 2796 C C . LEU A 1 360 ? -18.955 0.520 5.854 1.00 72.69 360 LEU A C 1
ATOM 2798 O O . LEU A 1 360 ? -17.974 -0.127 5.515 1.00 72.69 360 LEU A O 1
ATOM 2802 N N . GLU A 1 361 ? -19.427 1.518 5.102 1.00 71.50 361 GLU A N 1
ATOM 2803 C CA . GLU A 1 361 ? -18.775 1.932 3.857 1.00 71.50 361 GLU A CA 1
ATOM 2804 C C . GLU A 1 361 ? -17.336 2.401 4.127 1.00 71.50 361 GLU A C 1
ATOM 2806 O O . GLU A 1 361 ? -16.419 1.970 3.436 1.00 71.50 361 GLU A O 1
ATOM 2811 N N . ARG A 1 362 ? -17.095 3.210 5.174 1.00 69.81 362 ARG A N 1
ATOM 2812 C CA . ARG A 1 362 ? -15.731 3.615 5.575 1.00 69.81 362 ARG A CA 1
ATOM 2813 C C . ARG A 1 362 ? -14.838 2.422 5.928 1.00 69.81 362 ARG A C 1
ATOM 2815 O O . ARG A 1 362 ? -13.677 2.425 5.523 1.00 69.81 362 ARG A O 1
ATOM 2822 N N . PHE A 1 363 ? -15.374 1.428 6.633 1.00 70.44 363 PHE A N 1
ATOM 2823 C CA . PHE A 1 363 ? -14.673 0.178 6.928 1.00 70.44 363 PHE A CA 1
ATOM 2824 C C . PHE A 1 363 ? -14.315 -0.579 5.646 1.00 70.44 363 PHE A C 1
ATOM 2826 O O . PHE A 1 363 ? -13.149 -0.893 5.434 1.00 70.44 363 PHE A O 1
ATOM 2833 N N . GLY A 1 364 ? -15.281 -0.779 4.744 1.00 73.62 364 GLY A N 1
ATOM 2834 C CA . GLY A 1 364 ? -15.049 -1.436 3.455 1.00 73.62 364 GLY A CA 1
ATOM 2835 C C . GLY A 1 364 ? -13.982 -0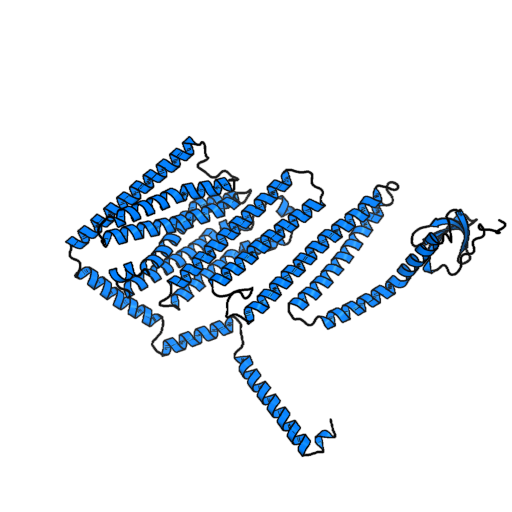.729 2.614 1.00 73.62 364 GLY A C 1
ATOM 2836 O O . GLY A 1 364 ? -13.119 -1.376 2.026 1.00 73.62 364 GLY A O 1
ATOM 2837 N N . TYR A 1 365 ? -13.962 0.608 2.619 1.00 72.75 365 TYR A N 1
ATOM 2838 C CA . TYR A 1 365 ? -12.916 1.369 1.935 1.00 72.75 365 TYR A CA 1
ATOM 2839 C C . TYR A 1 365 ? -11.542 1.211 2.587 1.00 72.75 365 TYR A C 1
ATOM 2841 O O . TYR A 1 365 ? -10.558 1.046 1.868 1.00 72.75 365 TYR A O 1
ATOM 2849 N N . ALA A 1 366 ? -11.451 1.238 3.916 1.00 69.44 366 ALA A N 1
ATOM 2850 C CA . ALA A 1 366 ? -10.195 0.983 4.616 1.00 69.44 366 ALA A CA 1
ATOM 2851 C C . ALA A 1 366 ? -9.680 -0.442 4.347 1.00 69.44 366 ALA A C 1
ATOM 2853 O O . ALA A 1 366 ? -8.519 -0.593 3.976 1.00 69.44 366 ALA A O 1
ATOM 2854 N N . LEU A 1 367 ? -10.555 -1.452 4.408 1.00 74.06 367 LEU A N 1
ATOM 2855 C CA . LEU A 1 367 ? -10.238 -2.838 4.059 1.00 74.06 367 LEU A CA 1
ATOM 2856 C C . LEU A 1 367 ? -9.713 -2.942 2.622 1.00 74.06 367 LEU A C 1
ATOM 2858 O O . LEU A 1 367 ? -8.648 -3.504 2.407 1.00 74.06 367 LEU A O 1
ATOM 2862 N N . SER A 1 368 ? -10.390 -2.331 1.645 1.00 73.44 368 SER A N 1
ATOM 2863 C CA . SER A 1 368 ? -9.929 -2.362 0.248 1.00 73.44 368 SER A CA 1
ATOM 2864 C C . SER A 1 368 ? -8.552 -1.714 0.040 1.00 73.44 368 SER A C 1
ATOM 2866 O O . SER A 1 368 ? -7.789 -2.175 -0.803 1.00 73.44 368 SER A O 1
ATOM 2868 N N . HIS A 1 369 ? -8.193 -0.687 0.824 1.00 72.88 369 HIS A N 1
ATOM 2869 C CA . HIS A 1 369 ? -6.844 -0.112 0.780 1.00 72.88 369 HIS A CA 1
ATOM 2870 C C . HIS A 1 369 ? -5.811 -1.070 1.369 1.00 72.88 369 HIS A C 1
ATOM 2872 O O . HIS A 1 369 ? -4.751 -1.242 0.778 1.00 72.88 369 HIS A O 1
ATOM 2878 N N . VAL A 1 370 ? -6.113 -1.685 2.516 1.00 70.88 370 VAL A N 1
ATOM 2879 C CA . VAL A 1 370 ? -5.218 -2.654 3.163 1.00 70.88 370 VAL A CA 1
ATOM 2880 C C . VAL A 1 370 ? -4.982 -3.852 2.245 1.00 70.88 370 VAL A C 1
ATOM 2882 O O . VAL A 1 370 ? -3.835 -4.201 1.995 1.00 70.88 370 VAL A O 1
ATOM 2885 N N . VAL A 1 371 ? -6.044 -4.409 1.657 1.00 75.06 371 VAL A N 1
ATOM 2886 C CA . VAL A 1 371 ? -5.955 -5.524 0.702 1.00 75.06 371 VAL A CA 1
ATOM 2887 C C . VAL A 1 371 ? -5.117 -5.144 -0.517 1.00 75.06 371 VAL A C 1
ATOM 2889 O O . VAL A 1 371 ? -4.239 -5.908 -0.894 1.00 75.06 371 VAL A O 1
ATOM 2892 N N . ALA A 1 372 ? -5.316 -3.957 -1.102 1.00 73.88 372 ALA A N 1
ATOM 2893 C CA . ALA A 1 372 ? -4.508 -3.512 -2.240 1.00 73.88 372 ALA A CA 1
ATOM 2894 C C . ALA A 1 372 ? -3.005 -3.451 -1.903 1.00 73.88 372 ALA A C 1
ATOM 2896 O O . ALA A 1 372 ? -2.181 -3.864 -2.713 1.00 73.88 372 ALA A O 1
ATOM 2897 N N . TRP A 1 373 ? -2.648 -2.981 -0.703 1.00 77.81 373 TRP A N 1
ATOM 2898 C CA . TRP A 1 373 ? -1.254 -2.946 -0.246 1.00 77.81 373 TRP A CA 1
ATOM 2899 C C . TRP A 1 373 ? -0.685 -4.331 0.084 1.00 77.81 373 TRP A C 1
ATOM 2901 O O . TRP A 1 373 ? 0.488 -4.562 -0.187 1.00 77.81 373 TRP A O 1
ATOM 2911 N N . ILE A 1 374 ? -1.491 -5.251 0.623 1.00 75.44 374 ILE A N 1
ATOM 2912 C CA . ILE A 1 374 ? -1.074 -6.643 0.863 1.00 75.44 374 ILE A CA 1
ATOM 2913 C C . ILE A 1 374 ? -0.821 -7.359 -0.466 1.00 75.44 374 ILE A C 1
ATOM 2915 O O . ILE A 1 374 ? 0.222 -7.979 -0.632 1.00 75.44 374 ILE A O 1
ATOM 2919 N N . VAL A 1 375 ? -1.736 -7.225 -1.431 1.00 75.69 375 VAL A N 1
ATOM 2920 C CA . VAL A 1 375 ? -1.578 -7.796 -2.778 1.00 75.69 375 VAL A CA 1
ATOM 2921 C C . VAL A 1 375 ? -0.329 -7.235 -3.456 1.00 75.69 375 VAL A C 1
ATOM 2923 O O . VAL A 1 375 ? 0.431 -7.986 -4.053 1.00 75.69 375 VAL A O 1
ATOM 2926 N N . PHE A 1 376 ? -0.077 -5.930 -3.328 1.00 78.19 376 PHE A N 1
ATOM 2927 C CA . PHE A 1 376 ? 1.162 -5.326 -3.811 1.00 78.19 376 PHE A CA 1
ATOM 2928 C C . PHE A 1 376 ? 2.407 -5.918 -3.150 1.00 78.19 376 PHE A C 1
ATOM 2930 O O . PHE A 1 376 ? 3.353 -6.251 -3.855 1.00 78.19 376 PHE A O 1
ATOM 2937 N N . ALA A 1 377 ? 2.416 -6.032 -1.819 1.00 70.44 377 ALA A N 1
ATOM 2938 C CA . ALA A 1 377 ? 3.553 -6.574 -1.087 1.00 70.44 377 ALA A CA 1
ATOM 2939 C C . ALA A 1 377 ? 3.849 -8.016 -1.515 1.00 70.44 377 ALA A C 1
ATOM 2941 O O . ALA A 1 377 ? 5.005 -8.341 -1.764 1.00 70.44 377 ALA A O 1
ATOM 2942 N N . GLU A 1 378 ? 2.811 -8.837 -1.684 1.00 76.75 378 GLU A N 1
ATOM 2943 C CA . GLU A 1 378 ? 2.958 -10.215 -2.147 1.00 76.75 378 GLU A CA 1
ATOM 2944 C C . GLU A 1 378 ? 3.475 -10.297 -3.582 1.00 76.75 378 GLU A C 1
ATOM 2946 O O . GLU A 1 378 ? 4.477 -10.957 -3.830 1.00 76.75 378 GLU A O 1
ATOM 2951 N N . LEU A 1 379 ? 2.839 -9.598 -4.526 1.00 70.44 379 LEU A N 1
ATOM 2952 C CA . LEU A 1 379 ? 3.280 -9.605 -5.923 1.00 70.44 379 LEU A CA 1
ATOM 2953 C C . LEU A 1 379 ? 4.695 -9.036 -6.060 1.00 70.44 379 LEU A C 1
ATOM 2955 O O . LEU A 1 379 ? 5.476 -9.518 -6.871 1.00 70.44 379 LEU A O 1
ATOM 2959 N N . SER A 1 380 ? 5.042 -8.025 -5.259 1.00 70.38 380 SER A N 1
ATOM 2960 C CA . SER A 1 380 ? 6.402 -7.504 -5.215 1.00 70.38 380 SER A CA 1
ATOM 2961 C C . SER A 1 380 ? 7.359 -8.563 -4.687 1.00 70.38 380 SER A C 1
ATOM 2963 O O . SER A 1 380 ? 8.380 -8.770 -5.314 1.00 70.38 380 SER A O 1
ATOM 2965 N N . LEU A 1 381 ? 7.061 -9.253 -3.586 1.00 70.44 381 LEU A N 1
ATOM 2966 C CA . LEU A 1 381 ? 7.941 -10.298 -3.053 1.00 70.44 381 LEU A CA 1
ATOM 2967 C C . LEU A 1 381 ? 8.138 -11.441 -4.054 1.00 70.44 381 LEU A C 1
ATOM 2969 O O . LEU A 1 381 ? 9.281 -11.847 -4.265 1.00 70.44 381 LEU A O 1
ATOM 2973 N N . GLN A 1 382 ? 7.072 -11.865 -4.743 1.00 68.69 382 GLN A N 1
ATOM 2974 C CA . GLN A 1 382 ? 7.124 -12.924 -5.762 1.00 68.69 382 GLN A CA 1
ATOM 2975 C C . GLN A 1 382 ? 8.102 -12.597 -6.887 1.00 68.69 382 GLN A C 1
ATOM 2977 O O . GLN A 1 382 ? 8.826 -13.467 -7.363 1.00 68.69 382 GLN A O 1
ATOM 2982 N N . VAL A 1 383 ? 8.176 -11.326 -7.279 1.00 65.81 383 VAL A N 1
ATOM 2983 C CA . VAL A 1 383 ? 9.115 -10.854 -8.300 1.00 65.81 383 VAL A CA 1
ATOM 2984 C C . VAL A 1 383 ? 10.575 -11.013 -7.859 1.00 65.81 383 VAL A C 1
ATOM 2986 O O . VAL A 1 383 ? 11.441 -11.228 -8.699 1.00 65.81 383 VAL A O 1
ATOM 2989 N N . TRP A 1 384 ? 10.856 -10.962 -6.557 1.00 63.25 384 TRP A N 1
ATOM 2990 C CA . TRP A 1 384 ? 12.193 -11.171 -5.993 1.00 63.25 384 TRP A CA 1
ATOM 2991 C C . TRP A 1 384 ? 12.450 -12.628 -5.570 1.00 63.25 384 TRP A C 1
ATOM 2993 O O . TRP A 1 384 ? 13.438 -12.893 -4.897 1.00 63.25 384 TRP A O 1
ATOM 3003 N N . GLY A 1 385 ? 11.578 -13.574 -5.946 1.00 59.66 385 GLY A N 1
ATOM 3004 C CA . GLY A 1 385 ? 11.705 -14.990 -5.574 1.00 59.66 385 GLY A CA 1
ATOM 3005 C C . GLY A 1 385 ? 11.269 -15.312 -4.139 1.00 59.66 385 GLY A C 1
ATOM 3006 O O . GLY A 1 385 ? 11.378 -16.454 -3.705 1.00 59.66 385 GLY A O 1
ATOM 3007 N N . ALA A 1 386 ? 10.734 -14.335 -3.403 1.00 59.50 386 AL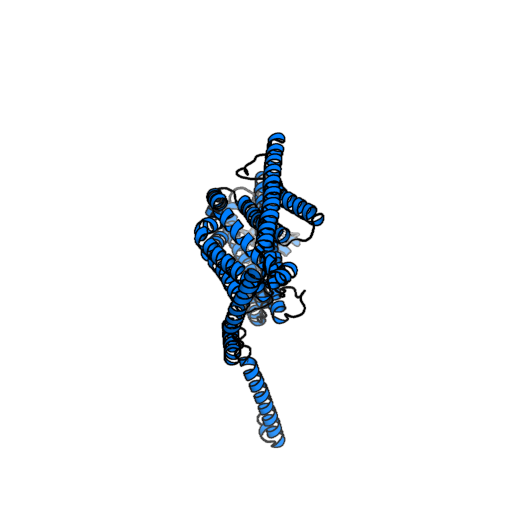A A N 1
ATOM 3008 C CA . ALA A 1 386 ? 10.187 -14.519 -2.062 1.00 59.50 386 ALA A CA 1
ATOM 3009 C C . ALA A 1 386 ? 8.651 -14.608 -2.108 1.00 59.50 386 ALA A C 1
ATOM 3011 O O . ALA A 1 386 ? 8.011 -14.077 -3.004 1.00 59.50 386 ALA A O 1
ATOM 3012 N N . SER A 1 387 ? 8.001 -15.242 -1.134 1.00 64.00 387 SER A N 1
ATOM 3013 C CA . SER A 1 387 ? 6.533 -15.187 -1.024 1.00 64.00 387 SER A CA 1
ATOM 3014 C C . SER A 1 387 ? 6.105 -15.136 0.438 1.00 64.00 387 SER A C 1
ATOM 3016 O O . SER A 1 387 ? 6.717 -15.792 1.282 1.00 64.00 387 SER A O 1
ATOM 3018 N N . LEU A 1 388 ? 5.068 -14.354 0.757 1.00 61.78 388 LEU A N 1
ATOM 3019 C CA . LEU A 1 388 ? 4.459 -14.355 2.094 1.00 61.78 388 LEU A CA 1
ATOM 3020 C C . LEU A 1 388 ? 3.497 -15.532 2.254 1.00 61.78 388 LEU A C 1
ATOM 3022 O O . LEU A 1 388 ? 3.318 -16.017 3.368 1.00 61.78 388 LEU A O 1
ATOM 3026 N N . PHE A 1 389 ? 2.880 -15.981 1.154 1.00 63.44 389 PHE A N 1
ATOM 3027 C CA . PHE A 1 389 ? 1.863 -17.038 1.151 1.00 63.44 389 PHE A CA 1
ATOM 3028 C C . PHE A 1 389 ? 2.388 -18.419 0.720 1.00 63.44 389 PHE A C 1
ATOM 3030 O O . PHE A 1 389 ? 1.587 -19.336 0.556 1.00 63.44 389 PHE A O 1
ATOM 3037 N N . GLY A 1 390 ? 3.704 -18.589 0.541 1.00 55.69 390 GLY A N 1
ATOM 3038 C CA . GLY A 1 390 ? 4.306 -19.902 0.267 1.00 55.69 390 GLY A CA 1
ATOM 3039 C C . GLY A 1 390 ? 4.036 -20.463 -1.133 1.00 55.69 390 GLY A C 1
ATOM 3040 O O . GLY A 1 390 ? 4.124 -21.668 -1.334 1.00 55.69 390 GLY A O 1
ATOM 3041 N N . LEU A 1 391 ? 3.709 -19.612 -2.111 1.00 53.56 391 LEU A N 1
ATOM 3042 C CA . LEU A 1 391 ? 3.558 -20.020 -3.517 1.00 53.56 391 LEU A CA 1
ATOM 3043 C C . LEU A 1 391 ? 4.911 -20.154 -4.256 1.00 53.56 391 LEU A C 1
ATOM 3045 O O . LEU A 1 391 ? 4.923 -20.513 -5.430 1.00 53.56 391 LEU A O 1
ATOM 3049 N N . GLY A 1 392 ? 6.038 -19.881 -3.582 1.00 47.34 392 GLY A N 1
ATOM 3050 C CA . GLY A 1 392 ? 7.408 -20.113 -4.066 1.00 47.34 392 GLY A CA 1
ATOM 3051 C C . GLY A 1 392 ? 8.150 -21.142 -3.201 1.00 47.34 392 GLY A C 1
ATOM 3052 O O . GLY A 1 392 ? 7.971 -21.162 -1.984 1.00 47.34 392 GLY A O 1
ATOM 3053 N N . GLN A 1 393 ? 8.963 -21.998 -3.829 1.00 52.44 393 GLN A N 1
ATOM 3054 C CA . GLN A 1 393 ? 9.406 -23.295 -3.288 1.00 52.44 393 GLN A CA 1
ATOM 3055 C C . GLN A 1 393 ? 10.471 -23.277 -2.163 1.00 52.44 393 GLN A C 1
ATOM 3057 O O . GLN A 1 393 ? 10.759 -24.347 -1.641 1.00 52.44 393 GLN A O 1
ATOM 3062 N N . GLU A 1 394 ? 11.028 -22.139 -1.717 1.00 53.25 394 GLU A N 1
ATOM 3063 C CA . GLU A 1 394 ? 12.291 -22.181 -0.930 1.00 53.25 394 GLU A CA 1
ATOM 3064 C C . GLU A 1 394 ? 12.330 -21.412 0.417 1.00 53.25 394 GLU A C 1
ATOM 3066 O O . GLU A 1 394 ? 13.339 -21.437 1.115 1.00 53.25 394 GLU A O 1
ATOM 3071 N N . GLY A 1 395 ? 11.246 -20.771 0.876 1.00 52.06 395 GLY A N 1
ATOM 3072 C CA . GLY A 1 395 ? 11.293 -19.873 2.052 1.00 52.06 395 GLY A CA 1
ATOM 3073 C C . GLY A 1 395 ? 10.513 -20.310 3.305 1.00 52.06 395 GLY A C 1
ATOM 3074 O O . GLY A 1 395 ? 9.531 -19.655 3.658 1.00 52.06 395 GLY A O 1
ATOM 3075 N N . VAL A 1 396 ? 10.939 -21.351 4.038 1.00 55.47 396 VAL A N 1
ATOM 3076 C CA . VAL A 1 396 ? 10.203 -21.872 5.225 1.00 55.47 396 VAL A CA 1
ATOM 3077 C C . VAL A 1 396 ? 10.091 -20.849 6.377 1.00 55.47 396 VAL A C 1
ATOM 3079 O O . VAL A 1 396 ? 9.067 -20.795 7.065 1.00 55.47 396 VAL A O 1
ATOM 3082 N N . ALA A 1 397 ? 11.100 -19.993 6.579 1.00 54.94 397 ALA A N 1
ATOM 3083 C CA . ALA A 1 397 ? 11.092 -18.976 7.641 1.00 54.94 397 ALA A CA 1
ATOM 3084 C C . ALA A 1 397 ? 10.189 -17.766 7.315 1.00 54.94 397 ALA A C 1
ATOM 3086 O O . ALA A 1 397 ? 9.473 -17.265 8.187 1.00 54.94 397 ALA A O 1
ATOM 3087 N N . GLY A 1 398 ? 10.160 -17.333 6.048 1.00 54.47 398 GLY A N 1
ATOM 3088 C CA . GLY A 1 398 ? 9.330 -16.213 5.585 1.00 54.47 398 GLY A CA 1
ATOM 3089 C C . GLY A 1 398 ? 7.829 -16.503 5.664 1.00 54.47 398 GLY A C 1
ATOM 3090 O O . GLY A 1 398 ? 7.049 -15.623 6.030 1.00 54.47 398 GLY A O 1
ATOM 3091 N N . MET A 1 399 ? 7.433 -17.758 5.425 1.00 61.22 399 MET A N 1
ATOM 3092 C CA . MET A 1 399 ? 6.033 -18.189 5.473 1.00 61.22 399 MET A CA 1
ATOM 3093 C C . MET A 1 399 ? 5.419 -18.044 6.874 1.00 61.22 399 MET A C 1
ATOM 3095 O O . MET A 1 399 ? 4.291 -17.573 7.009 1.00 61.22 399 MET A O 1
ATOM 3099 N N . ARG A 1 400 ? 6.172 -18.361 7.939 1.00 65.88 400 ARG A N 1
ATOM 3100 C CA . ARG A 1 400 ? 5.682 -18.230 9.325 1.00 65.88 400 ARG A CA 1
ATOM 3101 C C . ARG A 1 400 ? 5.492 -16.771 9.734 1.00 65.88 400 ARG A C 1
ATOM 3103 O O . ARG A 1 400 ? 4.471 -16.430 10.328 1.00 65.88 400 ARG A O 1
ATOM 3110 N N . ILE A 1 401 ? 6.447 -15.905 9.390 1.00 68.50 401 ILE A N 1
ATOM 3111 C CA . ILE A 1 401 ? 6.378 -14.470 9.709 1.00 68.50 401 ILE A CA 1
ATOM 3112 C C . ILE A 1 401 ? 5.250 -13.803 8.910 1.00 68.50 401 ILE A C 1
ATOM 3114 O O . ILE A 1 401 ? 4.458 -13.048 9.476 1.00 68.50 401 ILE A O 1
ATOM 3118 N N . GLY A 1 402 ? 5.132 -14.117 7.615 1.00 68.12 402 GLY A N 1
ATOM 3119 C CA . GLY A 1 402 ? 4.055 -13.623 6.757 1.00 68.12 402 GLY A CA 1
ATOM 3120 C C . GLY A 1 402 ? 2.676 -14.034 7.270 1.00 68.12 402 GLY A C 1
ATOM 3121 O O . GLY A 1 402 ? 1.798 -13.184 7.441 1.00 68.12 402 GLY A O 1
ATOM 3122 N N . GLN A 1 403 ? 2.505 -15.312 7.612 1.00 72.44 403 GLN A N 1
ATOM 3123 C CA . GLN A 1 403 ? 1.261 -15.835 8.174 1.00 72.44 403 GLN A CA 1
ATOM 3124 C C . GLN A 1 403 ? 0.915 -15.189 9.525 1.00 72.44 403 GLN A C 1
ATOM 3126 O O . GLN A 1 403 ? -0.236 -14.798 9.727 1.00 72.44 403 GLN A O 1
ATOM 3131 N N . ALA A 1 404 ? 1.890 -15.007 10.422 1.00 76.25 404 ALA A N 1
ATOM 3132 C CA . ALA A 1 404 ? 1.680 -14.352 11.714 1.00 76.25 404 ALA A CA 1
ATOM 3133 C C . ALA A 1 404 ? 1.252 -12.880 11.560 1.00 76.25 404 ALA A C 1
ATOM 3135 O O . ALA A 1 404 ? 0.299 -12.438 12.206 1.00 76.25 404 ALA A O 1
ATOM 3136 N N . LEU A 1 405 ? 1.896 -12.125 10.660 1.00 76.06 405 LEU A N 1
ATOM 3137 C CA . LEU A 1 405 ? 1.545 -10.727 10.379 1.00 76.06 405 LEU A CA 1
ATOM 3138 C C . LEU A 1 405 ? 0.152 -10.587 9.756 1.00 76.06 405 LEU A C 1
ATOM 3140 O O . LEU A 1 405 ? -0.590 -9.664 10.099 1.00 76.06 405 LEU A O 1
ATOM 3144 N N . LEU A 1 406 ? -0.231 -11.502 8.866 1.00 77.00 406 LEU A N 1
ATOM 3145 C CA . LEU A 1 406 ? -1.564 -11.521 8.264 1.00 77.00 406 LEU A CA 1
ATOM 3146 C C . LEU A 1 406 ? -2.642 -11.903 9.271 1.00 77.00 406 LEU A C 1
ATOM 3148 O O . LEU A 1 406 ? -3.679 -11.243 9.324 1.00 77.00 406 LEU A O 1
ATOM 3152 N N . ALA A 1 407 ? -2.389 -12.923 10.092 1.00 79.06 407 ALA A N 1
ATOM 3153 C CA . ALA A 1 407 ? -3.287 -13.310 11.170 1.00 79.06 407 ALA A CA 1
ATOM 3154 C C . ALA A 1 407 ? -3.478 -12.147 12.155 1.00 79.06 407 ALA A C 1
ATOM 3156 O O . ALA A 1 407 ? -4.608 -11.840 12.529 1.00 79.06 407 ALA A O 1
ATOM 3157 N N . LEU A 1 408 ? -2.403 -11.432 12.507 1.00 84.94 408 LEU A N 1
ATOM 3158 C CA . LEU A 1 408 ? -2.462 -10.220 13.327 1.00 84.94 408 LEU A CA 1
ATOM 3159 C C . LEU A 1 408 ? -3.254 -9.088 12.647 1.00 84.94 408 LEU A C 1
ATOM 3161 O O . LEU A 1 408 ? -4.082 -8.430 13.277 1.00 84.94 408 LEU A O 1
ATOM 3165 N N . GLY A 1 409 ? -3.043 -8.858 11.350 1.00 80.00 409 GLY A N 1
ATOM 3166 C CA . GLY A 1 409 ? -3.814 -7.875 10.587 1.00 80.00 409 GLY A CA 1
ATOM 3167 C C . GLY A 1 409 ? -5.307 -8.212 10.548 1.00 80.00 409 GLY A C 1
ATOM 3168 O O . GLY A 1 409 ? -6.153 -7.334 10.735 1.00 80.00 409 GLY A O 1
ATOM 3169 N N . PHE A 1 410 ? -5.635 -9.491 10.360 1.00 83.50 410 PHE A N 1
ATOM 3170 C CA . PHE A 1 410 ? -7.005 -9.991 10.336 1.00 83.50 410 PHE A CA 1
ATOM 3171 C C . PHE A 1 410 ? -7.693 -9.858 11.698 1.00 83.50 410 PHE A C 1
ATOM 3173 O O . PHE A 1 410 ? -8.837 -9.405 11.753 1.00 83.50 410 PHE A O 1
ATOM 3180 N N . THR A 1 411 ? -7.012 -10.173 12.803 1.00 87.94 411 THR A N 1
ATOM 3181 C CA . THR A 1 411 ? -7.594 -10.033 14.147 1.00 87.94 411 THR A CA 1
ATOM 3182 C C . THR A 1 411 ? -7.889 -8.582 14.495 1.00 87.94 411 THR A C 1
ATOM 3184 O O . THR A 1 411 ? -8.983 -8.287 14.975 1.00 87.94 411 THR A O 1
ATOM 3187 N N . VAL A 1 412 ? -6.981 -7.654 14.180 1.00 85.56 412 VAL A N 1
ATOM 3188 C CA . VAL A 1 412 ? -7.214 -6.211 14.364 1.00 85.56 412 VAL A CA 1
ATOM 3189 C C . VAL A 1 412 ? -8.390 -5.730 13.510 1.00 85.56 412 VAL A C 1
ATOM 3191 O O . VAL A 1 412 ? -9.218 -4.937 13.967 1.00 85.56 412 VAL A O 1
ATOM 3194 N N . LEU A 1 413 ? -8.502 -6.222 12.276 1.00 82.44 413 LEU A N 1
ATOM 3195 C CA . LEU A 1 413 ? -9.594 -5.864 11.376 1.00 82.44 413 LEU A CA 1
ATOM 3196 C C . LEU A 1 413 ? -10.950 -6.383 11.876 1.00 82.44 413 LEU A C 1
ATOM 3198 O O . LEU A 1 413 ? -11.935 -5.639 11.860 1.00 82.44 413 LEU A O 1
ATOM 3202 N N . LEU A 1 414 ? -10.993 -7.624 12.365 1.00 85.88 414 LEU A N 1
ATOM 3203 C CA . LEU A 1 414 ? -12.178 -8.217 12.976 1.00 85.88 414 LEU A CA 1
ATOM 3204 C C . LEU A 1 414 ? -12.575 -7.464 14.251 1.00 85.88 414 LEU A C 1
ATOM 3206 O O . LEU A 1 414 ? -13.743 -7.117 14.412 1.00 85.88 414 LEU A O 1
ATOM 3210 N N . ALA A 1 415 ? -11.615 -7.129 15.113 1.00 88.44 415 ALA A N 1
ATOM 3211 C CA . ALA A 1 415 ? -11.853 -6.335 16.316 1.00 88.44 415 ALA A CA 1
ATOM 3212 C C . ALA A 1 415 ? -12.448 -4.959 15.987 1.00 88.44 415 ALA A C 1
ATOM 3214 O O . ALA A 1 415 ? -13.413 -4.516 16.615 1.00 88.44 415 ALA A O 1
ATOM 3215 N N . TRP A 1 416 ? -11.923 -4.297 14.953 1.00 85.31 416 TRP A N 1
ATOM 3216 C CA . TRP A 1 416 ? -12.461 -3.023 14.489 1.00 85.31 416 TRP A CA 1
ATOM 3217 C C . TRP A 1 416 ? -13.890 -3.160 13.945 1.00 85.31 416 TRP A C 1
ATOM 3219 O O . TRP A 1 416 ? -14.735 -2.300 14.213 1.00 85.31 416 TRP A O 1
ATOM 3229 N N . LEU A 1 417 ? -14.195 -4.253 13.239 1.00 83.00 417 LEU A N 1
ATOM 3230 C CA . LEU A 1 417 ? -15.547 -4.559 12.770 1.00 83.00 417 LEU A CA 1
ATOM 3231 C C . LEU A 1 417 ? -16.512 -4.795 13.942 1.00 83.00 417 LEU A C 1
ATOM 3233 O O . LEU A 1 417 ? -17.575 -4.172 13.991 1.00 83.00 417 LEU A O 1
ATOM 3237 N N . VAL A 1 418 ? -16.125 -5.637 14.905 1.00 87.75 418 VAL A N 1
ATOM 3238 C CA . VAL A 1 418 ? -16.897 -5.920 16.126 1.00 87.75 418 VAL A CA 1
ATOM 3239 C C . VAL A 1 418 ? -17.183 -4.629 16.886 1.00 87.75 418 VAL A C 1
ATOM 3241 O O . VAL A 1 418 ? -18.326 -4.386 17.270 1.00 87.75 418 VAL A O 1
ATOM 3244 N N . TRP A 1 419 ? -16.193 -3.744 17.019 1.00 89.06 419 TRP A N 1
ATOM 3245 C CA . TRP A 1 419 ? -16.379 -2.432 17.635 1.00 89.06 419 TRP A CA 1
ATOM 3246 C C . TRP A 1 419 ? -17.428 -1.576 16.914 1.00 89.06 419 TRP A C 1
ATOM 3248 O O . TRP A 1 419 ? -18.281 -0.968 17.560 1.00 89.06 419 TRP A O 1
ATOM 3258 N N . ILE A 1 420 ? -17.412 -1.535 15.577 1.00 81.19 420 ILE A N 1
ATOM 3259 C CA . ILE A 1 420 ? -18.407 -0.783 14.796 1.00 81.19 420 ILE A CA 1
ATOM 3260 C C . ILE A 1 420 ? -19.819 -1.326 15.045 1.00 81.19 420 ILE A C 1
ATOM 3262 O O . ILE A 1 420 ? -20.760 -0.535 15.200 1.00 81.19 420 ILE A O 1
ATOM 3266 N N . PHE A 1 421 ? -19.979 -2.651 15.089 1.00 83.94 421 PHE A N 1
ATOM 3267 C CA . PHE A 1 421 ? -21.259 -3.285 15.396 1.00 83.94 421 PHE A CA 1
ATOM 3268 C C . PHE A 1 421 ? -21.708 -2.995 16.830 1.00 83.94 421 PHE A C 1
ATOM 3270 O O . PHE A 1 421 ? -22.843 -2.555 17.018 1.00 83.94 421 PHE A O 1
ATOM 3277 N N . ALA A 1 422 ? -20.820 -3.149 17.813 1.00 85.44 422 ALA A N 1
ATOM 3278 C CA . ALA A 1 422 ? -21.116 -2.894 19.218 1.00 85.44 422 ALA A CA 1
ATOM 3279 C C . ALA A 1 422 ? -21.510 -1.430 19.465 1.00 85.44 422 ALA A C 1
ATOM 3281 O O . ALA A 1 422 ? -22.570 -1.164 20.025 1.00 85.44 422 ALA A O 1
ATOM 3282 N N . ASP A 1 423 ? -20.734 -0.468 18.959 1.00 83.38 423 ASP A N 1
ATOM 3283 C CA . ASP A 1 423 ? -21.047 0.960 19.072 1.00 83.38 423 ASP A CA 1
ATOM 3284 C C . ASP A 1 423 ? -22.407 1.292 18.440 1.00 83.38 423 ASP A C 1
ATOM 3286 O O . ASP A 1 423 ? -23.205 2.039 19.005 1.00 83.38 423 ASP A O 1
ATOM 3290 N N . THR A 1 424 ? -22.723 0.674 17.299 1.00 79.19 424 THR A N 1
ATOM 3291 C CA . THR A 1 424 ? -24.028 0.842 16.649 1.00 79.19 424 THR A CA 1
ATOM 3292 C C . THR A 1 424 ? -25.164 0.255 17.490 1.00 79.19 424 THR A C 1
ATOM 3294 O O . THR A 1 424 ? -26.220 0.882 17.599 1.00 79.19 424 THR A O 1
ATOM 3297 N N . ALA A 1 425 ? -24.977 -0.933 18.069 1.00 81.88 425 ALA A N 1
ATOM 3298 C CA . ALA A 1 425 ? -25.971 -1.575 18.924 1.00 81.88 425 ALA A CA 1
ATOM 3299 C C . ALA A 1 425 ? -26.250 -0.734 20.179 1.00 81.88 425 ALA A C 1
ATOM 3301 O O . ALA A 1 425 ? -27.413 -0.483 20.486 1.00 81.88 425 ALA A O 1
ATOM 3302 N N . ILE A 1 426 ? -25.203 -0.198 20.820 1.00 81.69 426 ILE A N 1
ATOM 3303 C CA . ILE A 1 426 ? -25.306 0.716 21.970 1.00 81.69 426 ILE A CA 1
ATOM 3304 C C . ILE A 1 426 ? -26.118 1.960 21.591 1.00 81.69 426 ILE A C 1
ATOM 3306 O O . ILE A 1 426 ? -27.067 2.323 22.288 1.00 81.69 426 ILE A O 1
ATOM 3310 N N . GLN A 1 427 ? -25.797 2.594 20.457 1.00 77.00 427 GLN A N 1
ATOM 3311 C CA . GLN A 1 427 ? -26.521 3.779 19.990 1.00 77.00 427 GLN A CA 1
ATOM 3312 C C . GLN A 1 427 ? -27.996 3.475 19.708 1.00 77.00 427 GLN A C 1
ATOM 3314 O O . GLN A 1 427 ? -28.863 4.262 20.083 1.00 77.00 427 GLN A O 1
ATOM 3319 N N . ARG A 1 428 ? -28.312 2.335 19.080 1.00 74.62 428 ARG A N 1
ATOM 3320 C CA . ARG A 1 428 ? -29.708 1.948 18.833 1.00 74.62 428 ARG A CA 1
ATOM 3321 C C . ARG A 1 428 ? -30.442 1.649 20.136 1.00 74.62 428 ARG A C 1
ATOM 3323 O O . ARG A 1 428 ? -31.527 2.188 20.320 1.00 74.62 428 ARG A O 1
ATOM 3330 N N . ALA A 1 429 ? -29.868 0.859 21.038 1.00 73.50 429 ALA A N 1
ATOM 3331 C CA . ALA A 1 429 ? -30.514 0.460 22.286 1.00 73.50 429 ALA A CA 1
ATOM 3332 C C . ALA A 1 429 ? -30.799 1.655 23.211 1.00 73.50 429 ALA A C 1
ATOM 3334 O O . ALA A 1 429 ? -31.896 1.762 23.757 1.00 73.50 429 ALA A O 1
ATOM 3335 N N . LEU A 1 430 ? -29.855 2.594 23.337 1.00 69.62 430 LEU A N 1
ATOM 3336 C CA . LEU A 1 430 ? -29.964 3.718 24.276 1.00 69.62 430 LEU A CA 1
ATOM 3337 C C . LEU A 1 430 ? -30.714 4.935 23.707 1.00 69.62 430 LEU A C 1
ATOM 3339 O O . LEU A 1 430 ? -31.320 5.688 24.464 1.00 69.62 430 LEU A O 1
ATOM 3343 N N . ILE A 1 431 ? -30.708 5.144 22.382 1.00 63.88 431 ILE A N 1
ATOM 3344 C CA . ILE A 1 431 ? -31.390 6.293 21.751 1.00 63.88 431 ILE A CA 1
ATOM 3345 C C . ILE A 1 431 ? -32.820 5.934 21.306 1.00 63.88 431 ILE A C 1
ATOM 3347 O O . ILE A 1 431 ? -33.691 6.807 21.298 1.00 63.88 431 ILE A O 1
ATOM 3351 N N . SER A 1 432 ? -33.106 4.673 20.948 1.00 55.97 432 SER A N 1
ATOM 3352 C CA . SER A 1 432 ? -34.473 4.252 20.574 1.00 55.97 432 SER A CA 1
ATOM 3353 C C . SER A 1 432 ? -35.417 4.164 21.777 1.00 55.97 432 SER A C 1
ATOM 3355 O O . SER A 1 432 ? -36.568 4.585 21.676 1.00 55.97 432 SER A O 1
ATOM 3357 N N . SER A 1 433 ? -34.911 3.736 22.935 1.00 52.44 433 SER A N 1
ATOM 3358 C CA . SER A 1 433 ? -35.660 3.652 24.198 1.00 52.44 433 SER A CA 1
ATOM 3359 C C . SER A 1 433 ? -36.093 5.019 24.750 1.00 52.44 433 SER A C 1
ATOM 3361 O O . SER A 1 433 ? -37.043 5.100 25.523 1.00 52.44 433 SER A O 1
ATOM 3363 N N . GLY A 1 434 ? -35.471 6.119 24.305 1.00 51.03 434 GLY A N 1
ATOM 3364 C CA . GLY A 1 434 ? -35.873 7.484 24.661 1.00 51.03 434 GLY A CA 1
ATOM 3365 C C . GLY A 1 434 ? -37.073 8.044 23.881 1.00 51.03 434 GLY A C 1
ATOM 3366 O O . GLY A 1 434 ? -37.571 9.109 24.241 1.00 51.03 434 GLY A O 1
ATOM 3367 N N . ARG A 1 435 ? -37.537 7.378 22.810 1.00 50.09 435 ARG A N 1
ATOM 3368 C CA . ARG A 1 435 ? -38.637 7.885 21.962 1.00 50.09 435 ARG A CA 1
ATOM 3369 C C . ARG A 1 435 ? -40.032 7.391 22.357 1.00 50.09 435 ARG A C 1
ATOM 3371 O O . ARG A 1 435 ? -40.989 8.072 22.007 1.00 50.09 435 ARG A O 1
ATOM 3378 N N . SER A 1 436 ? -40.169 6.268 23.070 1.00 50.31 436 SER A N 1
ATOM 3379 C CA . SER A 1 436 ? -41.492 5.698 23.399 1.00 50.31 436 SER A CA 1
ATOM 3380 C C . SER A 1 436 ? -42.034 6.064 24.785 1.00 50.31 436 SER A C 1
ATOM 3382 O O . SER A 1 436 ? -43.218 5.858 25.034 1.00 50.31 436 SER A O 1
ATOM 3384 N N . ARG A 1 437 ? -41.226 6.637 25.693 1.00 48.50 437 ARG A N 1
ATOM 3385 C CA . ARG A 1 437 ? -41.672 6.950 27.062 1.00 48.50 437 ARG A CA 1
ATOM 3386 C C . ARG A 1 437 ? -41.141 8.300 27.548 1.00 48.50 437 ARG A C 1
ATOM 3388 O O . ARG A 1 437 ? -39.943 8.472 27.718 1.00 48.50 437 ARG A O 1
ATOM 3395 N N . GLY A 1 438 ? -42.054 9.250 27.761 1.00 47.50 438 GLY A N 1
ATOM 3396 C CA . GLY A 1 438 ? -41.932 10.346 28.735 1.00 47.50 438 GLY A CA 1
ATOM 3397 C C . GLY A 1 438 ? -40.662 11.213 28.713 1.00 47.50 438 GLY A C 1
ATOM 3398 O O . GLY A 1 438 ? -39.662 10.931 29.362 1.00 47.50 438 GLY A O 1
ATOM 3399 N N . ARG A 1 439 ? -40.779 12.344 28.018 1.00 51.16 439 ARG A N 1
ATOM 3400 C CA . ARG A 1 439 ? -39.932 13.551 27.950 1.00 51.16 439 ARG A CA 1
ATOM 3401 C C . ARG A 1 439 ? -39.049 13.863 29.199 1.00 51.16 439 ARG A C 1
ATOM 3403 O O . ARG A 1 439 ? -39.546 14.034 30.303 1.00 51.16 439 ARG A O 1
ATOM 3410 N N . ARG A 1 440 ? -37.749 14.107 28.941 1.00 48.72 440 ARG A N 1
ATOM 3411 C CA . ARG A 1 440 ? -36.708 14.831 29.732 1.00 48.72 440 ARG A CA 1
ATOM 3412 C C . ARG A 1 440 ? -35.897 14.096 30.817 1.00 48.72 440 ARG A C 1
ATOM 3414 O O . ARG A 1 440 ? -34.686 14.296 30.829 1.00 48.72 440 ARG A O 1
ATOM 3421 N N . VAL A 1 441 ? -36.454 13.227 31.664 1.00 49.75 441 VAL A N 1
ATOM 3422 C CA . VAL A 1 441 ? -35.665 12.632 32.781 1.00 49.75 441 VAL A CA 1
ATOM 3423 C C . VAL A 1 441 ? -34.660 11.560 32.312 1.00 49.75 441 VAL A C 1
ATOM 3425 O O . VAL A 1 441 ? -33.550 11.470 32.838 1.00 49.75 441 VAL A O 1
ATOM 3428 N N . ASN A 1 442 ? -34.974 10.807 31.251 1.00 56.38 442 ASN A N 1
ATOM 3429 C CA . ASN A 1 442 ? -34.075 9.770 30.719 1.00 56.38 442 ASN A CA 1
ATOM 3430 C C . ASN A 1 442 ? -32.863 10.315 29.946 1.00 56.38 442 ASN A C 1
ATOM 3432 O O . ASN A 1 442 ? -31.874 9.604 29.780 1.00 56.38 442 ASN A O 1
ATOM 3436 N N . GLN A 1 443 ? -32.898 11.570 29.488 1.00 57.53 443 GLN A N 1
ATOM 3437 C CA . GLN A 1 443 ? -31.847 12.107 28.621 1.00 57.53 443 GLN A CA 1
ATOM 3438 C C . GLN A 1 443 ? -30.535 12.368 29.374 1.00 57.53 443 GLN A C 1
ATOM 3440 O O . GLN A 1 443 ? -29.470 12.161 28.799 1.00 57.53 443 GLN A O 1
ATOM 3445 N N . ALA A 1 444 ? -30.599 12.771 30.648 1.00 58.81 444 ALA A N 1
ATOM 3446 C CA . ALA A 1 444 ? -29.415 12.993 31.480 1.00 58.81 444 ALA A CA 1
ATOM 3447 C C . ALA A 1 444 ? -28.756 11.670 31.917 1.00 58.81 444 ALA A C 1
ATOM 3449 O O . ALA A 1 444 ? -27.540 11.534 31.825 1.00 58.81 444 ALA A O 1
ATOM 3450 N N . ARG A 1 445 ? -29.550 10.654 32.301 1.00 61.25 445 ARG A N 1
ATOM 3451 C CA . ARG A 1 445 ? -29.032 9.311 32.642 1.00 61.25 445 ARG A CA 1
ATOM 3452 C C . ARG A 1 445 ? -28.456 8.579 31.428 1.00 61.25 445 ARG A C 1
ATOM 3454 O O . ARG A 1 445 ? -27.417 7.936 31.535 1.00 61.25 445 ARG A O 1
ATOM 3461 N N . ALA A 1 446 ? -29.088 8.703 30.259 1.00 65.88 446 ALA A N 1
ATOM 3462 C CA . ALA A 1 446 ? -28.552 8.125 29.028 1.00 65.88 446 ALA A CA 1
ATOM 3463 C C . ALA A 1 446 ? -27.188 8.738 28.656 1.00 65.88 446 ALA A C 1
ATOM 3465 O O . ALA A 1 446 ? -26.316 8.025 28.163 1.00 65.88 446 ALA A O 1
ATOM 3466 N N . GLN A 1 447 ? -26.968 10.029 28.932 1.00 69.25 447 GLN A N 1
ATOM 3467 C CA . GLN A 1 447 ? -25.701 10.713 28.640 1.00 69.25 447 GLN A CA 1
ATOM 3468 C C . GLN A 1 447 ? -24.533 10.253 29.522 1.00 69.25 447 GLN A C 1
ATOM 3470 O O . GLN A 1 447 ? -23.400 10.269 29.049 1.00 69.25 447 GLN A O 1
ATOM 3475 N N . THR A 1 448 ? -24.783 9.793 30.750 1.00 75.38 448 THR A N 1
ATOM 3476 C CA . THR A 1 448 ? -23.737 9.282 31.654 1.00 75.38 448 THR A CA 1
ATOM 3477 C C . THR A 1 448 ? -23.506 7.775 31.529 1.00 75.38 448 THR A C 1
ATOM 3479 O O . THR A 1 448 ? -22.364 7.329 31.599 1.00 75.38 448 THR A O 1
ATOM 3482 N N . ILE A 1 449 ? -24.546 6.978 31.259 1.00 80.69 449 ILE A N 1
ATOM 3483 C CA . ILE A 1 449 ? -24.422 5.512 31.129 1.00 80.69 449 ILE A CA 1
ATOM 3484 C C . ILE A 1 449 ? -23.801 5.104 29.782 1.00 80.69 449 ILE A C 1
ATOM 3486 O O . ILE A 1 449 ? -22.977 4.189 29.728 1.00 80.69 449 ILE A O 1
ATOM 3490 N N . THR A 1 450 ? -24.147 5.798 28.690 1.00 82.38 450 THR A N 1
ATOM 3491 C CA . THR A 1 450 ? -23.621 5.501 27.343 1.00 82.38 450 THR A CA 1
ATOM 3492 C C . THR A 1 450 ? -22.086 5.464 27.282 1.00 82.38 450 THR A C 1
ATOM 3494 O O . THR A 1 450 ? -21.550 4.470 26.785 1.00 82.38 450 THR A O 1
ATOM 3497 N N . PRO A 1 451 ? -21.344 6.490 27.754 1.00 83.75 451 PRO A N 1
ATOM 3498 C CA . PRO A 1 451 ? -19.883 6.468 27.698 1.00 83.75 451 PRO A CA 1
ATOM 3499 C C . PRO A 1 451 ? -19.278 5.379 28.590 1.00 83.75 451 PRO A C 1
ATOM 3501 O O . PRO A 1 451 ? -18.279 4.781 28.199 1.00 83.75 451 PRO A O 1
ATOM 3504 N N . MET A 1 452 ? -19.893 5.063 29.735 1.00 86.81 452 MET A N 1
ATOM 3505 C CA . MET A 1 452 ? -19.415 4.001 30.623 1.00 86.81 452 MET A CA 1
ATOM 3506 C C . MET A 1 452 ? -19.500 2.624 29.946 1.00 86.81 452 MET A C 1
ATOM 3508 O O . MET A 1 452 ? -18.491 1.929 29.859 1.00 86.81 452 MET A O 1
ATOM 3512 N N . ILE A 1 453 ? -20.657 2.267 29.374 1.00 87.25 453 ILE A N 1
ATOM 3513 C CA . ILE A 1 453 ? -20.843 1.000 28.637 1.00 87.25 453 ILE A CA 1
ATOM 3514 C C . ILE A 1 453 ? -19.887 0.916 27.444 1.00 87.25 453 ILE A C 1
ATOM 3516 O O . ILE A 1 453 ? -19.272 -0.120 27.193 1.00 87.25 453 ILE A O 1
ATOM 3520 N N . ARG A 1 454 ? -19.735 2.027 26.718 1.00 87.56 454 ARG A N 1
ATOM 3521 C CA . ARG A 1 454 ? -18.836 2.122 25.570 1.00 87.56 454 ARG A CA 1
ATOM 3522 C C . ARG A 1 454 ? -17.381 1.871 25.964 1.00 87.56 454 ARG A C 1
ATOM 3524 O O . ARG A 1 454 ? -16.699 1.131 25.261 1.00 87.56 454 ARG A O 1
ATOM 3531 N N . ASN A 1 455 ? -16.925 2.446 27.076 1.00 88.56 455 ASN A N 1
ATOM 3532 C CA . ASN A 1 455 ? -15.571 2.231 27.584 1.00 88.56 455 ASN A CA 1
ATOM 3533 C C . ASN A 1 455 ? -15.355 0.789 28.051 1.00 88.56 455 ASN A C 1
ATOM 3535 O O . ASN A 1 455 ? -14.309 0.224 27.746 1.00 88.56 455 ASN A O 1
ATOM 3539 N N . VAL A 1 456 ? -16.335 0.180 28.728 1.00 90.75 456 VAL A N 1
ATOM 3540 C CA . VAL A 1 456 ? -16.249 -1.227 29.158 1.00 90.75 456 VAL A CA 1
ATOM 3541 C C . VAL A 1 456 ? -16.125 -2.150 27.947 1.00 90.75 456 VAL A C 1
ATOM 3543 O O . VAL A 1 456 ? -15.170 -2.913 27.860 1.00 90.75 456 VAL A O 1
ATOM 3546 N N . ILE A 1 457 ? -17.019 -2.024 26.960 1.00 91.88 457 ILE A N 1
ATOM 3547 C CA . ILE A 1 457 ? -16.981 -2.850 25.743 1.00 91.88 457 ILE A CA 1
ATOM 3548 C C . ILE A 1 457 ? -15.685 -2.624 24.956 1.00 91.88 457 ILE A C 1
ATOM 3550 O O . ILE A 1 457 ? -15.095 -3.580 24.453 1.00 91.88 457 ILE A O 1
ATOM 3554 N N . PHE A 1 458 ? -15.218 -1.375 24.862 1.00 89.69 458 PHE A N 1
ATOM 35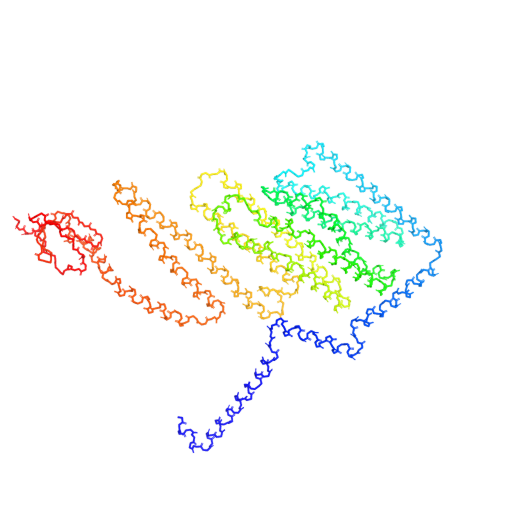55 C CA . PHE A 1 458 ? -13.944 -1.065 24.217 1.00 89.69 458 PHE A CA 1
ATOM 3556 C C . PHE A 1 458 ? -12.778 -1.766 24.917 1.00 89.69 458 PHE A C 1
ATOM 3558 O O . PHE A 1 458 ? -11.988 -2.433 24.254 1.00 89.69 458 PHE A O 1
ATOM 3565 N N . ALA A 1 459 ? -12.697 -1.658 26.247 1.00 91.25 459 ALA A N 1
ATOM 3566 C CA . ALA A 1 459 ? -11.659 -2.301 27.042 1.00 91.25 459 ALA A CA 1
ATOM 3567 C C . ALA A 1 459 ? -11.686 -3.828 26.871 1.00 91.25 459 ALA A C 1
ATOM 3569 O O . ALA A 1 459 ? -10.640 -4.426 26.633 1.00 91.25 459 ALA A O 1
ATOM 3570 N N . THR A 1 460 ? -12.869 -4.452 26.891 1.00 91.81 460 THR A N 1
ATOM 3571 C CA . THR A 1 460 ? -13.021 -5.896 26.652 1.00 91.81 460 THR A CA 1
ATOM 3572 C C . THR A 1 460 ? -12.515 -6.302 25.267 1.00 91.81 460 THR A C 1
ATOM 3574 O O . THR A 1 460 ? -11.736 -7.248 25.156 1.00 91.81 460 THR A O 1
ATOM 3577 N N . ILE A 1 461 ? -12.897 -5.575 24.210 1.00 92.75 461 ILE A N 1
ATOM 3578 C CA . ILE A 1 461 ? -12.427 -5.856 22.844 1.00 92.75 461 ILE A CA 1
ATOM 3579 C C . ILE A 1 461 ? -10.906 -5.706 22.758 1.00 92.75 461 ILE A C 1
ATOM 3581 O O . ILE A 1 461 ? -10.254 -6.556 22.156 1.00 92.75 461 ILE A O 1
ATOM 3585 N N . VAL A 1 462 ? -10.328 -4.668 23.370 1.00 92.25 462 VAL A N 1
ATOM 3586 C CA . VAL A 1 462 ? -8.873 -4.452 23.381 1.00 92.25 462 VAL A CA 1
ATOM 3587 C C . VAL A 1 462 ? -8.151 -5.597 24.089 1.00 92.25 462 VAL A C 1
ATOM 3589 O O . VAL A 1 462 ? -7.192 -6.121 23.533 1.00 92.25 462 VAL A O 1
ATOM 3592 N N . VAL A 1 463 ? -8.616 -6.032 25.264 1.00 91.94 463 VAL A N 1
ATOM 3593 C CA . VAL A 1 463 ? -8.008 -7.156 26.001 1.00 91.94 463 VAL A CA 1
ATOM 3594 C C . VAL A 1 463 ? -8.041 -8.438 25.167 1.00 91.94 463 VAL A C 1
ATOM 3596 O O . VAL A 1 463 ? -7.002 -9.069 24.986 1.00 91.94 463 VAL A O 1
ATOM 3599 N N . ILE A 1 464 ? -9.196 -8.787 24.591 1.00 92.81 464 ILE A N 1
ATOM 3600 C CA . ILE A 1 464 ? -9.335 -9.984 23.747 1.00 92.81 464 ILE A CA 1
ATOM 3601 C C . ILE A 1 464 ? -8.428 -9.884 22.516 1.00 92.81 464 ILE A C 1
ATOM 3603 O O . ILE A 1 464 ? -7.701 -10.823 22.206 1.00 92.81 464 ILE A O 1
ATOM 3607 N N . THR A 1 465 ? -8.422 -8.736 21.834 1.00 93.12 465 THR A N 1
ATOM 3608 C CA . THR A 1 465 ? -7.605 -8.527 20.628 1.00 93.12 465 THR A CA 1
ATOM 3609 C C . THR A 1 465 ? -6.114 -8.622 20.937 1.00 93.12 465 THR A C 1
ATOM 3611 O O . THR A 1 465 ? -5.377 -9.209 20.152 1.00 93.12 465 THR A O 1
ATOM 3614 N N . SER A 1 466 ? -5.668 -8.102 22.084 1.00 90.38 466 SER A N 1
ATOM 3615 C CA . SER A 1 466 ? -4.277 -8.211 22.533 1.00 90.38 466 SER A CA 1
ATOM 3616 C C . SER A 1 466 ? -3.882 -9.656 22.827 1.00 90.38 466 SER A C 1
ATOM 3618 O O . SER A 1 466 ? -2.822 -10.089 22.384 1.00 90.38 466 SER A O 1
ATOM 3620 N N . ILE A 1 467 ? -4.737 -10.425 23.513 1.00 92.06 467 ILE A N 1
ATOM 3621 C CA . ILE A 1 467 ? -4.485 -11.848 23.790 1.00 92.06 467 ILE A CA 1
ATOM 3622 C C . ILE A 1 467 ? -4.399 -12.631 22.475 1.00 92.06 467 ILE A C 1
ATOM 3624 O O . ILE A 1 467 ? -3.403 -13.301 22.225 1.00 92.06 467 ILE A O 1
ATOM 3628 N N . VAL A 1 468 ? -5.391 -12.504 21.590 1.00 90.56 468 VAL A N 1
ATOM 3629 C CA . VAL A 1 468 ? -5.384 -13.218 20.300 1.00 90.56 468 VAL A CA 1
ATOM 3630 C C . VAL A 1 468 ? -4.213 -12.758 19.417 1.00 90.56 468 VAL A C 1
ATOM 3632 O O . VAL A 1 468 ? -3.585 -13.571 18.744 1.00 90.56 468 VAL A O 1
ATOM 3635 N N . GLY A 1 469 ? -3.871 -11.468 19.440 1.00 88.62 469 GLY A N 1
ATOM 3636 C CA . GLY A 1 469 ? -2.719 -10.924 18.721 1.00 88.62 469 GLY A CA 1
ATOM 3637 C C . GLY A 1 469 ? -1.387 -11.511 19.194 1.00 88.62 469 GLY A C 1
ATOM 3638 O O . GLY A 1 469 ? -0.572 -11.900 18.363 1.00 88.62 469 GLY A O 1
ATOM 3639 N N . LEU A 1 470 ? -1.187 -11.636 20.509 1.00 87.38 470 LEU A N 1
ATOM 3640 C CA . LEU A 1 470 ? -0.007 -12.284 21.093 1.00 87.38 470 LEU A CA 1
ATOM 3641 C C . LEU A 1 470 ? 0.049 -13.782 20.759 1.00 87.38 470 LEU A C 1
ATOM 3643 O O . LEU A 1 470 ? 1.120 -14.282 20.417 1.00 87.38 470 LEU A O 1
ATOM 3647 N N . ALA A 1 471 ? -1.094 -14.476 20.775 1.00 86.00 471 ALA A N 1
ATOM 3648 C CA . ALA A 1 471 ? -1.175 -15.884 20.380 1.00 86.00 471 ALA A CA 1
ATOM 3649 C C . ALA A 1 471 ? -0.733 -16.099 18.921 1.00 86.00 471 ALA A C 1
ATOM 3651 O O . ALA A 1 471 ? 0.030 -17.019 18.636 1.00 86.00 471 ALA A O 1
ATOM 3652 N N . ASN A 1 472 ? -1.139 -15.211 18.006 1.00 84.50 472 ASN A N 1
ATOM 3653 C CA . ASN A 1 472 ? -0.727 -15.269 16.598 1.00 84.50 472 ASN A CA 1
ATOM 3654 C C . ASN A 1 472 ? 0.776 -15.032 16.387 1.00 84.50 472 ASN A C 1
ATOM 3656 O O . ASN A 1 472 ? 1.323 -15.469 15.379 1.00 84.50 472 ASN A O 1
ATOM 3660 N N . LEU A 1 473 ? 1.442 -14.348 17.320 1.00 81.38 473 LEU A N 1
ATOM 3661 C CA . LEU A 1 473 ? 2.894 -14.149 17.313 1.00 81.38 473 LEU A CA 1
ATOM 3662 C C . LEU A 1 473 ? 3.657 -15.330 17.943 1.00 81.38 473 LEU A C 1
ATOM 3664 O O . LEU A 1 473 ? 4.878 -15.273 18.053 1.00 81.38 473 LEU A O 1
ATOM 3668 N N . GLY A 1 474 ? 2.957 -16.389 18.365 1.00 81.06 474 GLY A N 1
ATOM 3669 C CA . GLY A 1 474 ? 3.551 -17.562 19.009 1.00 81.06 474 GLY A CA 1
ATOM 3670 C C . GLY A 1 474 ? 3.849 -17.380 20.500 1.00 81.06 474 GLY A C 1
ATOM 3671 O O . GLY A 1 474 ? 4.486 -18.241 21.103 1.00 81.06 474 GLY A O 1
ATOM 3672 N N . VAL A 1 475 ? 3.394 -16.285 21.120 1.00 86.81 475 VAL A N 1
ATOM 3673 C CA . VAL A 1 475 ? 3.542 -16.074 22.566 1.00 86.81 475 VAL A CA 1
ATOM 3674 C C . VAL A 1 475 ? 2.552 -16.971 23.306 1.00 86.81 475 VAL A C 1
ATOM 3676 O O . VAL A 1 475 ? 1.366 -17.007 22.977 1.00 86.81 475 VAL A O 1
ATOM 3679 N N . ASN A 1 476 ? 3.013 -17.673 24.345 1.00 88.38 476 ASN A N 1
ATOM 3680 C CA . ASN A 1 476 ? 2.126 -18.467 25.190 1.00 88.38 476 ASN A CA 1
ATOM 3681 C C . ASN A 1 476 ? 1.171 -17.546 25.967 1.00 88.38 476 ASN A C 1
ATOM 3683 O O . ASN A 1 476 ? 1.570 -16.842 26.893 1.00 88.38 476 ASN A O 1
ATOM 3687 N N . VAL A 1 477 ? -0.106 -17.572 25.592 1.00 91.44 477 VAL A N 1
ATOM 3688 C CA . VAL A 1 477 ? -1.159 -16.748 26.199 1.00 91.44 477 VAL A CA 1
ATOM 3689 C C . VAL A 1 477 ? -1.810 -17.375 27.427 1.00 91.44 477 VAL A C 1
ATOM 3691 O O . VAL A 1 477 ? -2.622 -16.719 28.072 1.00 91.44 477 VAL A O 1
ATOM 3694 N N . THR A 1 478 ? -1.449 -18.606 27.796 1.00 92.19 478 THR A N 1
ATOM 3695 C CA . THR A 1 478 ? -2.021 -19.307 28.959 1.00 92.19 478 THR A CA 1
ATOM 3696 C C . THR A 1 478 ? -1.907 -18.491 30.255 1.00 92.19 478 THR A C 1
ATOM 3698 O O . THR A 1 478 ? -2.920 -18.360 30.942 1.00 92.19 478 THR A O 1
ATOM 3701 N N . PRO A 1 479 ? -0.760 -17.851 30.581 1.00 92.06 479 PRO A N 1
ATOM 3702 C CA . PRO A 1 479 ? -0.657 -17.013 31.779 1.00 92.06 479 PRO A CA 1
ATOM 3703 C C . PRO A 1 479 ? -1.556 -15.771 31.724 1.00 92.06 479 PRO A C 1
ATOM 3705 O O . PRO A 1 479 ? -2.168 -15.401 32.723 1.00 92.06 479 PRO A O 1
ATOM 3708 N N . LEU A 1 480 ? -1.678 -15.142 30.550 1.00 90.31 480 LEU A N 1
ATOM 3709 C CA . LEU A 1 480 ? -2.555 -13.983 30.348 1.00 90.31 480 LEU A CA 1
ATOM 3710 C C . LEU A 1 480 ? -4.028 -14.369 30.499 1.00 90.31 480 LEU A C 1
ATOM 3712 O O . LEU A 1 480 ? -4.803 -13.626 31.095 1.00 90.31 480 LEU A O 1
ATOM 3716 N N . LEU A 1 481 ? -4.402 -15.540 29.985 1.00 90.94 481 LEU A N 1
ATOM 3717 C CA . LEU A 1 481 ? -5.758 -16.073 30.056 1.00 90.94 481 LEU A CA 1
ATOM 3718 C C . LEU A 1 481 ? -6.108 -16.492 31.493 1.00 90.94 481 LEU A C 1
ATOM 3720 O O . LEU A 1 481 ? -7.201 -16.185 31.963 1.00 90.94 481 LEU A O 1
ATOM 3724 N N . ALA A 1 482 ? -5.155 -17.077 32.227 1.00 92.31 482 ALA A N 1
ATOM 3725 C CA . ALA A 1 482 ? -5.289 -17.363 33.655 1.00 92.31 482 ALA A CA 1
ATOM 3726 C C . ALA A 1 482 ? -5.466 -16.076 34.484 1.00 92.31 482 ALA A C 1
ATOM 3728 O O . ALA A 1 482 ? -6.396 -15.984 35.285 1.00 92.31 482 ALA A O 1
ATOM 3729 N N . GLY A 1 483 ? -4.637 -15.051 34.246 1.00 91.50 483 GLY A N 1
ATOM 3730 C CA . GLY A 1 483 ? -4.759 -13.749 34.911 1.00 91.50 483 GLY A CA 1
ATOM 3731 C C . GLY A 1 483 ? -6.085 -13.045 34.603 1.00 91.50 483 GLY A C 1
ATOM 3732 O O . GLY A 1 483 ? -6.762 -12.565 35.513 1.00 91.50 483 GLY A O 1
ATOM 3733 N N . ALA A 1 484 ? -6.507 -13.045 33.335 1.00 91.31 484 ALA A N 1
ATOM 3734 C CA . ALA A 1 484 ? -7.815 -12.534 32.928 1.00 91.31 484 ALA A CA 1
ATOM 3735 C C . ALA A 1 484 ? -8.969 -13.308 33.591 1.00 91.31 484 ALA A C 1
ATOM 3737 O O . ALA A 1 484 ? -9.966 -12.698 33.976 1.00 91.31 484 ALA A O 1
ATOM 3738 N N . GLY A 1 485 ? -8.817 -14.623 33.782 1.00 92.50 485 GLY A N 1
ATOM 3739 C CA . GLY A 1 485 ? -9.765 -15.466 34.508 1.00 92.50 485 GLY A CA 1
ATOM 3740 C C . GLY A 1 485 ? -9.951 -15.040 35.967 1.00 92.50 485 GLY A C 1
ATOM 3741 O O . GLY A 1 485 ? -11.088 -14.891 36.410 1.00 92.50 485 GLY A O 1
ATOM 3742 N N . VAL A 1 486 ? -8.864 -14.759 36.696 1.00 94.44 486 VAL A N 1
ATOM 3743 C CA . VAL A 1 486 ? -8.926 -14.282 38.094 1.00 94.44 486 VAL A CA 1
ATOM 3744 C C . VAL A 1 486 ? -9.620 -12.920 38.192 1.00 94.44 486 VAL A C 1
ATOM 3746 O O . VAL A 1 486 ? -10.486 -12.727 39.045 1.00 94.44 486 VAL A O 1
ATOM 3749 N N . ILE A 1 487 ? -9.297 -11.985 37.291 1.00 92.94 487 ILE A N 1
ATOM 3750 C CA . ILE A 1 487 ? -9.978 -10.680 37.223 1.00 92.94 487 ILE A CA 1
ATOM 3751 C C . ILE A 1 487 ? -11.471 -10.871 36.917 1.00 92.94 487 ILE A C 1
ATOM 3753 O O . ILE A 1 487 ? -12.319 -10.226 37.536 1.00 92.94 487 ILE A O 1
ATOM 3757 N N . GLY A 1 488 ? -11.801 -11.774 35.990 1.00 91.19 488 GLY A N 1
ATOM 3758 C CA . GLY A 1 488 ? -13.178 -12.128 35.650 1.00 91.19 488 GLY A CA 1
ATOM 3759 C C . GLY A 1 488 ? -13.952 -12.694 36.841 1.00 91.19 488 GLY A C 1
ATOM 3760 O O . GLY A 1 488 ? -15.089 -12.291 37.071 1.00 91.19 488 GLY A O 1
ATOM 3761 N N . LEU A 1 489 ? -13.321 -13.557 37.640 1.00 94.31 489 LEU A N 1
ATOM 3762 C CA . LEU A 1 489 ? -13.893 -14.113 38.867 1.00 94.31 489 LEU A CA 1
ATOM 3763 C C . LEU A 1 489 ? -14.169 -13.017 39.910 1.00 94.31 489 LEU A C 1
ATOM 3765 O O . LEU A 1 489 ? -15.265 -12.956 40.462 1.00 94.31 489 LEU A O 1
ATOM 3769 N N . ALA A 1 490 ? -13.212 -12.111 40.132 1.00 93.50 490 ALA A N 1
ATOM 3770 C CA . ALA A 1 490 ? -13.375 -10.989 41.057 1.00 93.50 490 ALA A CA 1
ATOM 3771 C C . ALA A 1 490 ? -14.530 -10.059 40.642 1.00 93.50 490 ALA A C 1
ATOM 3773 O O . ALA A 1 490 ? -15.350 -9.668 41.475 1.00 93.50 490 ALA A O 1
ATOM 3774 N N . LEU A 1 491 ? -14.637 -9.746 39.344 1.00 91.62 491 LEU A N 1
ATOM 3775 C CA . LEU A 1 491 ? -15.767 -8.989 38.797 1.00 91.62 491 LEU A CA 1
ATOM 3776 C C . LEU A 1 491 ? -17.092 -9.753 38.935 1.00 91.62 491 LEU A C 1
ATOM 3778 O O . LEU A 1 491 ? -18.111 -9.142 39.251 1.00 91.62 491 LEU A O 1
ATOM 3782 N N . GLY A 1 492 ? -17.076 -11.074 38.739 1.00 92.12 492 GLY A N 1
ATOM 3783 C CA . GLY A 1 492 ? -18.234 -11.948 38.924 1.00 92.12 492 GLY A CA 1
ATOM 3784 C C . GLY A 1 492 ? -18.771 -11.910 40.353 1.00 92.12 492 GLY A C 1
ATOM 3785 O O . GLY 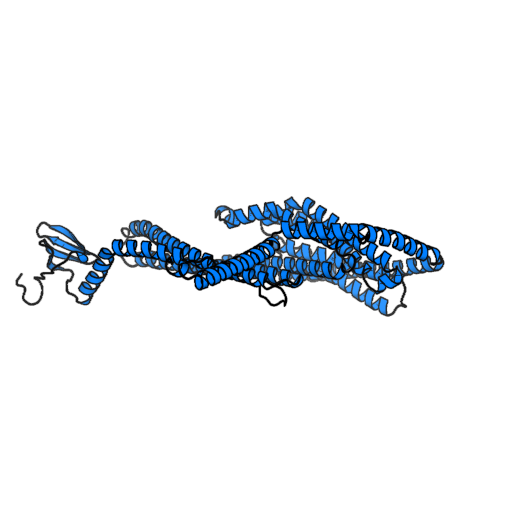A 1 492 ? -19.965 -11.687 40.547 1.00 92.12 492 GLY A O 1
ATOM 3786 N N . PHE A 1 493 ? -17.892 -12.022 41.352 1.00 92.62 493 PHE A N 1
ATOM 3787 C CA . PHE A 1 493 ? -18.281 -11.881 42.758 1.00 92.62 493 PHE A CA 1
ATOM 3788 C C . PHE A 1 493 ? -18.797 -10.475 43.082 1.00 92.62 493 PHE A C 1
ATOM 3790 O O . PHE A 1 493 ? -19.815 -10.338 43.756 1.00 92.62 493 PHE A O 1
ATOM 3797 N N . GLY A 1 494 ? -18.172 -9.422 42.543 1.00 90.69 494 GLY A N 1
ATOM 3798 C CA . GLY A 1 494 ? -18.655 -8.048 42.721 1.00 90.69 494 GLY A CA 1
ATOM 3799 C C . GLY A 1 494 ? -20.039 -7.789 42.107 1.00 90.69 494 GLY A C 1
ATOM 3800 O O . GLY A 1 494 ? -20.788 -6.948 42.602 1.00 90.69 494 GLY A O 1
ATOM 3801 N N . ALA A 1 495 ? -20.398 -8.520 41.048 1.00 91.94 495 ALA A N 1
ATOM 3802 C CA . ALA A 1 495 ? -21.684 -8.409 40.360 1.00 91.94 495 ALA A CA 1
ATOM 3803 C C . ALA A 1 495 ? -22.750 -9.405 40.857 1.00 91.94 495 ALA A C 1
ATOM 3805 O O . ALA A 1 495 ? -23.891 -9.338 40.398 1.00 91.94 495 ALA A O 1
ATOM 3806 N N . GLN A 1 496 ? -22.416 -10.307 41.785 1.00 93.75 496 GLN A N 1
ATOM 3807 C CA . GLN A 1 496 ? -23.287 -11.409 42.210 1.00 93.75 496 GLN A CA 1
ATOM 3808 C C . GLN A 1 496 ? -24.661 -10.929 42.698 1.00 93.75 496 GLN A C 1
ATOM 3810 O O . GLN A 1 496 ? -25.688 -11.449 42.265 1.00 93.75 496 GLN A O 1
ATOM 3815 N N . THR A 1 497 ? -24.694 -9.896 43.542 1.00 90.62 497 THR A N 1
ATOM 3816 C CA . THR A 1 497 ? -25.944 -9.334 44.085 1.00 90.62 497 THR A CA 1
ATOM 3817 C C . THR A 1 497 ? -26.823 -8.712 43.002 1.00 90.62 497 THR A C 1
ATOM 3819 O O . THR A 1 497 ? -28.043 -8.846 43.040 1.00 90.62 497 THR A O 1
ATOM 3822 N N . LEU A 1 498 ? -26.216 -8.091 41.987 1.00 90.69 498 LEU A N 1
ATOM 3823 C CA . LEU A 1 498 ? -26.937 -7.515 40.852 1.00 90.69 498 LEU A CA 1
ATOM 3824 C C . LEU A 1 498 ? -27.575 -8.600 39.975 1.00 90.69 498 LEU A C 1
ATOM 3826 O O . LEU A 1 498 ? -28.695 -8.427 39.497 1.00 90.69 498 LEU A O 1
ATOM 3830 N N . VAL A 1 499 ? -26.869 -9.713 39.760 1.00 91.12 499 VAL A N 1
ATOM 3831 C CA . VAL A 1 499 ? -27.404 -10.860 39.013 1.00 91.12 499 VAL A CA 1
ATOM 3832 C C . VAL A 1 499 ? -28.546 -11.514 39.789 1.00 91.12 499 VAL A C 1
ATOM 3834 O O . VAL A 1 499 ? -29.584 -11.801 39.198 1.00 91.12 499 VAL A O 1
ATOM 3837 N N . GLN A 1 500 ? -28.396 -11.674 41.106 1.00 92.00 500 GLN A N 1
ATOM 3838 C CA . GLN A 1 500 ? -29.458 -12.178 41.974 1.00 92.00 500 GLN A CA 1
ATOM 3839 C C . GLN A 1 500 ? -30.702 -11.282 41.915 1.00 92.00 500 GLN A C 1
ATOM 3841 O O . GLN A 1 500 ? -31.792 -11.791 41.678 1.00 92.00 500 GLN A O 1
ATOM 3846 N N . ASP A 1 501 ? -30.544 -9.956 42.032 1.00 92.19 501 ASP A N 1
ATOM 3847 C CA . ASP A 1 501 ? -31.666 -9.016 41.908 1.00 92.19 501 ASP A CA 1
ATOM 3848 C C . ASP A 1 501 ? -32.430 -9.194 40.587 1.00 92.19 501 ASP A C 1
ATOM 3850 O O . ASP A 1 501 ? -33.658 -9.143 40.564 1.00 92.19 501 ASP A O 1
ATOM 3854 N N . LEU A 1 502 ? -31.702 -9.358 39.477 1.00 90.56 502 LEU A N 1
ATOM 3855 C CA . LEU A 1 502 ? -32.296 -9.459 38.148 1.00 90.56 502 LEU A CA 1
ATOM 3856 C C . LEU A 1 502 ? -33.065 -10.770 37.974 1.00 90.56 502 LEU A C 1
ATOM 3858 O O . LEU A 1 502 ? -34.176 -10.756 37.452 1.00 90.56 502 LEU A O 1
ATOM 3862 N N . ILE A 1 503 ? -32.479 -11.891 38.402 1.00 91.56 503 ILE A N 1
ATOM 3863 C CA . ILE A 1 503 ? -33.113 -13.210 38.298 1.00 91.56 503 ILE A CA 1
ATOM 3864 C C . ILE A 1 503 ? -34.370 -13.243 39.169 1.00 91.56 503 ILE A C 1
ATOM 3866 O O . ILE A 1 503 ? -35.446 -13.546 38.658 1.00 91.56 503 ILE A O 1
ATOM 3870 N N . THR A 1 504 ? -34.262 -12.853 40.443 1.00 90.56 504 THR A N 1
ATOM 3871 C CA . THR A 1 504 ? -35.408 -12.806 41.361 1.00 90.56 504 THR A CA 1
ATOM 3872 C C . THR A 1 504 ? -36.491 -11.855 40.848 1.00 90.56 504 THR A C 1
ATOM 3874 O O . THR A 1 504 ? -37.667 -12.203 40.856 1.00 90.56 504 THR A O 1
ATOM 3877 N N . GLY A 1 505 ? -36.110 -10.684 40.328 1.00 89.38 505 GLY A N 1
ATOM 3878 C CA . GLY A 1 505 ? -37.054 -9.733 39.743 1.00 89.38 505 GLY A CA 1
ATOM 3879 C C . GLY A 1 505 ? -37.804 -10.279 38.527 1.00 89.38 505 GLY A C 1
ATOM 3880 O O . GLY A 1 505 ? -39.007 -10.062 38.405 1.00 89.38 505 GLY A O 1
ATOM 3881 N N . ILE A 1 506 ? -37.121 -11.011 37.639 1.00 90.44 506 ILE A N 1
ATOM 3882 C CA . ILE A 1 506 ? -37.756 -11.658 36.482 1.00 90.44 506 ILE A CA 1
ATOM 3883 C C . ILE A 1 506 ? -38.760 -12.724 36.939 1.00 90.44 506 ILE A C 1
ATOM 3885 O O . ILE A 1 506 ? -39.873 -12.738 36.419 1.00 90.44 506 ILE A O 1
ATOM 3889 N N . PHE A 1 507 ? -38.411 -13.569 37.915 1.00 89.88 507 PHE A N 1
ATOM 3890 C CA . PHE A 1 507 ? -39.334 -14.578 38.450 1.00 89.88 507 PHE A CA 1
ATOM 3891 C C . PHE A 1 507 ? -40.571 -13.950 39.092 1.00 89.88 507 PHE A C 1
ATOM 3893 O O . PHE A 1 507 ? -41.677 -14.348 38.751 1.00 89.88 507 PHE A O 1
ATOM 3900 N N . ILE A 1 508 ? -40.411 -12.904 39.910 1.00 88.62 508 ILE A N 1
ATOM 3901 C CA . ILE A 1 508 ? -41.545 -12.189 40.524 1.00 88.62 508 ILE A CA 1
ATOM 3902 C C . ILE A 1 508 ? -42.516 -11.656 39.462 1.00 88.62 508 ILE A C 1
ATOM 3904 O O . ILE A 1 508 ? -43.726 -11.731 39.650 1.00 88.62 508 ILE A O 1
ATOM 3908 N N . ILE A 1 509 ? -41.998 -11.129 38.346 1.00 87.06 509 ILE A N 1
ATOM 3909 C CA . ILE A 1 509 ? -42.828 -10.589 37.261 1.00 87.06 509 ILE A CA 1
ATOM 3910 C C . ILE A 1 509 ? -43.493 -11.711 36.447 1.00 87.06 509 ILE A C 1
ATOM 3912 O O . ILE A 1 509 ? -44.641 -11.561 36.043 1.00 87.06 509 ILE A O 1
ATOM 3916 N N . ILE A 1 510 ? -42.786 -12.813 36.171 1.00 89.12 510 ILE A N 1
ATOM 3917 C CA . ILE A 1 510 ? -43.313 -13.936 35.373 1.00 89.12 510 ILE A CA 1
ATOM 3918 C C . ILE A 1 510 ? -44.368 -14.728 36.149 1.00 89.12 510 ILE A C 1
ATOM 3920 O O . ILE A 1 510 ? -45.388 -15.103 35.578 1.00 89.12 510 ILE A O 1
ATOM 3924 N N . GLU A 1 511 ? -44.117 -14.985 37.430 1.00 87.88 511 GLU A N 1
ATOM 3925 C CA . GLU A 1 511 ? -45.036 -15.695 38.328 1.00 87.88 511 GLU A CA 1
ATOM 3926 C C . GLU A 1 511 ? -46.165 -14.792 38.834 1.00 87.88 511 GLU A C 1
ATOM 3928 O O . GLU A 1 511 ? -47.078 -15.262 39.511 1.00 87.88 511 GLU A O 1
ATOM 3933 N N . ASP A 1 512 ? -46.107 -13.499 38.494 1.00 85.88 512 ASP A N 1
ATOM 3934 C CA . ASP A 1 512 ? -47.028 -12.470 38.958 1.00 85.88 512 ASP A CA 1
ATOM 3935 C C . ASP A 1 512 ? -47.166 -12.490 40.489 1.00 85.88 512 ASP A C 1
ATOM 3937 O O . ASP A 1 512 ? -48.242 -12.309 41.038 1.00 85.88 512 ASP A O 1
ATOM 3941 N N . SER A 1 513 ? -46.078 -12.761 41.213 1.00 83.56 513 SER A N 1
ATOM 3942 C CA . SER A 1 513 ? -46.088 -12.909 42.677 1.00 83.56 513 SER A CA 1
ATOM 3943 C C . SER A 1 513 ? -46.329 -11.577 43.398 1.00 83.56 513 SER A C 1
ATOM 3945 O O . SER A 1 513 ? -46.713 -11.554 44.570 1.00 83.56 513 SER A O 1
ATOM 3947 N N . LEU A 1 514 ? -46.098 -10.462 42.699 1.00 87.38 514 LEU A N 1
ATOM 3948 C CA . LEU A 1 514 ? -46.283 -9.109 43.200 1.00 87.38 514 LEU A CA 1
ATOM 3949 C C . LEU A 1 514 ? -46.664 -8.169 42.053 1.00 87.38 514 LEU A C 1
ATOM 3951 O O . LEU A 1 514 ? -45.887 -8.006 41.107 1.00 87.38 514 LEU A O 1
ATOM 3955 N N . ALA A 1 515 ? -47.822 -7.525 42.160 1.00 88.12 515 ALA A N 1
ATOM 3956 C CA . ALA A 1 515 ? -48.308 -6.566 41.178 1.00 88.12 515 ALA A CA 1
ATOM 3957 C C . ALA A 1 515 ? -48.220 -5.121 41.698 1.00 88.12 515 ALA A C 1
ATOM 3959 O O . ALA A 1 515 ? -47.980 -4.860 42.877 1.00 88.12 515 ALA A O 1
ATOM 3960 N N . VAL A 1 516 ? -48.374 -4.159 40.786 1.00 89.62 516 VAL A N 1
ATOM 3961 C CA . VAL A 1 516 ? -48.577 -2.751 41.163 1.00 89.62 516 VAL A CA 1
ATOM 3962 C C . VAL A 1 516 ? -49.955 -2.627 41.814 1.00 89.62 516 VAL A C 1
ATOM 3964 O O . VAL A 1 516 ? -50.886 -3.289 41.368 1.00 89.62 516 VAL A O 1
ATOM 3967 N N . ASP A 1 517 ? -50.056 -1.785 42.840 1.00 89.56 517 ASP A N 1
ATOM 3968 C CA . ASP A 1 517 ? -51.227 -1.578 43.703 1.00 89.56 517 ASP A CA 1
ATOM 3969 C C . ASP A 1 517 ? -51.537 -2.712 44.701 1.00 89.56 517 ASP A C 1
ATOM 3971 O O . ASP A 1 517 ? -52.487 -2.596 45.473 1.00 89.56 517 ASP A O 1
ATOM 3975 N N . ASP A 1 518 ? -50.704 -3.756 44.786 1.00 88.88 518 ASP A N 1
ATOM 3976 C CA . ASP A 1 518 ? -50.821 -4.748 45.863 1.00 88.88 518 ASP A CA 1
ATOM 3977 C C . ASP A 1 518 ? -50.406 -4.135 47.218 1.00 88.88 518 ASP A C 1
ATOM 3979 O O . ASP A 1 518 ? -49.372 -3.465 47.331 1.00 88.88 518 ASP A O 1
ATOM 3983 N N . PHE A 1 519 ? -51.182 -4.409 48.271 1.00 89.56 519 PHE A N 1
ATOM 3984 C CA . PHE A 1 519 ? -50.814 -4.129 49.661 1.00 89.56 519 PHE A CA 1
ATOM 3985 C C . PHE A 1 519 ? -50.020 -5.302 50.237 1.00 89.56 519 PHE A C 1
ATOM 3987 O O . PHE A 1 519 ? -50.527 -6.424 50.362 1.00 89.56 519 PHE A O 1
ATOM 3994 N N . VAL A 1 520 ? -48.755 -5.050 50.562 1.00 90.75 520 VAL A N 1
ATOM 3995 C CA . VAL A 1 520 ? -47.785 -6.095 50.897 1.00 90.75 520 VAL A CA 1
ATOM 3996 C C . VAL A 1 520 ? -46.911 -5.691 52.079 1.00 90.75 520 VAL A C 1
ATOM 3998 O O . VAL A 1 520 ? -46.646 -4.511 52.313 1.00 90.75 520 VAL A O 1
ATOM 4001 N N . GLN A 1 521 ? -46.408 -6.692 52.794 1.00 90.25 521 GLN A N 1
ATOM 4002 C CA . GLN A 1 521 ? -45.351 -6.527 53.782 1.00 90.25 521 GLN A CA 1
ATOM 4003 C C . GLN A 1 521 ? -44.062 -7.179 53.275 1.00 90.25 521 GLN A C 1
ATOM 4005 O O . GLN A 1 521 ? -44.032 -8.374 52.969 1.00 90.25 521 GLN A O 1
ATOM 4010 N N . ILE A 1 522 ? -42.997 -6.379 53.178 1.00 89.56 522 ILE A N 1
ATOM 4011 C CA . ILE A 1 522 ? -41.677 -6.789 52.683 1.00 89.56 522 ILE A CA 1
ATOM 4012 C C . ILE A 1 522 ? -40.608 -6.246 53.634 1.00 89.56 522 ILE A C 1
ATOM 4014 O O . ILE A 1 522 ? -40.529 -5.040 53.865 1.00 89.56 522 ILE A O 1
ATOM 4018 N N . ASN A 1 523 ? -39.764 -7.131 54.175 1.00 86.50 523 ASN A N 1
ATOM 4019 C CA . ASN A 1 523 ? -38.672 -6.788 55.101 1.00 86.50 523 ASN A CA 1
ATOM 4020 C C . ASN A 1 523 ? -39.113 -5.929 56.303 1.00 86.50 523 ASN A C 1
ATOM 4022 O O . ASN A 1 523 ? -38.407 -5.011 56.713 1.00 86.50 523 ASN A O 1
ATOM 4026 N N . GLY A 1 524 ? -40.301 -6.204 56.846 1.00 85.00 524 GLY A N 1
ATOM 4027 C CA . GLY A 1 524 ? -40.859 -5.471 57.987 1.00 85.00 524 GLY A CA 1
ATOM 4028 C C . GLY A 1 524 ? -41.510 -4.126 57.643 1.00 85.00 524 GLY A C 1
ATOM 4029 O O . GLY A 1 524 ? -42.123 -3.535 58.525 1.00 85.00 524 GLY A O 1
ATOM 4030 N N . HIS A 1 525 ? -41.449 -3.671 56.388 1.00 88.56 525 HIS A N 1
ATOM 4031 C CA . HIS A 1 525 ? -42.183 -2.496 55.911 1.00 88.56 525 HIS A CA 1
ATOM 4032 C C . HIS A 1 525 ? -43.522 -2.921 55.304 1.00 88.56 525 HIS A C 1
ATOM 4034 O O . HIS A 1 525 ? -43.555 -3.816 54.457 1.00 88.56 525 HIS A O 1
ATOM 4040 N N . ILE A 1 526 ? -44.610 -2.286 55.739 1.00 90.25 526 ILE A N 1
ATOM 4041 C CA . ILE A 1 526 ? -45.977 -2.529 55.261 1.00 90.25 526 ILE A CA 1
ATOM 4042 C C . ILE A 1 526 ? -46.367 -1.360 54.355 1.00 90.25 526 ILE A C 1
ATOM 4044 O O . ILE A 1 526 ? -46.092 -0.212 54.682 1.00 90.25 526 ILE A O 1
ATOM 4048 N N . GLY A 1 527 ? -46.976 -1.623 53.203 1.00 91.19 527 GLY A N 1
ATOM 4049 C CA . GLY A 1 527 ? -47.405 -0.543 52.321 1.00 91.19 527 GLY A CA 1
ATOM 4050 C C . GLY A 1 527 ? -47.940 -1.010 50.976 1.00 91.19 527 GLY A C 1
ATOM 4051 O O . GLY A 1 527 ? -48.006 -2.203 50.685 1.00 91.19 527 GLY A O 1
ATOM 4052 N N . THR A 1 528 ? -48.303 -0.043 50.135 1.00 91.88 528 THR A N 1
ATOM 4053 C CA . THR A 1 528 ? -48.813 -0.300 48.777 1.00 91.88 528 THR A CA 1
ATOM 4054 C C . THR A 1 528 ? -47.677 -0.246 47.756 1.00 91.88 528 THR A C 1
ATOM 4056 O O . THR A 1 528 ? -46.824 0.647 47.814 1.00 91.88 528 THR A O 1
ATOM 4059 N N . VAL A 1 529 ? -47.644 -1.185 46.809 1.00 93.31 529 VAL A N 1
ATOM 4060 C CA . VAL A 1 529 ? -46.643 -1.227 45.731 1.00 93.31 529 VAL A CA 1
ATOM 4061 C C . VAL A 1 529 ? -46.947 -0.161 44.681 1.00 93.31 529 VAL A C 1
ATOM 4063 O O . VAL A 1 529 ? -47.905 -0.265 43.928 1.00 93.31 529 VAL A O 1
ATOM 4066 N N . GLU A 1 530 ? -46.079 0.834 44.545 1.00 90.62 530 GLU A N 1
ATOM 4067 C CA . GLU A 1 530 ? -46.272 1.915 43.567 1.00 90.62 530 GLU A CA 1
ATOM 4068 C C . GLU A 1 530 ? -45.639 1.643 42.209 1.00 90.62 530 GLU A C 1
ATOM 4070 O O . GLU A 1 530 ? -45.947 2.287 41.204 1.00 90.62 530 GLU A O 1
ATOM 4075 N N . GLY A 1 531 ? -44.647 0.760 42.176 1.00 88.69 531 GLY A N 1
ATOM 4076 C CA . GLY A 1 531 ? -43.922 0.515 40.950 1.00 88.69 531 GLY A CA 1
ATOM 4077 C C . GLY A 1 531 ? -42.849 -0.542 41.081 1.00 88.69 531 GLY A C 1
ATOM 4078 O O . GLY A 1 531 ? -42.063 -0.572 42.029 1.00 88.69 531 GLY A O 1
ATOM 4079 N N . LEU A 1 532 ? -42.781 -1.361 40.043 1.00 88.44 532 LEU A N 1
ATOM 4080 C CA . LEU A 1 532 ? -41.793 -2.408 39.874 1.00 88.44 532 LEU A CA 1
ATOM 4081 C C . LEU A 1 532 ? -40.824 -2.009 38.767 1.00 88.44 532 LEU A C 1
ATOM 4083 O O . LEU A 1 532 ? -41.203 -1.512 37.706 1.00 88.44 532 LEU A O 1
ATOM 4087 N N . THR A 1 533 ? -39.541 -2.216 39.025 1.00 87.31 533 THR A N 1
ATOM 4088 C CA . THR A 1 533 ? -38.496 -2.182 37.996 1.00 87.31 533 THR A CA 1
ATOM 4089 C C . THR A 1 533 ? -37.886 -3.574 37.883 1.00 87.31 533 THR A C 1
ATOM 4091 O O . THR A 1 533 ? -38.217 -4.449 38.667 1.00 87.31 533 THR A O 1
ATOM 4094 N N . LEU A 1 534 ? -36.937 -3.782 36.968 1.00 83.75 534 LEU A N 1
ATOM 4095 C CA . LEU A 1 534 ? -36.239 -5.070 36.844 1.00 83.75 534 LEU A CA 1
ATOM 4096 C C . LEU A 1 534 ? -35.376 -5.446 38.066 1.00 83.75 534 LEU A C 1
ATOM 4098 O O . LEU A 1 534 ? -34.907 -6.573 38.138 1.00 83.75 534 LEU A O 1
ATOM 4102 N N . ARG A 1 535 ? -35.115 -4.510 38.991 1.00 89.88 535 ARG A N 1
ATOM 4103 C CA . ARG A 1 535 ? -34.178 -4.710 40.115 1.00 89.88 535 ARG A CA 1
ATOM 4104 C C . ARG A 1 535 ? -34.751 -4.347 41.484 1.00 89.88 535 ARG A C 1
ATOM 4106 O O . ARG A 1 535 ? -34.278 -4.834 42.506 1.00 89.88 535 ARG A O 1
ATOM 4113 N N . THR A 1 536 ? -35.703 -3.421 41.516 1.00 90.38 536 THR A N 1
ATOM 4114 C CA . THR A 1 536 ? -36.231 -2.862 42.761 1.00 90.38 536 THR A CA 1
ATOM 4115 C C . THR A 1 536 ? -37.741 -2.754 42.726 1.00 90.38 536 THR A C 1
ATOM 4117 O O . THR A 1 536 ? -38.300 -2.342 41.701 1.00 90.38 536 THR A O 1
ATOM 4120 N N . VAL A 1 537 ? -38.357 -2.991 43.879 1.00 92.00 537 VAL A N 1
ATOM 4121 C CA . VAL A 1 537 ? -39.745 -2.642 44.179 1.00 92.00 537 VAL A CA 1
ATOM 4122 C C . VAL A 1 537 ? -39.792 -1.306 44.917 1.00 92.00 537 VAL A C 1
ATOM 4124 O O . VAL A 1 537 ? -38.898 -0.981 45.704 1.00 92.00 537 VAL A O 1
ATOM 4127 N N . ARG A 1 538 ? -40.814 -0.504 44.622 1.00 92.81 538 ARG A N 1
ATOM 4128 C CA . ARG A 1 538 ? -41.134 0.724 45.347 1.00 92.81 538 ARG A CA 1
ATOM 4129 C C . ARG A 1 538 ? -42.425 0.529 46.117 1.00 92.81 538 ARG A C 1
ATOM 4131 O O . ARG A 1 538 ? -43.446 0.224 45.510 1.00 92.81 538 ARG A O 1
ATOM 4138 N N . LEU A 1 539 ? -42.349 0.721 47.423 1.00 92.06 539 LEU A N 1
ATOM 4139 C CA . LEU A 1 539 ? -43.459 0.577 48.357 1.00 92.06 539 LEU A CA 1
ATOM 4140 C C . LEU A 1 539 ? -43.706 1.927 49.011 1.00 92.06 539 LEU A C 1
ATOM 4142 O O . LEU A 1 539 ? -42.741 2.633 49.314 1.00 92.06 539 LEU A O 1
ATOM 4146 N N . ARG A 1 540 ? -44.965 2.281 49.243 1.00 93.88 540 ARG A N 1
ATOM 4147 C CA . ARG A 1 540 ? -45.326 3.464 50.019 1.00 93.88 540 ARG A CA 1
ATOM 4148 C C . ARG A 1 540 ? -46.064 3.056 51.281 1.00 93.88 540 ARG A C 1
ATOM 4150 O O . ARG A 1 540 ? -47.099 2.397 51.196 1.00 93.88 540 ARG A O 1
ATOM 4157 N N . ASP A 1 541 ? -45.493 3.437 52.416 1.00 92.19 541 ASP A N 1
ATOM 4158 C CA . ASP A 1 541 ? -46.077 3.207 53.737 1.00 92.19 541 ASP A CA 1
ATOM 4159 C C . ASP A 1 541 ? -47.268 4.159 53.979 1.00 92.19 541 ASP A C 1
ATOM 4161 O O . ASP A 1 541 ? -47.459 5.140 53.250 1.00 92.19 541 ASP A O 1
ATOM 4165 N N . LEU A 1 542 ? -48.054 3.889 55.019 1.00 86.38 542 LEU A N 1
ATOM 4166 C CA . LEU A 1 542 ? -49.166 4.710 55.502 1.00 86.38 542 LEU A CA 1
ATOM 4167 C C . LEU A 1 542 ? -48.706 6.121 55.904 1.00 86.38 542 LEU A C 1
ATOM 4169 O O . LEU A 1 542 ? -49.435 7.088 55.688 1.00 86.38 542 LEU A O 1
ATOM 4173 N N . ASP A 1 543 ? -47.458 6.255 56.364 1.00 89.94 543 ASP A N 1
ATOM 4174 C CA . ASP A 1 543 ? -46.794 7.538 56.643 1.00 89.94 543 ASP A CA 1
ATOM 4175 C C . ASP A 1 543 ? -46.316 8.272 55.368 1.00 89.94 543 ASP A C 1
ATOM 4177 O O . ASP A 1 543 ? -45.573 9.253 55.428 1.00 89.94 543 ASP A O 1
ATOM 4181 N N . ALA A 1 544 ? -46.713 7.791 54.184 1.00 88.56 544 ALA A N 1
ATOM 4182 C CA . ALA A 1 544 ? -46.346 8.302 52.862 1.00 88.56 544 ALA A CA 1
ATOM 4183 C C . ALA A 1 544 ? -44.839 8.249 52.522 1.00 88.56 544 ALA A C 1
ATOM 4185 O O . ALA A 1 544 ? -44.398 8.857 51.539 1.00 88.56 544 ALA A O 1
ATOM 4186 N N . VAL A 1 545 ? -44.041 7.488 53.278 1.00 91.31 545 VAL A N 1
ATOM 4187 C CA . VAL A 1 545 ? -42.615 7.260 53.001 1.00 91.31 545 VAL A CA 1
ATOM 4188 C C . VAL A 1 545 ? -42.449 6.237 51.874 1.00 91.31 545 VAL A C 1
ATOM 4190 O O . VAL A 1 545 ? -43.076 5.180 51.877 1.00 91.31 545 VAL A O 1
ATOM 4193 N N . VAL A 1 546 ? -41.588 6.542 50.896 1.00 92.31 546 VAL A N 1
ATOM 4194 C CA . VAL A 1 546 ? -41.284 5.642 49.770 1.00 92.31 546 VAL A CA 1
ATOM 4195 C C . VAL A 1 546 ? -40.058 4.789 50.085 1.00 92.31 546 VAL A C 1
ATOM 4197 O O . VAL A 1 546 ? -38.930 5.286 50.112 1.00 92.31 546 VAL A O 1
ATOM 4200 N N . HIS A 1 547 ? -40.267 3.486 50.235 1.00 91.69 547 HIS A N 1
ATOM 4201 C CA . HIS A 1 547 ? -39.218 2.490 50.413 1.00 91.69 547 HIS A CA 1
ATOM 4202 C C . HIS A 1 547 ? -38.817 1.900 49.060 1.00 91.69 547 HIS A C 1
ATOM 4204 O O . HIS A 1 547 ? -39.658 1.455 48.280 1.00 91.69 547 HIS A O 1
ATOM 4210 N N . ILE A 1 548 ? -37.514 1.888 48.768 1.00 92.00 548 ILE A N 1
ATOM 4211 C CA . ILE A 1 548 ? -36.958 1.275 47.556 1.00 92.00 548 ILE A CA 1
ATOM 4212 C C . ILE A 1 548 ? -36.145 0.057 47.980 1.00 92.00 548 ILE A C 1
ATOM 4214 O O . ILE A 1 548 ? -35.047 0.204 48.516 1.00 92.00 548 ILE A O 1
ATOM 4218 N N . ILE A 1 549 ? -36.680 -1.136 47.728 1.00 91.25 549 ILE A N 1
ATOM 4219 C CA . ILE A 1 549 ? -36.073 -2.401 48.152 1.00 91.25 549 ILE A CA 1
ATOM 4220 C C . ILE A 1 549 ? -35.595 -3.171 46.916 1.00 91.25 549 ILE A C 1
ATOM 4222 O O . ILE A 1 549 ? -36.291 -3.240 45.903 1.00 91.25 549 ILE A O 1
ATOM 4226 N N . THR A 1 550 ? -34.375 -3.706 46.971 1.00 92.75 550 THR A N 1
ATOM 4227 C CA . THR A 1 550 ? -33.784 -4.560 45.927 1.00 92.75 550 THR A CA 1
ATOM 4228 C C . THR A 1 550 ? -34.259 -6.001 46.078 1.00 92.75 550 THR A C 1
ATOM 4230 O O . THR A 1 550 ? -34.332 -6.495 47.202 1.00 92.75 550 THR A O 1
ATOM 4233 N N . PHE A 1 551 ? -34.531 -6.695 44.972 1.00 90.44 551 PHE A N 1
ATOM 4234 C CA . PHE A 1 551 ? -35.099 -8.048 45.014 1.00 90.44 551 PHE A CA 1
ATOM 4235 C C . PHE A 1 551 ? -34.216 -9.086 45.726 1.00 90.44 551 PHE A C 1
ATOM 4237 O O . PHE A 1 551 ? -34.746 -9.954 46.405 1.00 90.44 551 PHE A O 1
ATOM 4244 N N . SER A 1 552 ? -32.887 -8.970 45.667 1.00 88.25 552 SER A N 1
ATOM 4245 C CA . SER A 1 552 ? -31.949 -9.852 46.388 1.00 88.25 552 SER A CA 1
ATOM 4246 C C . SER A 1 552 ? -32.071 -9.780 47.908 1.00 88.25 552 SER A C 1
ATOM 4248 O O . SER A 1 552 ? -31.605 -10.686 48.591 1.00 88.25 552 SER A O 1
ATOM 4250 N N . ARG A 1 553 ? -32.666 -8.708 48.445 1.00 88.56 553 ARG A N 1
ATOM 4251 C CA . ARG A 1 553 ? -32.877 -8.526 49.887 1.00 88.56 553 ARG A CA 1
ATOM 4252 C C . ARG A 1 553 ? -34.255 -8.979 50.349 1.00 88.56 553 ARG A C 1
ATOM 4254 O O . ARG A 1 553 ? -34.527 -8.871 51.535 1.00 88.56 553 ARG A O 1
ATOM 4261 N N . ILE A 1 554 ? -35.136 -9.385 49.441 1.00 88.00 554 ILE A N 1
ATOM 4262 C CA . ILE A 1 554 ? -36.489 -9.808 49.791 1.00 88.00 554 ILE A CA 1
ATOM 4263 C C . ILE A 1 554 ? -36.432 -11.286 50.159 1.00 88.00 554 ILE A C 1
ATOM 4265 O O . ILE A 1 554 ? -36.249 -12.132 49.289 1.00 88.00 554 ILE A O 1
ATOM 4269 N N . GLU A 1 555 ? -36.565 -11.584 51.449 1.00 85.12 555 GLU A N 1
ATOM 4270 C CA . GLU A 1 555 ? -36.582 -12.968 51.942 1.00 85.12 555 GLU A CA 1
ATOM 4271 C C . GLU A 1 555 ? -37.985 -13.577 51.872 1.00 85.12 555 GLU A C 1
ATOM 4273 O O . GLU A 1 555 ? -38.150 -14.739 51.511 1.00 85.12 555 GLU A O 1
ATOM 4278 N N . SER A 1 556 ? -39.006 -12.779 52.188 1.00 85.19 556 SER A N 1
ATOM 4279 C CA . SER A 1 556 ? -40.410 -13.181 52.147 1.00 85.19 556 SER A CA 1
ATOM 4280 C C . SER A 1 556 ? -41.287 -12.030 51.664 1.00 85.19 556 SER A C 1
ATOM 4282 O O . SER A 1 556 ? -41.022 -10.854 51.932 1.00 85.19 556 SER A O 1
ATOM 4284 N N . ILE A 1 557 ? -42.327 -12.384 50.910 1.00 87.00 557 ILE A N 1
ATOM 4285 C CA . ILE A 1 557 ? -43.346 -11.459 50.421 1.00 87.00 557 ILE A CA 1
ATOM 4286 C C . ILE A 1 557 ? -44.661 -11.884 51.051 1.00 87.00 557 ILE A C 1
ATOM 4288 O O . ILE A 1 557 ? -45.195 -12.947 50.735 1.00 87.00 557 ILE A O 1
ATOM 4292 N N . HIS A 1 558 ? -45.194 -11.044 51.928 1.00 88.00 558 HIS A N 1
ATOM 4293 C CA . HIS A 1 558 ? -46.509 -11.255 52.508 1.00 88.00 558 HIS A CA 1
ATOM 4294 C C . HIS A 1 558 ? -47.512 -10.379 51.761 1.00 88.00 558 HIS A C 1
ATOM 4296 O O . HIS A 1 558 ? -47.615 -9.180 52.020 1.00 88.00 558 HIS A O 1
ATOM 4302 N N . ASN A 1 559 ? -48.211 -10.964 50.788 1.00 87.81 559 ASN A N 1
ATOM 4303 C CA . ASN A 1 559 ? -49.219 -10.255 50.005 1.00 87.81 559 ASN A CA 1
ATOM 4304 C C . ASN A 1 559 ? -50.588 -10.365 50.688 1.00 87.81 559 ASN A C 1
ATOM 4306 O O . ASN A 1 559 ? -51.136 -11.459 50.801 1.00 87.81 559 ASN A O 1
ATOM 4310 N N . MET A 1 560 ? -51.126 -9.230 51.136 1.00 84.62 560 MET A N 1
ATOM 4311 C CA . MET A 1 560 ? -52.402 -9.155 51.857 1.00 84.62 560 MET A CA 1
ATOM 4312 C C . MET A 1 560 ? -53.588 -8.880 50.925 1.00 84.62 560 MET A C 1
ATOM 4314 O O . MET A 1 560 ? -54.724 -8.852 51.377 1.00 84.62 560 MET A O 1
ATOM 4318 N N . SER A 1 561 ? -53.342 -8.687 49.626 1.00 78.75 561 SER A N 1
ATOM 4319 C CA . SER A 1 561 ? -54.370 -8.331 48.635 1.00 78.75 561 SER A CA 1
ATOM 4320 C C . SER A 1 561 ? -54.851 -9.516 47.788 1.00 78.75 561 SER A C 1
ATOM 4322 O O . SER A 1 561 ? -55.745 -9.356 46.958 1.00 78.75 561 SER A O 1
ATOM 4324 N N . ARG A 1 562 ? -54.279 -10.718 47.966 1.00 76.19 562 ARG A N 1
ATOM 4325 C CA . ARG A 1 562 ? -54.578 -11.899 47.133 1.00 76.19 562 ARG A CA 1
ATOM 4326 C C . ARG A 1 562 ? -55.403 -12.976 47.849 1.00 76.19 562 ARG A C 1
ATOM 4328 O O . ARG A 1 562 ? -55.150 -13.324 48.999 1.00 76.19 562 ARG A O 1
ATOM 4335 N N . GLN A 1 563 ? -56.342 -13.561 47.095 1.00 69.31 563 GLN A N 1
ATOM 4336 C CA . GLN A 1 563 ? -57.210 -14.712 47.413 1.00 69.31 563 GLN A CA 1
ATOM 4337 C C . GLN A 1 563 ? -58.130 -14.573 48.643 1.00 69.31 563 GLN A C 1
ATOM 4339 O O . GLN A 1 563 ? -59.342 -14.515 48.465 1.00 69.31 563 GLN A O 1
ATOM 4344 N N . PHE A 1 564 ? -57.586 -14.543 49.864 1.00 59.16 564 PHE A N 1
ATOM 4345 C CA . PHE A 1 564 ? -58.356 -14.555 51.123 1.00 59.16 564 PHE A CA 1
ATOM 4346 C C . PHE A 1 564 ? -57.908 -13.480 52.131 1.00 59.16 564 PHE A C 1
ATOM 4348 O O . PHE A 1 564 ? -58.326 -13.510 53.287 1.00 59.16 564 PHE A O 1
ATOM 4355 N N . GLY A 1 565 ? -57.048 -12.542 51.720 1.00 51.19 565 GLY A N 1
ATOM 4356 C CA . GLY A 1 565 ? -56.630 -11.418 52.557 1.00 51.19 565 GLY A CA 1
ATOM 4357 C C . GLY A 1 565 ? -57.791 -10.456 52.814 1.00 51.19 565 GLY A C 1
ATOM 4358 O O . GLY A 1 565 ? -58.342 -9.875 51.882 1.00 51.19 565 GLY A O 1
ATOM 4359 N N . ILE A 1 566 ? -58.192 -10.331 54.078 1.00 48.31 566 ILE A N 1
ATOM 4360 C CA . ILE A 1 566 ? -59.185 -9.353 54.525 1.00 48.31 566 ILE A CA 1
ATOM 4361 C C . ILE A 1 566 ? -58.405 -8.071 54.820 1.00 48.31 566 ILE A C 1
ATOM 4363 O O . ILE A 1 566 ? -57.660 -8.027 55.800 1.00 48.31 566 ILE A O 1
ATOM 4367 N N . ALA A 1 567 ? -58.516 -7.092 53.922 1.00 40.94 567 ALA A N 1
ATOM 4368 C CA . ALA A 1 567 ? -58.001 -5.739 54.118 1.00 40.94 567 ALA A CA 1
ATOM 4369 C C . ALA A 1 567 ? -58.931 -4.920 55.021 1.00 40.94 567 ALA A C 1
ATOM 4371 O O . ALA A 1 567 ? -60.170 -5.077 54.880 1.00 40.94 567 ALA A O 1
#

Foldseek 3Di:
DVVLCVDPVSVVVVVVVVVVVVVVVVVVVVVVVLPPPDPVSVVVVVVVVLVVCVVVCNHLVNVVVVLVVVLVVLVVVVVVPQDPVLVVVLVVLLVVLLVQLVVQLVVLLVVLVVVCVVVVHDPDAPLARDPVSLVSNLCSQQVSLVVSLVVSVVVLVVDDDGPSSLVNSLVSQLQSQLSNQLSLVLSLLSLLSDDQLVVLSVVCNVPVSVLSSLLRSLQSQLVSLCDPVNCVVRPVSNSLSSSLVSLVVSLVSQLVSLVVSLVSQLSSQQDDDPVVVVVDDPSNVVSNVCSNCVSVVSNVVSVVLNVVSSVDSPPNNLSSVLVVQLVVLVSVLSSQLSVLVVVLVVVVVPDPDDVLVNVVSVLVNVVSNVVSVLVSVQSSQVSVQHGCCCPHPDCPPSVLVSQLVVQLVVLVSVLVVVLSVVLVVLCCVLVVVVPPDDPDPSPVVSVVVSVVVSVVVNVVSVLVSVLSSCVSVVHPSVVVVVVVVVVVVVVCVVCVLVVLLQVLLVCCVVVVVDDAQWFKAWPNATAGFHDGDSFWTWGAGPVRDIDTDGRSRTPDIGTQRDDDRDD

Sequence (567 aa):
MIGTLEDTQQREALLENLRELQRVHAERAEEGIGQRQGLLGALAEMFSELGEQAEAGESPIDDWQRQLEQGWEDLGGLMVDTGSAEIARFTIESTVLLAIWAGLLVILIALGRQLFMRRGLPLDLPREPRGWLLALHFLRRMLPWALAFFLVMGLAQVLPASPGRTLALIIAYLALCGRTLSVIVECVVSVFTRGHRFIAVLILQQRALRMLFVIGALIALGDALNSARLSLMVGDELAALGSVLANMLAAILSIRFIIKFKRPIKHLIRNRGWRVRREGGTTIELARIIGGLWHVPALLIVVGSLLAIFITVGDVGAALARSIVSAALLVLTLVVTGLIQRHTERSSKRRRISDYRRRLERFGYALSHVVAWIVFAELSLQVWGASLFGLGQEGVAGMRIGQALLALGFTVLLAWLVWIFADTAIQRALISSGRSRGRRVNQARAQTITPMIRNVIFATIVVITSIVGLANLGVNVTPLLAGAGVIGLALGFGAQTLVQDLITGIFIIIEDSLAVDDFVQINGHIGTVEGLTLRTVRLRDLDAVVHIITFSRIESIHNMSRQFGIA